Protein AF-A4J841-F1 (afdb_monomer)

Organism: Desulforamulus reducens (strain ATCC BAA-1160 / DSM 100696 / MI-1) (NCBI:txid349161)

Sequence (468 aa):
MHQLLDQSSIVSIKYLPARPPLYDDFPVEVHPYIVDGLKKSGIHRTYTPERRRQLEEQLFTGQLAGVISTNALELGIDIGDLDVCVLCGFPGSIAYTWQQSGRVGRSKQKSLVVLVASDDPLDRYMVHHSEFFFSQPSEKAIVNPHRLQFMVDHLPLAASELPLRKEDLTFWDQESYYNAVQFLRTTGRLRQDPNLRVRAYRSMGEPTKVGLRGEQKRFLLKLTDGRIIEQTTYQDDLGSYYEVVDSAGRIYIYDDYQGGVGLAESSLDVLKDVLQRCLDMVAECSCYIGCPSCIHIPQCKQHNEDLDKEGSILLLASLLNQSIKKLHRPKLAKQTVPTPDGSGNLRIQAREYERQQKILRQQAEAILPEYPRVLALFNEESIPIEAKGLMAKEKLLLSLLMVFQKQHNQGSVSHELIGQAADLLNIERQFFALRLEALVSRSLVYGSKEQGYTLSSTIFQWFASHLF

Structure (mmCIF, N/CA/C/O backbone):
data_AF-A4J841-F1
#
_entry.id   AF-A4J841-F1
#
loop_
_atom_site.group_PDB
_atom_site.id
_atom_site.type_symbol
_atom_site.label_atom_id
_atom_site.label_alt_id
_atom_site.label_comp_id
_atom_site.label_asym_id
_atom_site.label_entity_id
_atom_site.label_seq_id
_atom_site.pdbx_PDB_ins_code
_atom_site.Cartn_x
_atom_site.Cartn_y
_atom_site.Cartn_z
_atom_site.occupancy
_atom_site.B_iso_or_equiv
_atom_site.auth_seq_id
_atom_site.auth_comp_id
_atom_site.auth_asym_id
_atom_site.auth_atom_id
_atom_site.pdbx_PDB_model_num
ATOM 1 N N . MET A 1 1 ? -1.441 -6.713 -32.942 1.00 30.44 1 MET A N 1
ATOM 2 C CA . MET A 1 1 ? -2.254 -5.478 -32.806 1.00 30.44 1 MET A CA 1
ATOM 3 C C . MET A 1 1 ? -2.607 -4.849 -34.150 1.00 30.44 1 MET A C 1
ATOM 5 O O . MET A 1 1 ? -3.790 -4.739 -34.423 1.00 30.44 1 MET A O 1
ATOM 9 N N . HIS A 1 2 ? -1.642 -4.528 -35.023 1.00 28.23 2 HIS A N 1
ATOM 10 C CA . HIS A 1 2 ? -1.926 -3.966 -36.360 1.00 28.23 2 HIS A CA 1
ATOM 11 C C . HIS A 1 2 ? -2.805 -4.857 -37.266 1.00 28.23 2 HIS A C 1
ATOM 13 O O . HIS A 1 2 ? -3.547 -4.338 -38.084 1.00 28.23 2 HIS A O 1
ATOM 19 N N . GLN A 1 3 ? -2.774 -6.184 -37.089 1.00 28.95 3 GLN A N 1
ATOM 20 C CA . GLN A 1 3 ? -3.648 -7.128 -37.809 1.00 28.95 3 GLN A CA 1
ATOM 21 C C . GLN A 1 3 ? -5.068 -7.265 -37.219 1.00 28.95 3 GLN A C 1
ATOM 23 O O . GLN A 1 3 ? -5.936 -7.824 -37.876 1.00 28.95 3 GLN A O 1
ATOM 28 N N . LEU A 1 4 ? -5.313 -6.777 -35.993 1.00 37.88 4 LEU A N 1
ATOM 29 C CA . LEU A 1 4 ? -6.647 -6.752 -35.361 1.00 37.88 4 LEU A CA 1
ATOM 30 C C . LEU A 1 4 ? -7.381 -5.421 -35.600 1.00 37.88 4 LEU A C 1
ATOM 32 O O . LEU A 1 4 ? -8.569 -5.317 -35.315 1.00 37.88 4 LEU A O 1
ATOM 36 N N . LEU A 1 5 ? -6.670 -4.416 -36.113 1.00 35.59 5 LEU A N 1
ATOM 37 C CA . LEU A 1 5 ? -7.186 -3.105 -36.493 1.00 35.59 5 LEU A CA 1
ATOM 38 C C . LEU A 1 5 ? -7.217 -3.029 -38.022 1.00 35.59 5 LEU A C 1
ATOM 40 O O . LEU A 1 5 ? -6.464 -2.275 -38.634 1.00 35.59 5 LEU A O 1
ATOM 44 N N . ASP A 1 6 ? -8.046 -3.862 -38.650 1.00 43.09 6 ASP A N 1
ATOM 45 C CA . ASP A 1 6 ? -8.336 -3.700 -40.073 1.00 43.09 6 ASP A CA 1
ATOM 46 C C . ASP A 1 6 ? -9.056 -2.354 -40.269 1.00 43.09 6 ASP A C 1
ATOM 48 O O . ASP A 1 6 ? -9.958 -2.025 -39.491 1.00 43.09 6 ASP A O 1
ATOM 52 N N . GLN A 1 7 ? -8.666 -1.564 -41.274 1.00 44.12 7 GLN A N 1
ATOM 53 C CA . GLN A 1 7 ? -9.253 -0.241 -41.547 1.00 44.12 7 GLN A CA 1
ATOM 54 C C . GLN A 1 7 ? -10.767 -0.332 -41.820 1.00 44.12 7 GLN A C 1
ATOM 56 O O . GLN A 1 7 ? -11.496 0.630 -41.588 1.00 44.12 7 GLN A O 1
ATOM 61 N N . SER A 1 8 ? -11.247 -1.517 -42.207 1.00 45.53 8 SER A N 1
ATOM 62 C CA . SER A 1 8 ? -12.659 -1.897 -42.347 1.00 45.53 8 SER A CA 1
ATOM 63 C C . SER A 1 8 ? -13.451 -1.942 -41.030 1.00 45.53 8 SER A C 1
ATOM 65 O O . SER A 1 8 ? -14.679 -1.920 -41.051 1.00 45.53 8 SER A O 1
ATOM 67 N N . SER A 1 9 ? -12.774 -2.052 -39.880 1.00 38.97 9 SER A N 1
ATOM 68 C CA . SER A 1 9 ? -13.397 -2.266 -38.557 1.00 38.97 9 SER A CA 1
ATOM 69 C C . SER A 1 9 ? -13.914 -0.972 -37.928 1.00 38.97 9 SER A C 1
ATOM 71 O O . SER A 1 9 ? -14.706 -1.001 -36.987 1.00 38.97 9 SER A O 1
ATOM 73 N N . ILE A 1 10 ? -13.456 0.176 -38.432 1.00 39.88 10 ILE A N 1
ATOM 74 C CA . ILE A 1 10 ? -13.879 1.493 -37.968 1.00 39.88 10 ILE A CA 1
ATOM 75 C C . ILE A 1 10 ? -15.097 1.906 -38.794 1.00 39.88 10 ILE A C 1
ATOM 77 O O . ILE A 1 10 ? -14.992 2.521 -39.850 1.00 39.88 10 ILE A O 1
ATOM 81 N N . VAL A 1 11 ? -16.280 1.548 -38.298 1.00 41.34 11 VAL A N 1
ATOM 82 C CA . VAL A 1 11 ? -17.555 1.723 -39.017 1.00 41.34 11 VAL A CA 1
ATOM 83 C C . VAL A 1 11 ? -18.015 3.194 -39.061 1.00 41.34 11 VAL A C 1
ATOM 85 O O . VAL A 1 11 ? -18.920 3.548 -39.812 1.00 41.34 11 VAL A O 1
ATOM 88 N N . SER A 1 12 ? -17.411 4.076 -38.256 1.00 32.16 12 SER A N 1
ATOM 89 C CA . SER A 1 12 ? -17.718 5.510 -38.221 1.00 32.16 12 SER A CA 1
ATOM 90 C C . SER A 1 12 ? -16.655 6.275 -37.424 1.00 32.16 12 SER A C 1
ATOM 92 O O . SER A 1 12 ? -16.538 6.079 -36.216 1.00 32.16 12 SER A O 1
ATOM 94 N N . ILE A 1 13 ? -15.954 7.217 -38.063 1.00 38.59 13 ILE A N 1
ATOM 95 C CA . ILE A 1 13 ? -15.211 8.285 -37.374 1.00 38.59 13 ILE A CA 1
ATOM 96 C C . ILE A 1 13 ? -16.045 9.560 -37.494 1.00 38.59 13 ILE A C 1
ATOM 98 O O . ILE A 1 13 ? -16.112 10.171 -38.561 1.00 38.59 13 ILE A O 1
ATOM 102 N N . LYS A 1 14 ? -16.709 9.960 -36.407 1.00 32.00 14 LYS A N 1
ATOM 103 C CA . LYS A 1 14 ? -17.408 11.247 -36.335 1.00 32.00 14 LYS A CA 1
ATOM 104 C C . LYS A 1 14 ? -16.520 12.274 -35.652 1.00 32.00 14 LYS A C 1
ATOM 106 O O . LYS A 1 14 ? -16.228 12.165 -34.465 1.00 32.00 14 LYS A O 1
ATOM 111 N N . TYR A 1 15 ? -16.155 13.308 -36.399 1.00 34.91 15 TYR A N 1
ATOM 112 C CA . TYR A 1 15 ? -15.561 14.516 -35.845 1.00 34.91 15 TYR A CA 1
ATOM 113 C C . TYR A 1 15 ? -16.660 15.325 -35.157 1.00 34.91 15 TYR A C 1
ATOM 115 O O . TYR A 1 15 ? -17.446 16.014 -35.808 1.00 34.91 15 TYR A O 1
ATOM 123 N N . LEU A 1 16 ? -16.752 15.197 -33.833 1.00 29.97 16 LEU A N 1
ATOM 124 C CA . LEU A 1 16 ? -17.591 16.074 -33.026 1.00 29.97 16 LEU A CA 1
ATOM 125 C C . LEU A 1 16 ? -16.865 17.421 -32.892 1.00 29.97 16 LEU A C 1
ATOM 127 O O . LEU A 1 16 ? -15.750 17.446 -32.368 1.00 29.97 16 LEU A O 1
ATOM 131 N N . PRO A 1 17 ? -17.445 18.539 -33.365 1.00 31.73 17 PRO A N 1
ATOM 132 C CA . PRO A 1 17 ? -16.841 19.846 -33.157 1.00 31.73 17 PRO A CA 1
ATOM 133 C C . PRO A 1 17 ? -16.728 20.097 -31.655 1.00 31.73 17 PRO A C 1
ATOM 135 O O . PRO A 1 17 ? -17.662 19.794 -30.906 1.00 31.73 17 PRO A O 1
ATOM 138 N N . ALA A 1 18 ? -15.590 20.640 -31.218 1.00 30.86 18 ALA A N 1
ATOM 139 C CA . ALA A 1 18 ? -15.378 21.010 -29.827 1.00 30.86 18 ALA A CA 1
ATOM 140 C C . ALA A 1 18 ? -16.533 21.911 -29.372 1.00 30.86 18 ALA A C 1
ATOM 142 O O . ALA A 1 18 ? -16.680 23.043 -29.836 1.00 30.86 18 ALA A O 1
ATOM 143 N N . ARG A 1 19 ? -17.397 21.388 -28.497 1.00 39.19 19 ARG A N 1
ATOM 144 C CA . ARG A 1 19 ? -18.408 22.209 -27.839 1.00 39.19 19 ARG A CA 1
ATOM 145 C C . ARG A 1 19 ? -17.714 22.953 -26.706 1.00 39.19 19 ARG A C 1
ATOM 147 O O . ARG A 1 19 ? -16.990 22.313 -25.941 1.00 39.19 19 ARG A O 1
ATOM 154 N N . PRO A 1 20 ? -17.906 24.274 -26.590 1.00 36.69 20 PRO A N 1
ATOM 155 C CA . PRO A 1 20 ? -17.335 25.013 -25.483 1.00 36.69 20 PRO A CA 1
ATOM 156 C C . PRO A 1 20 ? -17.866 24.422 -24.165 1.00 36.69 20 PRO A C 1
ATOM 158 O O . PRO A 1 20 ? -19.061 24.119 -24.077 1.00 36.69 20 PRO A O 1
ATOM 161 N N . PRO A 1 21 ? -16.999 24.211 -23.163 1.00 41.31 21 PRO A N 1
ATOM 162 C CA . PRO A 1 21 ? -17.420 23.739 -21.852 1.00 41.31 21 PRO A CA 1
ATOM 163 C C . PRO A 1 21 ? -18.486 24.675 -21.269 1.00 41.31 21 PRO A C 1
ATOM 165 O O . PRO A 1 21 ? -18.337 25.898 -21.278 1.00 41.31 21 PRO A O 1
ATOM 168 N N . LEU A 1 22 ? -19.587 24.083 -20.808 1.00 39.47 22 LEU A N 1
ATOM 169 C CA . LEU A 1 22 ? -20.633 24.773 -20.061 1.00 39.47 22 LEU A CA 1
ATOM 170 C C . LEU A 1 22 ? -20.301 24.680 -18.580 1.00 39.47 22 LEU A C 1
ATOM 172 O O . LEU A 1 22 ? -19.848 23.657 -18.075 1.00 39.47 22 LEU A O 1
ATOM 176 N N . TYR A 1 23 ? -20.515 25.792 -17.918 1.00 54.78 23 TYR A N 1
ATOM 177 C CA . TYR A 1 23 ? -19.821 26.172 -16.717 1.00 54.78 23 TYR A CA 1
ATOM 178 C C . TYR A 1 23 ? -20.801 27.002 -15.882 1.00 54.78 23 TYR A C 1
ATOM 180 O O . TYR A 1 23 ? -21.406 27.920 -16.454 1.00 54.78 23 TYR A O 1
ATOM 188 N N . ASP A 1 24 ? -20.910 26.741 -14.578 1.00 47.81 24 ASP A N 1
ATOM 189 C CA . ASP A 1 24 ? -21.741 27.539 -13.665 1.00 47.81 24 ASP A CA 1
ATOM 190 C C . ASP A 1 24 ? -20.940 28.605 -12.920 1.00 47.81 24 ASP A C 1
ATOM 192 O O . ASP A 1 24 ? -19.739 28.451 -12.672 1.00 47.81 24 ASP A O 1
ATOM 196 N N . ASP A 1 25 ? -21.611 29.702 -12.566 1.00 52.78 25 ASP A N 1
ATOM 197 C CA . ASP A 1 25 ? -21.030 30.677 -11.648 1.00 52.78 25 ASP A CA 1
ATOM 198 C C . ASP A 1 25 ? -20.673 29.992 -10.323 1.00 52.78 25 ASP A C 1
ATOM 200 O O . ASP A 1 25 ? -21.263 28.985 -9.926 1.00 52.78 25 ASP A O 1
ATOM 204 N N . PHE A 1 26 ? -19.662 30.523 -9.641 1.00 53.56 26 PHE A N 1
ATOM 205 C CA . PHE A 1 26 ? -19.256 29.967 -8.358 1.00 53.56 26 PHE A CA 1
ATOM 206 C C . PHE A 1 26 ? -20.451 29.944 -7.391 1.00 53.56 26 PHE A C 1
ATOM 208 O O . PHE A 1 26 ? -21.180 30.940 -7.335 1.00 53.56 26 PHE A O 1
ATOM 215 N N . PRO A 1 27 ? -20.649 28.846 -6.632 1.00 53.78 27 PRO A N 1
ATOM 216 C CA . PRO A 1 27 ? -21.734 28.761 -5.664 1.00 53.78 27 PRO A CA 1
ATOM 217 C C . PRO A 1 27 ? -21.733 29.977 -4.737 1.00 53.78 27 PRO A C 1
ATOM 219 O O . PRO A 1 27 ? -20.667 30.472 -4.362 1.00 53.78 27 PRO A O 1
ATOM 222 N N . VAL A 1 28 ? -22.917 30.470 -4.370 1.00 53.31 28 VAL A N 1
ATOM 223 C CA . VAL A 1 28 ? -23.068 31.727 -3.612 1.00 53.31 28 VAL A CA 1
ATOM 224 C C . VAL A 1 28 ? -22.425 31.626 -2.221 1.00 53.31 28 VAL A C 1
ATOM 226 O O . VAL A 1 28 ? -22.068 32.638 -1.623 1.00 53.31 28 VAL A O 1
ATOM 229 N N . GLU A 1 29 ? -22.222 30.404 -1.717 1.00 49.31 29 GLU A N 1
ATOM 230 C CA . GLU A 1 29 ? -21.527 30.142 -0.456 1.00 49.31 29 GLU A CA 1
ATOM 231 C C . GLU A 1 29 ? -19.997 30.284 -0.566 1.00 49.31 29 GLU A C 1
ATOM 233 O O . GLU A 1 29 ? -19.303 30.340 0.454 1.00 49.31 29 GLU A O 1
ATOM 238 N N . VAL A 1 30 ? -19.441 30.346 -1.783 1.00 50.09 30 VAL A N 1
ATOM 239 C CA . VAL A 1 30 ? -18.002 30.519 -2.004 1.00 50.09 30 VAL A CA 1
ATOM 240 C C . VAL A 1 30 ? -17.624 31.977 -1.784 1.00 50.09 30 VAL A C 1
ATOM 242 O O . VAL A 1 30 ? -18.077 32.887 -2.477 1.00 50.09 30 VAL A O 1
ATOM 245 N N . HIS A 1 31 ? -16.736 32.199 -0.816 1.00 63.84 31 HIS A N 1
ATOM 246 C CA . HIS A 1 31 ? -16.341 33.537 -0.398 1.00 63.84 31 HIS A CA 1
ATOM 247 C C . HIS A 1 31 ? -15.792 34.379 -1.580 1.00 63.84 31 HIS A C 1
ATOM 249 O O . HIS A 1 31 ? -14.909 33.899 -2.300 1.00 63.84 31 HIS A O 1
ATOM 255 N N . PRO A 1 32 ? -16.215 35.651 -1.765 1.00 63.38 32 PRO A N 1
ATOM 256 C CA . PRO A 1 32 ? -15.871 36.470 -2.941 1.00 63.38 32 PRO A CA 1
ATOM 257 C C . PRO A 1 32 ? -14.368 36.632 -3.206 1.00 63.38 32 PRO A C 1
ATOM 259 O O . PRO A 1 32 ? -13.938 36.721 -4.352 1.00 63.38 32 PRO A O 1
ATOM 262 N N . TYR A 1 33 ? -13.555 36.610 -2.147 1.00 59.34 33 TYR A N 1
ATOM 263 C CA . TYR A 1 33 ? -12.091 36.643 -2.247 1.00 59.34 33 TYR A CA 1
ATOM 264 C C . TYR A 1 33 ? -11.511 35.419 -2.986 1.00 59.34 33 TYR A C 1
ATOM 266 O O . TYR A 1 33 ? -10.545 35.536 -3.735 1.00 59.34 33 TYR A O 1
ATOM 274 N N . ILE A 1 34 ? -12.132 34.247 -2.819 1.00 44.88 34 ILE A N 1
ATOM 275 C CA . ILE A 1 34 ? -11.749 32.999 -3.494 1.00 44.88 34 ILE A CA 1
ATOM 276 C C . ILE A 1 34 ? -12.179 33.054 -4.965 1.00 44.88 34 ILE A C 1
ATOM 278 O O . ILE A 1 34 ? -11.403 32.691 -5.846 1.00 44.88 34 ILE A O 1
ATOM 282 N N . VAL A 1 35 ? -13.375 33.584 -5.240 1.00 51.75 35 VAL A N 1
ATOM 283 C CA . VAL A 1 35 ? -13.892 33.793 -6.603 1.00 51.75 35 VAL A CA 1
ATOM 284 C C . VAL A 1 35 ? -12.996 34.735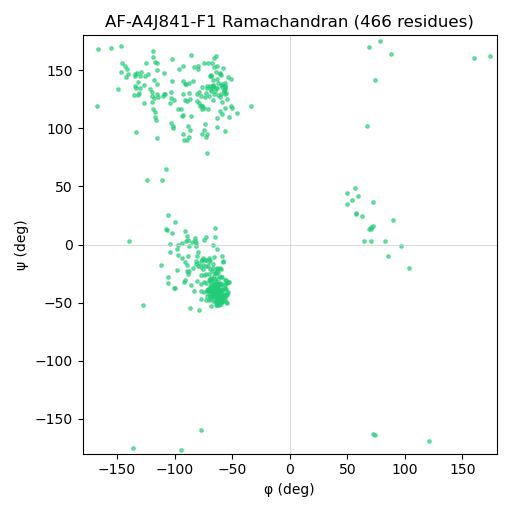 -7.415 1.00 51.75 35 VAL A C 1
ATOM 286 O O . VAL A 1 35 ? -12.694 34.452 -8.574 1.00 51.75 35 VAL A O 1
ATOM 289 N N . ASP A 1 36 ? -12.531 35.834 -6.815 1.00 61.88 36 ASP A N 1
ATOM 290 C CA . ASP A 1 36 ? -11.646 36.797 -7.484 1.00 61.88 36 ASP A CA 1
ATOM 291 C C . ASP A 1 36 ? -10.248 36.207 -7.755 1.00 61.88 36 ASP A C 1
ATOM 293 O O . ASP A 1 36 ? -9.666 36.416 -8.824 1.00 61.88 36 ASP A O 1
ATOM 297 N N . GLY A 1 37 ? -9.742 35.379 -6.834 1.00 48.69 37 GLY A N 1
ATOM 298 C CA . GLY A 1 37 ? -8.512 34.607 -7.027 1.00 48.69 37 GLY A CA 1
ATOM 299 C C . GLY A 1 37 ? -8.618 33.584 -8.162 1.00 48.69 37 GLY A C 1
ATOM 300 O O . GLY A 1 37 ? -7.731 33.514 -9.014 1.00 48.69 37 GLY A O 1
ATOM 301 N N . LEU A 1 38 ? -9.720 32.833 -8.239 1.00 44.47 38 LEU A N 1
ATOM 302 C CA . LEU A 1 38 ? -9.972 31.859 -9.310 1.00 44.47 38 LEU A CA 1
ATOM 303 C C . LEU A 1 38 ? -10.086 32.543 -10.683 1.00 44.47 38 LEU A C 1
ATOM 305 O O . LEU A 1 38 ? -9.441 32.109 -11.640 1.00 44.47 38 LEU A O 1
ATOM 309 N N . LYS A 1 39 ? -10.778 33.688 -10.766 1.00 56.78 39 LYS A N 1
ATOM 310 C CA . LYS A 1 39 ? -10.890 34.471 -12.011 1.00 56.78 39 LYS A CA 1
ATOM 311 C C . LYS A 1 39 ? -9.541 34.997 -12.511 1.00 56.78 39 LYS A C 1
ATOM 313 O O . LYS A 1 39 ? -9.296 34.962 -13.714 1.00 56.78 39 LYS A O 1
ATOM 318 N N . LYS A 1 40 ? -8.637 35.418 -11.619 1.00 52.09 40 LYS A N 1
ATOM 319 C CA . LYS A 1 40 ? -7.259 35.832 -11.973 1.00 52.09 40 LYS A CA 1
ATOM 320 C C . LYS A 1 40 ? -6.366 34.670 -12.435 1.00 52.09 40 LYS A C 1
ATOM 322 O O . LYS A 1 40 ? -5.313 34.899 -13.017 1.00 52.09 40 LYS A O 1
ATOM 327 N N . SER A 1 41 ? -6.805 33.434 -12.206 1.00 35.19 41 SER A N 1
ATOM 328 C CA . SER A 1 41 ? -6.091 32.186 -12.506 1.00 35.19 41 SER A CA 1
ATOM 329 C C . SER A 1 41 ? -6.488 31.530 -13.823 1.00 35.19 41 SER A C 1
ATOM 331 O O . SER A 1 41 ? -5.999 30.446 -14.126 1.00 35.19 41 SER A O 1
ATOM 333 N N . GLY A 1 42 ? -7.429 32.131 -14.552 1.00 41.06 42 GLY A N 1
ATOM 334 C CA . GLY A 1 42 ? -8.025 31.545 -15.752 1.00 41.06 42 GLY A CA 1
ATOM 335 C C . GLY A 1 42 ? -9.167 30.557 -15.485 1.00 41.06 42 GLY A C 1
ATOM 336 O O . GLY A 1 42 ? -9.713 30.006 -16.438 1.00 41.06 42 GLY A O 1
ATOM 337 N N . ILE A 1 43 ? -9.573 30.340 -14.225 1.00 44.38 43 ILE A N 1
ATOM 338 C CA . ILE A 1 43 ? -10.732 29.503 -13.882 1.00 44.38 43 ILE A CA 1
ATOM 339 C C . ILE A 1 43 ? -11.901 30.423 -13.581 1.00 44.38 43 ILE A C 1
ATOM 341 O O . ILE A 1 43 ? -12.005 31.015 -12.510 1.00 44.38 43 ILE A O 1
ATOM 345 N N . HIS A 1 44 ? -12.798 30.551 -14.547 1.00 57.62 44 HIS A N 1
ATOM 346 C CA . HIS A 1 44 ? -13.901 31.489 -14.422 1.00 57.62 44 HIS A CA 1
ATOM 347 C C . HIS A 1 44 ? -15.163 30.863 -13.796 1.00 57.62 44 HIS A C 1
ATOM 349 O O . HIS A 1 44 ? -16.021 31.648 -13.393 1.00 57.62 44 HIS A O 1
ATOM 355 N N . ARG A 1 45 ? -15.278 29.513 -13.707 1.00 55.31 45 ARG A N 1
ATOM 356 C CA . ARG A 1 45 ? -16.510 28.753 -13.362 1.00 55.31 45 ARG A CA 1
ATOM 357 C C . ARG A 1 45 ? -16.292 27.241 -13.006 1.00 55.31 45 ARG A C 1
ATOM 359 O O . ARG A 1 45 ? -15.200 26.738 -13.264 1.00 55.31 45 ARG A O 1
ATOM 366 N N . THR A 1 46 ? -17.290 26.508 -12.459 1.00 51.03 46 THR A N 1
ATOM 367 C CA . THR A 1 46 ? -17.208 25.081 -11.982 1.00 51.03 46 THR A CA 1
ATOM 368 C C . THR A 1 46 ? -18.153 24.073 -12.699 1.00 51.03 46 THR A C 1
ATOM 370 O O . THR A 1 46 ? -19.070 24.480 -13.411 1.00 51.03 46 THR A O 1
ATOM 373 N N . TYR A 1 47 ? -17.934 22.748 -12.522 1.00 49.78 47 TYR A N 1
ATOM 374 C CA . TYR A 1 47 ? -18.829 21.649 -12.973 1.00 49.78 47 TYR A CA 1
ATOM 375 C C . TYR A 1 47 ? -19.873 21.277 -11.893 1.00 49.78 47 TYR A C 1
ATOM 377 O O . TYR A 1 47 ? -19.513 21.141 -10.724 1.00 49.78 47 TYR A O 1
ATOM 385 N N . THR A 1 48 ? -21.140 21.036 -12.260 1.00 51.78 48 THR A N 1
ATOM 386 C CA . THR A 1 48 ? -22.228 20.719 -11.304 1.00 51.78 48 THR A CA 1
ATOM 387 C C . THR A 1 48 ? -22.455 19.212 -11.053 1.00 51.78 48 THR A C 1
ATOM 389 O O . THR A 1 48 ? -22.216 18.393 -11.947 1.00 51.78 48 THR A O 1
ATOM 392 N N . PRO A 1 49 ? -22.997 18.804 -9.879 1.00 56.38 49 PRO A N 1
ATOM 393 C CA . PRO A 1 49 ? -23.484 17.435 -9.623 1.00 56.38 49 PRO A CA 1
ATOM 394 C C . PRO A 1 49 ? -24.534 16.949 -10.637 1.00 56.38 49 PRO A C 1
ATOM 396 O O . PRO A 1 49 ? -24.609 15.762 -10.954 1.00 56.38 49 PRO A O 1
ATOM 399 N N . GLU A 1 50 ? -25.323 17.872 -11.183 1.00 53.50 50 GLU A N 1
ATOM 400 C CA . GLU A 1 50 ? -26.290 17.614 -12.252 1.00 53.50 50 GLU A CA 1
ATOM 401 C C . GLU A 1 50 ? -25.591 17.273 -13.569 1.00 53.50 50 GLU A C 1
ATOM 403 O O . GLU A 1 50 ? -26.013 16.347 -14.259 1.00 53.50 50 GLU A O 1
ATOM 408 N N . ARG A 1 51 ? -24.464 17.927 -13.891 1.00 58.94 51 ARG A N 1
ATOM 409 C CA . ARG A 1 51 ? -23.660 17.581 -15.068 1.00 58.94 51 ARG A CA 1
ATOM 410 C C . ARG A 1 51 ? -23.033 16.197 -14.953 1.00 58.94 51 ARG A C 1
ATOM 412 O O . ARG A 1 51 ? -22.956 15.500 -15.957 1.00 58.94 51 ARG A O 1
ATOM 419 N N . ARG A 1 52 ? -22.625 15.769 -13.754 1.00 57.91 52 ARG A N 1
ATOM 420 C CA . ARG A 1 52 ? -22.158 14.392 -13.527 1.00 57.91 52 ARG A CA 1
ATOM 421 C C . ARG A 1 52 ? -23.252 13.375 -13.866 1.00 57.91 52 ARG A C 1
ATOM 423 O O . ARG A 1 52 ? -22.994 12.479 -14.657 1.00 57.91 52 ARG A O 1
ATOM 430 N N . ARG A 1 53 ? -24.476 13.571 -13.360 1.00 65.12 53 ARG A N 1
ATOM 431 C CA . ARG A 1 53 ? -25.629 12.718 -13.705 1.00 65.12 53 ARG A CA 1
ATOM 432 C C . ARG A 1 53 ? -25.955 12.756 -15.198 1.00 65.12 53 ARG A C 1
ATOM 434 O O . ARG A 1 53 ? -26.227 11.718 -15.779 1.00 65.12 53 ARG A O 1
ATOM 441 N N . GLN A 1 54 ? -25.865 13.924 -15.835 1.00 67.62 54 GLN A N 1
ATOM 442 C CA . GLN A 1 54 ? -26.039 14.044 -17.286 1.00 67.62 54 GLN A CA 1
ATOM 443 C C . GLN A 1 54 ? -24.943 13.316 -18.070 1.00 67.62 54 GLN A C 1
ATOM 445 O O . GLN A 1 54 ? -25.235 12.748 -19.111 1.00 67.62 54 GLN A O 1
ATOM 450 N N . LEU A 1 55 ? -23.684 13.351 -17.624 1.00 68.00 55 LEU A N 1
ATOM 451 C CA . LEU A 1 55 ? -22.592 12.614 -18.266 1.00 68.00 55 LEU A CA 1
ATOM 452 C C . LEU A 1 55 ? -22.774 11.105 -18.092 1.00 68.00 55 LEU A C 1
ATOM 454 O O . LEU A 1 55 ? -22.572 10.371 -19.051 1.00 68.00 55 LEU A O 1
ATOM 458 N N . GLU A 1 56 ? -23.203 10.660 -16.910 1.00 70.06 56 GLU A N 1
ATOM 459 C CA . GLU A 1 56 ? -23.567 9.264 -16.637 1.00 70.06 56 GLU A CA 1
ATOM 460 C C . GLU A 1 56 ? -24.737 8.818 -17.535 1.00 70.06 56 GLU A C 1
ATOM 462 O O . GLU A 1 56 ? -24.646 7.787 -18.194 1.00 70.06 56 GLU A O 1
ATOM 467 N N . GLU A 1 57 ? -25.789 9.632 -17.665 1.00 72.38 57 GLU A N 1
ATOM 468 C CA . GLU A 1 57 ? -26.935 9.372 -18.548 1.00 72.38 57 GLU A CA 1
ATOM 469 C C . GLU A 1 57 ? -26.545 9.391 -20.037 1.00 72.38 57 GLU A C 1
ATOM 471 O O . GLU A 1 57 ? -26.962 8.527 -20.809 1.00 72.38 57 GLU A O 1
ATOM 476 N N . GLN A 1 58 ? -25.709 10.341 -20.464 1.00 72.31 58 GLN A N 1
ATOM 477 C CA . GLN A 1 58 ? -25.203 10.419 -21.839 1.00 72.31 58 GLN A CA 1
ATOM 478 C C . GLN A 1 58 ? -24.305 9.229 -22.182 1.00 72.31 58 GLN A C 1
ATOM 480 O O . GLN A 1 58 ? -24.318 8.769 -23.323 1.00 72.31 58 GLN A O 1
ATOM 485 N N . LEU A 1 59 ? -23.546 8.719 -21.213 1.00 73.50 59 LEU A N 1
ATOM 486 C CA . LEU A 1 59 ? -22.722 7.527 -21.375 1.00 73.50 59 LEU A CA 1
ATOM 487 C C . LEU A 1 59 ? -23.589 6.264 -21.442 1.00 73.50 59 LEU A C 1
ATOM 489 O O . LEU A 1 59 ? -23.430 5.475 -22.367 1.00 73.50 59 LEU A O 1
ATOM 493 N N . PHE A 1 60 ? -24.587 6.140 -20.561 1.00 72.06 60 PHE A N 1
ATOM 494 C CA . PHE A 1 60 ? -25.539 5.025 -20.559 1.00 72.06 60 PHE A CA 1
ATOM 495 C C . PHE A 1 60 ? -26.382 4.956 -21.843 1.00 72.06 60 PHE A C 1
ATOM 497 O O . PHE A 1 60 ? -26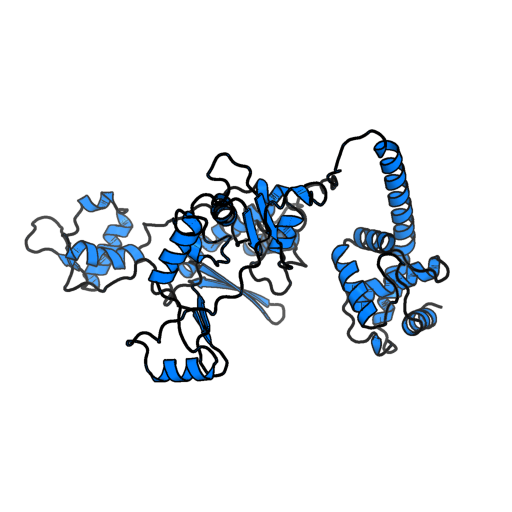.634 3.883 -22.383 1.00 72.06 60 PHE A O 1
ATOM 504 N N . THR A 1 61 ? -26.810 6.108 -22.365 1.00 72.94 61 THR A N 1
ATOM 505 C CA . THR A 1 61 ? -27.611 6.200 -23.600 1.00 72.94 61 THR A CA 1
ATOM 506 C C . THR A 1 61 ? -26.774 6.128 -24.883 1.00 72.94 61 THR A C 1
ATOM 508 O O . THR A 1 61 ? -27.337 6.196 -25.977 1.00 72.94 61 THR A O 1
ATOM 511 N N . GLY A 1 62 ? -25.443 6.018 -24.780 1.00 70.69 62 GLY A N 1
ATOM 512 C CA . GLY A 1 62 ? -24.529 5.980 -25.928 1.00 70.69 62 GLY A CA 1
ATOM 513 C C . GLY A 1 62 ? -24.385 7.313 -26.676 1.00 70.69 62 GLY A C 1
ATOM 514 O O . GLY A 1 62 ? -23.861 7.349 -27.789 1.00 70.69 62 GLY A O 1
ATOM 515 N N . GLN A 1 63 ? -24.846 8.426 -26.093 1.00 71.94 63 GLN A N 1
ATOM 516 C CA . GLN A 1 63 ? -24.641 9.777 -26.636 1.00 71.94 63 GLN A CA 1
ATOM 517 C C . GLN A 1 63 ? -23.200 10.269 -26.437 1.00 71.94 63 GLN A C 1
ATOM 519 O O . GLN A 1 63 ? -22.723 11.112 -27.201 1.00 71.94 63 GLN A O 1
ATOM 524 N N . LEU A 1 64 ? -22.512 9.752 -25.417 1.00 70.88 64 LEU A N 1
ATOM 525 C CA . LEU A 1 64 ? -21.099 9.987 -25.146 1.00 70.88 64 LEU A CA 1
ATOM 526 C C . LEU A 1 64 ? -20.289 8.760 -25.587 1.00 70.88 64 LEU A C 1
ATOM 528 O O . LEU A 1 64 ? -20.556 7.651 -25.139 1.00 70.88 64 LEU A O 1
ATOM 532 N N . ALA A 1 65 ? -19.277 8.958 -26.435 1.00 70.75 65 ALA A N 1
ATOM 533 C CA . ALA A 1 65 ? -18.445 7.859 -26.942 1.00 70.75 65 ALA A CA 1
ATOM 534 C C . ALA A 1 65 ? -17.432 7.317 -25.914 1.00 70.75 65 ALA A C 1
ATOM 536 O O . ALA A 1 65 ? -16.881 6.237 -26.098 1.00 70.75 65 ALA A O 1
ATOM 537 N N . GLY A 1 66 ? -17.146 8.075 -24.856 1.00 72.31 66 GLY A N 1
ATOM 538 C CA . GLY A 1 66 ? -16.188 7.695 -23.827 1.00 72.31 66 GLY A CA 1
ATOM 539 C C . GLY A 1 66 ? -15.964 8.820 -22.826 1.00 72.31 66 GLY A C 1
ATOM 540 O O . GLY A 1 66 ? -16.285 9.979 -23.094 1.00 72.31 66 GLY A O 1
ATOM 541 N N . VAL A 1 67 ? -15.413 8.473 -21.667 1.00 75.06 67 VAL A N 1
ATOM 542 C CA . VAL A 1 67 ? -15.159 9.400 -20.562 1.00 75.06 67 VAL A CA 1
ATOM 543 C C . VAL A 1 67 ? -13.733 9.220 -20.052 1.00 75.06 67 VAL A C 1
ATOM 545 O O . VAL A 1 67 ? -13.249 8.097 -19.942 1.00 75.06 67 VAL A O 1
ATOM 548 N N . ILE A 1 68 ? -13.066 10.330 -19.738 1.00 74.81 68 ILE A N 1
ATOM 549 C CA . ILE A 1 68 ? -11.807 10.333 -18.989 1.00 74.81 68 ILE A CA 1
ATOM 550 C C . ILE A 1 68 ? -12.164 10.699 -17.556 1.00 74.81 68 ILE A C 1
ATOM 552 O O . ILE A 1 68 ? -12.797 11.728 -17.319 1.00 74.81 68 ILE A O 1
ATOM 556 N N . SER A 1 69 ? -11.786 9.852 -16.608 1.00 67.50 69 SER A N 1
ATOM 557 C CA . SER A 1 69 ? -12.083 10.060 -15.198 1.00 67.50 69 SER A CA 1
ATOM 558 C C . SER A 1 69 ? -10.907 9.636 -14.342 1.00 67.50 69 SER A C 1
ATOM 560 O O . SER A 1 69 ? -10.173 8.717 -14.687 1.00 67.50 69 SER A O 1
ATOM 562 N N . THR A 1 70 ? -10.783 10.293 -13.195 1.00 67.50 70 THR A N 1
ATOM 563 C CA . THR A 1 70 ? -10.042 9.765 -12.054 1.00 67.50 70 THR A CA 1
ATOM 564 C C . THR A 1 70 ? -10.889 8.703 -11.347 1.00 67.50 70 THR A C 1
ATOM 566 O O . THR A 1 70 ? -11.907 8.219 -11.859 1.00 67.50 70 THR A O 1
ATOM 569 N N . ASN A 1 71 ? -10.537 8.450 -10.098 1.00 58.00 71 ASN A N 1
ATOM 570 C CA . ASN A 1 71 ? -11.174 7.523 -9.189 1.00 58.00 71 ASN A CA 1
ATOM 571 C C . ASN A 1 71 ? -12.671 7.809 -8.928 1.00 58.00 71 ASN A C 1
ATOM 573 O O . ASN A 1 71 ? -13.441 6.992 -8.426 1.00 58.00 71 ASN A O 1
ATOM 577 N N . ALA A 1 72 ? -13.138 8.999 -9.311 1.00 54.53 72 ALA A N 1
ATOM 578 C CA . ALA A 1 72 ? -14.497 9.458 -9.071 1.00 54.53 72 ALA A CA 1
ATOM 579 C C . ALA A 1 72 ? -15.592 8.568 -9.694 1.00 54.53 72 ALA A C 1
ATOM 581 O O . ALA A 1 72 ? -16.694 8.528 -9.144 1.00 54.53 72 ALA A O 1
ATOM 582 N N . LEU A 1 73 ? -15.321 7.853 -10.792 1.00 55.66 73 LEU A N 1
ATOM 583 C CA . LEU A 1 73 ? -16.290 6.959 -11.448 1.00 55.66 73 LEU A CA 1
ATOM 584 C C . LEU A 1 73 ? -16.282 5.520 -10.907 1.00 55.66 73 LEU A C 1
ATOM 586 O O . LEU A 1 73 ? -16.979 4.667 -11.444 1.00 55.66 73 LEU A O 1
ATOM 590 N N . GLU A 1 74 ? -15.543 5.226 -9.838 1.00 54.53 74 GLU A N 1
ATOM 591 C CA . GLU A 1 74 ? -15.310 3.851 -9.365 1.00 54.53 74 GLU A CA 1
ATOM 592 C C . GLU A 1 74 ? -16.326 3.322 -8.370 1.00 54.53 74 GLU A C 1
ATOM 594 O O . GLU A 1 74 ? -16.509 2.108 -8.262 1.00 54.53 74 GLU A O 1
ATOM 599 N N . LEU A 1 75 ? -17.017 4.207 -7.663 1.00 49.88 75 LEU A N 1
ATOM 600 C CA . LEU A 1 75 ? -17.986 3.818 -6.650 1.00 49.88 75 LEU A CA 1
ATOM 601 C C . LEU A 1 75 ? -19.350 3.581 -7.287 1.00 49.88 75 LEU A C 1
ATOM 603 O O . LEU A 1 75 ? -20.096 4.520 -7.534 1.00 49.88 75 LEU A O 1
ATOM 607 N N . GLY A 1 76 ? -19.670 2.309 -7.539 1.00 49.09 76 GLY A N 1
ATOM 608 C CA . GLY A 1 76 ? -21.049 1.803 -7.624 1.00 49.09 76 GLY A CA 1
ATOM 609 C C . GLY A 1 76 ? -21.942 2.335 -8.750 1.00 49.09 76 GLY A C 1
ATOM 610 O O . GLY A 1 76 ? -23.104 1.950 -8.807 1.00 49.09 76 GLY A O 1
ATOM 611 N N . ILE A 1 77 ? -21.436 3.188 -9.642 1.00 55.12 77 ILE A N 1
ATOM 612 C CA . ILE A 1 77 ? -22.228 3.713 -10.758 1.00 55.12 77 ILE A CA 1
ATOM 613 C C . ILE A 1 77 ? -22.326 2.636 -11.835 1.00 55.12 77 ILE A C 1
ATOM 615 O O . ILE A 1 77 ? -21.308 2.074 -12.263 1.00 55.12 77 ILE A O 1
ATOM 619 N N . ASP A 1 78 ? -23.556 2.351 -12.248 1.00 54.88 78 ASP A N 1
ATOM 620 C CA . ASP A 1 78 ? -23.851 1.550 -13.425 1.00 54.88 78 ASP A CA 1
ATOM 621 C C . ASP A 1 78 ? -23.622 2.409 -14.671 1.00 54.88 78 ASP A C 1
ATOM 623 O O . ASP A 1 78 ? -24.461 3.218 -15.053 1.00 54.88 78 ASP A O 1
ATOM 627 N N . ILE A 1 79 ? -22.428 2.299 -15.252 1.00 59.34 79 ILE A N 1
ATOM 628 C CA . ILE A 1 79 ? -22.005 3.124 -16.394 1.00 59.34 79 ILE A CA 1
ATOM 629 C C . ILE A 1 79 ? -22.537 2.548 -17.731 1.00 59.34 79 ILE A C 1
ATOM 631 O O . ILE A 1 79 ? -22.255 3.074 -18.804 1.00 59.34 79 ILE A O 1
ATOM 635 N N . GLY A 1 80 ? -23.367 1.502 -17.681 1.00 58.59 80 GLY A N 1
ATOM 636 C CA . GLY A 1 80 ? -23.811 0.781 -18.869 1.00 58.59 80 GLY A CA 1
ATOM 637 C C . GLY A 1 80 ? -22.704 -0.101 -19.456 1.00 58.59 80 GLY A C 1
ATOM 638 O O . GLY A 1 80 ? -21.710 -0.412 -18.793 1.00 58.59 80 GLY A O 1
ATOM 639 N N . ASP A 1 81 ? -22.897 -0.532 -20.700 1.00 66.19 81 ASP A N 1
ATOM 640 C CA . ASP A 1 81 ? -21.984 -1.433 -21.403 1.00 66.19 81 ASP A CA 1
ATOM 641 C C . ASP A 1 81 ? -20.876 -0.650 -22.112 1.00 66.19 81 ASP A C 1
ATOM 643 O O . ASP A 1 81 ? -21.020 -0.222 -23.255 1.00 66.19 81 ASP A O 1
ATOM 647 N N . LEU A 1 82 ? -19.750 -0.465 -21.427 1.00 75.00 82 LEU A N 1
ATOM 648 C CA . LEU A 1 82 ? -18.531 0.023 -22.060 1.00 75.00 82 LEU A CA 1
ATOM 649 C C . LEU A 1 82 ? -17.762 -1.136 -22.715 1.00 75.00 82 LEU A C 1
ATOM 651 O O . LEU A 1 82 ? -17.631 -2.218 -22.139 1.00 75.00 82 LEU A O 1
ATOM 655 N N . ASP A 1 83 ? -17.197 -0.885 -23.895 1.00 78.25 83 ASP A N 1
ATOM 656 C CA . ASP A 1 83 ? -16.422 -1.886 -24.642 1.00 78.25 83 ASP A CA 1
ATOM 657 C C . ASP A 1 83 ? -14.925 -1.841 -24.331 1.00 78.25 83 ASP A C 1
ATOM 659 O O . ASP A 1 83 ? -14.249 -2.871 -24.369 1.00 78.25 83 ASP A O 1
ATOM 663 N N . VAL A 1 84 ? -14.393 -0.650 -24.038 1.00 82.44 84 VAL A N 1
ATOM 664 C CA . VAL A 1 84 ? -12.949 -0.416 -23.910 1.00 82.44 84 VAL A CA 1
ATOM 665 C C . VAL A 1 84 ? -12.623 0.359 -22.639 1.00 82.44 84 VAL A C 1
ATOM 667 O O . VAL A 1 84 ? -13.199 1.414 -22.380 1.00 82.44 84 VAL A O 1
ATOM 670 N N . CYS A 1 85 ? -11.679 -0.162 -21.855 1.00 83.12 85 CYS A N 1
ATOM 671 C CA . CYS A 1 85 ? -11.116 0.489 -20.677 1.00 83.12 85 CYS A CA 1
ATOM 672 C C . CYS A 1 85 ? -9.641 0.769 -20.943 1.00 83.12 85 CYS A C 1
ATOM 674 O O . CYS A 1 85 ? -8.905 -0.137 -21.337 1.00 83.12 85 CYS A O 1
ATOM 676 N N . VAL A 1 86 ? -9.207 2.007 -20.719 1.00 83.81 86 VAL A N 1
ATOM 677 C CA . VAL A 1 86 ? -7.793 2.383 -20.783 1.00 83.81 86 VAL A CA 1
ATOM 678 C C . VAL A 1 86 ? -7.371 2.853 -19.400 1.00 83.81 86 VAL A C 1
ATOM 680 O O . VAL A 1 86 ? -7.862 3.867 -18.911 1.00 83.81 86 VAL A O 1
ATOM 683 N N . LEU A 1 87 ? -6.479 2.091 -18.777 1.00 83.25 87 LEU A N 1
ATOM 684 C CA 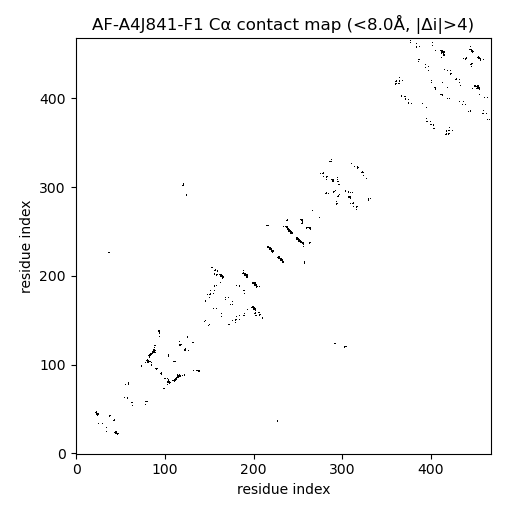. LEU A 1 87 ? -5.859 2.400 -17.498 1.00 83.25 87 LEU A CA 1
ATOM 685 C C . LEU A 1 87 ? -4.530 3.104 -17.770 1.00 83.25 87 LEU A C 1
ATOM 687 O O . LEU A 1 87 ? -3.641 2.524 -18.392 1.00 83.25 87 LEU A O 1
ATOM 691 N N . CYS A 1 88 ? -4.405 4.356 -17.339 1.00 85.25 88 CYS A N 1
ATOM 692 C CA . CYS A 1 88 ? -3.174 5.132 -17.471 1.00 85.25 88 CYS A CA 1
ATOM 693 C C . CYS A 1 88 ? -2.320 4.944 -16.210 1.00 85.25 88 CYS A C 1
ATOM 695 O O . CYS A 1 88 ? -2.467 5.696 -15.250 1.00 85.25 88 CYS A O 1
ATOM 697 N N . GLY A 1 89 ? -1.450 3.937 -16.233 1.00 83.25 89 GLY A N 1
ATOM 698 C CA . GLY A 1 89 ? -0.632 3.485 -15.108 1.00 83.25 89 GLY A CA 1
ATOM 699 C C . GLY A 1 89 ? -1.326 2.451 -14.220 1.00 83.25 89 GLY A C 1
ATOM 700 O O . GLY A 1 89 ? -2.543 2.258 -14.308 1.00 83.25 89 GLY A O 1
ATOM 701 N N . PHE A 1 90 ? -0.553 1.744 -13.386 1.00 82.94 90 PHE A N 1
ATOM 702 C CA . PHE A 1 90 ? -1.108 0.808 -12.412 1.00 82.94 90 PHE A CA 1
ATOM 703 C C . PHE A 1 90 ? -1.903 1.592 -11.359 1.00 82.94 90 PHE A C 1
ATOM 705 O O . PHE A 1 90 ? -1.342 2.460 -10.690 1.00 82.94 90 PHE A O 1
ATOM 712 N N . PRO A 1 91 ? -3.191 1.271 -11.146 1.00 77.12 91 PRO A N 1
ATOM 713 C CA . PRO A 1 91 ? -4.048 1.999 -10.207 1.00 77.12 91 PRO A CA 1
ATOM 714 C C . PRO A 1 91 ? -3.613 1.949 -8.726 1.00 77.12 91 PRO A C 1
ATOM 716 O O . PRO A 1 91 ? -4.242 2.575 -7.878 1.00 77.12 91 PRO A O 1
ATOM 719 N N . GLY A 1 92 ? -2.563 1.194 -8.394 1.00 77.88 92 GLY A N 1
ATOM 720 C CA . GLY A 1 92 ? -1.980 1.100 -7.053 1.00 77.88 92 GLY A CA 1
ATOM 721 C C . GLY A 1 92 ? -2.335 -0.186 -6.306 1.00 77.88 92 GLY A C 1
ATOM 722 O O . GLY A 1 92 ? -1.592 -0.583 -5.413 1.00 77.88 92 GLY A O 1
ATOM 723 N N . SER A 1 93 ? -3.404 -0.889 -6.699 1.00 81.31 93 SER A N 1
ATOM 724 C CA . SER A 1 93 ? -3.765 -2.194 -6.131 1.00 81.31 93 SER A CA 1
ATOM 725 C C . SER A 1 93 ? -4.407 -3.140 -7.153 1.00 81.31 93 SER A C 1
ATOM 727 O O . SER A 1 93 ? -4.978 -2.723 -8.172 1.00 81.31 93 SER A O 1
ATOM 729 N N . ILE A 1 94 ? -4.312 -4.443 -6.885 1.00 85.12 94 ILE A N 1
ATOM 730 C CA . ILE A 1 94 ? -4.855 -5.503 -7.740 1.00 85.12 94 ILE A CA 1
ATOM 731 C C . ILE A 1 94 ? -6.380 -5.438 -7.740 1.00 85.12 94 ILE A C 1
ATOM 733 O O . ILE A 1 94 ? -6.995 -5.426 -8.808 1.00 85.12 94 ILE A O 1
ATOM 737 N N . ALA A 1 95 ? -7.004 -5.343 -6.561 1.00 83.69 95 ALA A N 1
ATOM 738 C CA . ALA A 1 95 ? -8.454 -5.224 -6.431 1.00 83.69 95 ALA A CA 1
ATOM 739 C C . ALA A 1 95 ? -8.995 -4.047 -7.247 1.00 83.69 95 ALA A C 1
ATOM 741 O O . ALA A 1 95 ? -10.012 -4.162 -7.930 1.00 83.69 95 ALA A O 1
ATOM 742 N N . TYR A 1 96 ? -8.287 -2.927 -7.211 1.00 81.00 96 TYR A N 1
ATOM 743 C CA . TYR A 1 96 ? -8.707 -1.716 -7.881 1.00 81.00 96 TYR A CA 1
ATOM 744 C C . TYR A 1 96 ? -8.577 -1.786 -9.400 1.00 81.00 96 TYR A C 1
ATOM 746 O O . TYR A 1 96 ? -9.499 -1.408 -10.125 1.00 81.00 96 TYR A O 1
ATOM 754 N N . THR A 1 97 ? -7.496 -2.401 -9.879 1.00 85.19 97 THR A N 1
ATOM 755 C CA . THR A 1 97 ? -7.322 -2.728 -11.298 1.00 85.19 97 THR A CA 1
ATOM 756 C C . THR A 1 97 ? -8.480 -3.586 -11.815 1.00 85.19 97 THR A C 1
ATOM 758 O O . THR A 1 97 ? -9.049 -3.304 -12.874 1.00 85.19 97 THR A O 1
ATOM 761 N N . TRP A 1 98 ? -8.896 -4.604 -11.053 1.00 85.69 98 TRP A N 1
ATOM 762 C CA . TRP A 1 98 ? -10.037 -5.451 -11.413 1.00 85.69 98 TRP A CA 1
ATOM 763 C C . TRP A 1 98 ? -11.380 -4.723 -11.335 1.00 85.69 98 TRP A C 1
ATOM 765 O O . TRP A 1 98 ? -12.246 -4.949 -12.176 1.00 85.69 98 TRP A O 1
ATOM 775 N N . GLN A 1 99 ? -11.565 -3.817 -10.375 1.00 80.75 99 GLN A N 1
ATOM 776 C CA . GLN A 1 99 ? -12.789 -3.017 -10.286 1.00 80.75 99 GLN A CA 1
ATOM 777 C C . GLN A 1 99 ? -12.934 -2.050 -11.462 1.00 80.75 99 GLN A C 1
ATOM 779 O O . GLN A 1 99 ? -14.021 -1.948 -12.029 1.00 80.75 99 GLN A O 1
ATOM 784 N N . GLN A 1 100 ? -11.859 -1.356 -11.845 1.00 78.88 100 GLN A N 1
ATOM 785 C CA . GLN A 1 100 ? -11.878 -0.428 -12.976 1.00 78.88 100 GLN A CA 1
ATOM 786 C C . GLN A 1 100 ? -12.065 -1.174 -14.304 1.00 78.88 100 GLN A C 1
ATOM 788 O O . GLN A 1 100 ? -12.912 -0.792 -15.111 1.00 78.88 100 GLN A O 1
ATOM 793 N N . SER A 1 101 ? -11.343 -2.280 -14.506 1.00 82.56 101 SER A N 1
ATOM 794 C CA . SER A 1 101 ? -11.475 -3.110 -15.710 1.00 82.56 101 SER A CA 1
ATOM 795 C C . SER A 1 101 ? -12.816 -3.849 -15.791 1.00 82.56 101 SER A C 1
ATOM 797 O O . SER A 1 101 ? -13.380 -3.971 -16.873 1.00 82.56 101 SER A O 1
ATOM 799 N N . GLY A 1 102 ? -13.406 -4.250 -14.663 1.00 78.19 102 GLY A N 1
ATOM 800 C CA . GLY A 1 102 ? -14.742 -4.858 -14.597 1.00 78.19 102 GLY A CA 1
ATOM 801 C C . GLY A 1 102 ? -15.898 -3.920 -14.978 1.00 78.19 102 GLY A C 1
ATOM 802 O O . GLY A 1 102 ? -17.064 -4.323 -14.957 1.00 78.19 102 GLY A O 1
ATOM 803 N N . ARG A 1 103 ? -15.607 -2.657 -15.320 1.00 73.50 103 ARG A N 1
ATOM 804 C CA . ARG A 1 103 ? -16.582 -1.712 -15.887 1.00 73.50 103 ARG A CA 1
ATOM 805 C C . ARG A 1 103 ? -16.843 -1.941 -17.370 1.00 73.50 103 ARG A C 1
ATOM 807 O O . ARG A 1 103 ? -17.838 -1.425 -17.867 1.00 73.50 103 ARG A O 1
ATOM 814 N N . VAL A 1 104 ? -15.987 -2.699 -18.055 1.00 77.38 104 VAL A N 1
ATOM 815 C CA . VAL A 1 104 ? -16.153 -3.019 -19.476 1.00 77.38 104 VAL A CA 1
ATOM 816 C C . VAL A 1 104 ? -16.535 -4.477 -19.689 1.00 77.38 104 VAL A C 1
ATOM 818 O O . VAL A 1 104 ? -16.111 -5.353 -18.940 1.00 77.38 104 VAL A O 1
ATOM 821 N N . GLY A 1 105 ? -17.330 -4.750 -20.724 1.00 74.44 105 GLY A N 1
ATOM 822 C CA . GLY A 1 105 ? -17.755 -6.112 -21.073 1.00 74.44 105 GLY A CA 1
ATOM 823 C C . GLY A 1 105 ? -18.784 -6.727 -20.122 1.00 74.44 105 GLY A C 1
ATOM 824 O O . GLY A 1 105 ? -18.716 -7.922 -19.837 1.00 74.44 105 GLY A O 1
ATOM 825 N N . ARG A 1 106 ? -19.720 -5.918 -19.606 1.00 72.00 106 ARG A N 1
ATOM 826 C CA . ARG A 1 106 ? -20.858 -6.405 -18.803 1.00 72.00 106 ARG A CA 1
ATOM 827 C C . ARG A 1 106 ? -21.874 -7.165 -19.658 1.00 72.00 106 ARG A C 1
ATOM 829 O O . ARG A 1 106 ? -22.392 -8.199 -19.231 1.00 72.00 106 ARG A O 1
ATOM 836 N N . SER A 1 107 ? -22.121 -6.709 -20.880 1.00 67.50 107 SER A N 1
ATOM 837 C CA . SER A 1 107 ? -22.812 -7.484 -21.905 1.00 67.50 107 SER A CA 1
ATOM 838 C C . SER A 1 107 ? -21.904 -8.575 -22.478 1.00 67.50 107 SER A C 1
ATOM 840 O O . SER A 1 107 ? -20.681 -8.484 -22.452 1.00 67.50 107 SER A O 1
ATOM 842 N N . LYS A 1 108 ? -22.497 -9.639 -23.037 1.00 68.44 108 LYS A N 1
ATOM 843 C CA . LYS A 1 108 ? -21.784 -10.802 -23.618 1.00 68.44 108 LYS A CA 1
ATOM 844 C C . LYS A 1 108 ? -20.932 -10.474 -24.864 1.00 68.44 108 LYS A C 1
ATOM 846 O O . LYS A 1 108 ? -20.574 -11.384 -25.613 1.00 68.44 108 LYS A O 1
ATOM 851 N N . GLN A 1 109 ? -20.666 -9.200 -25.133 1.00 72.88 109 GLN A N 1
ATOM 852 C CA . GLN A 1 109 ? -19.853 -8.741 -26.249 1.00 72.88 109 GLN A CA 1
ATOM 853 C C . GLN A 1 109 ? -18.365 -8.742 -25.896 1.00 72.88 109 GLN A C 1
ATOM 855 O O . GLN A 1 109 ? -17.971 -8.857 -24.737 1.00 72.88 109 GLN A O 1
ATOM 860 N N . LYS A 1 110 ? -17.517 -8.675 -26.924 1.00 80.00 110 LYS A N 1
ATOM 861 C CA . LYS A 1 110 ? -16.067 -8.609 -26.727 1.00 80.00 110 LYS A CA 1
ATOM 862 C C . LYS A 1 110 ? -15.711 -7.266 -26.096 1.00 80.00 110 LYS A C 1
ATOM 864 O O . LYS A 1 110 ? -16.127 -6.238 -26.614 1.00 80.00 110 LYS A O 1
ATOM 869 N N . SER A 1 111 ? -14.893 -7.291 -25.052 1.00 83.38 111 SER A N 1
ATOM 870 C CA . SER A 1 111 ? -14.339 -6.096 -24.420 1.00 83.38 111 SER A CA 1
ATOM 871 C C . SER A 1 111 ? -12.813 -6.078 -24.488 1.00 83.38 111 SER A C 1
ATOM 873 O O . SER A 1 111 ? -12.168 -7.105 -24.725 1.00 83.38 111 SER A O 1
ATOM 875 N N . LEU A 1 112 ? -12.235 -4.893 -24.304 1.00 84.62 112 LEU A N 1
ATOM 876 C CA . LEU A 1 112 ? -10.795 -4.668 -24.284 1.00 84.62 112 LEU A CA 1
ATOM 877 C C . LEU A 1 112 ? -10.406 -3.835 -23.063 1.00 84.62 112 LEU A C 1
ATOM 879 O O . LEU A 1 112 ? -10.958 -2.767 -22.818 1.00 84.62 112 LEU A O 1
ATOM 883 N N . VAL A 1 113 ? -9.399 -4.298 -22.332 1.00 85.31 113 VAL A N 1
ATOM 884 C CA . VAL A 1 113 ? -8.765 -3.545 -21.248 1.00 85.31 113 VAL A CA 1
ATOM 885 C C . VAL A 1 113 ? -7.311 -3.323 -21.636 1.00 85.31 113 VAL A C 1
ATOM 887 O O . VAL A 1 113 ? -6.604 -4.279 -21.956 1.00 85.31 113 VAL A O 1
ATOM 890 N N . VAL A 1 114 ? -6.871 -2.068 -21.629 1.00 85.88 114 VAL A N 1
ATOM 891 C CA . VAL A 1 114 ? -5.499 -1.671 -21.949 1.00 85.88 114 VAL A CA 1
ATOM 892 C C . VAL A 1 114 ? -4.892 -1.002 -20.728 1.00 85.88 114 VAL A C 1
ATOM 894 O O . VAL A 1 114 ? -5.359 0.055 -20.319 1.00 85.88 114 VAL A O 1
ATOM 897 N N . LEU A 1 115 ? -3.839 -1.594 -20.168 1.00 85.00 115 LEU A N 1
ATOM 898 C CA . LEU A 1 115 ? -2.990 -0.940 -19.176 1.00 85.00 115 LEU A CA 1
ATOM 899 C C . LEU A 1 115 ? -1.822 -0.264 -19.897 1.00 85.00 115 LEU A C 1
ATOM 901 O O . LEU A 1 115 ? -0.962 -0.938 -20.464 1.00 85.00 115 LEU A O 1
ATOM 905 N N . VAL A 1 116 ? -1.808 1.065 -19.894 1.00 86.38 116 VAL A N 1
ATOM 906 C CA . VAL A 1 116 ? -0.715 1.886 -20.415 1.00 86.38 116 VAL A CA 1
ATOM 907 C C . VAL A 1 116 ? 0.220 2.191 -19.253 1.00 86.38 116 VAL A C 1
ATOM 909 O O . VAL A 1 116 ? -0.035 3.109 -18.481 1.00 86.38 116 VAL A O 1
ATOM 912 N N . ALA A 1 117 ? 1.268 1.385 -19.108 1.00 81.94 117 ALA A N 1
ATOM 913 C CA . ALA A 1 117 ? 2.282 1.582 -18.080 1.00 81.94 117 ALA A CA 1
ATOM 914 C C . ALA A 1 117 ? 3.041 2.901 -18.269 1.00 81.94 117 ALA A C 1
ATOM 916 O O . ALA A 1 117 ? 3.340 3.307 -19.394 1.00 81.94 117 ALA A O 1
ATOM 917 N N . SER A 1 118 ? 3.353 3.539 -17.148 1.00 79.44 118 SER A N 1
ATOM 918 C CA . SER A 1 118 ? 4.237 4.694 -17.050 1.00 79.44 118 SER A CA 1
ATOM 919 C C . SER A 1 118 ? 5.674 4.269 -16.714 1.00 79.44 118 SER A C 1
ATOM 921 O O . SER A 1 118 ? 5.977 3.080 -16.595 1.00 79.44 118 SER A O 1
ATOM 923 N N . ASP A 1 119 ? 6.558 5.251 -16.530 1.00 73.81 119 ASP A N 1
ATOM 924 C CA . ASP A 1 119 ? 7.937 5.031 -16.077 1.00 73.81 119 ASP A CA 1
ATOM 925 C C . ASP A 1 119 ? 8.033 4.699 -14.572 1.00 73.81 119 ASP A C 1
ATOM 927 O O . ASP A 1 119 ? 9.134 4.563 -14.032 1.00 73.81 119 ASP A O 1
ATOM 931 N N . ASP A 1 120 ? 6.896 4.569 -13.875 1.00 75.44 120 ASP A N 1
ATOM 932 C CA . ASP A 1 120 ? 6.866 4.160 -12.475 1.00 75.44 120 ASP A CA 1
ATOM 933 C C . ASP A 1 120 ? 7.452 2.737 -12.291 1.00 75.44 120 ASP A C 1
ATOM 935 O O . ASP A 1 120 ? 7.183 1.832 -13.090 1.00 75.44 120 ASP A O 1
ATOM 939 N N . PRO A 1 121 ? 8.254 2.488 -11.237 1.00 74.44 121 PRO A N 1
ATOM 940 C CA . PRO A 1 121 ? 8.866 1.179 -11.004 1.00 74.44 121 PRO A CA 1
ATOM 941 C C . PRO A 1 121 ? 7.862 0.045 -10.848 1.00 74.44 121 PRO A C 1
ATOM 943 O O . PRO A 1 121 ? 8.151 -1.093 -11.221 1.00 74.44 121 PRO A O 1
ATOM 946 N N . LEU A 1 122 ? 6.702 0.336 -10.257 1.00 80.25 122 LEU A N 1
ATOM 947 C CA . LEU A 1 122 ? 5.649 -0.640 -10.047 1.00 80.25 122 LEU A CA 1
ATOM 948 C C . LEU A 1 122 ? 5.023 -1.020 -11.387 1.00 80.25 122 LEU A C 1
ATOM 950 O O . LEU A 1 122 ? 4.943 -2.208 -11.692 1.00 80.25 122 LEU A O 1
ATOM 954 N N . ASP A 1 123 ? 4.687 -0.033 -12.219 1.00 81.88 123 ASP A N 1
ATOM 955 C CA . ASP A 1 123 ? 4.191 -0.238 -13.585 1.00 81.88 123 ASP A CA 1
ATOM 956 C C . ASP A 1 123 ? 5.166 -1.085 -14.406 1.00 81.88 123 ASP A C 1
ATOM 958 O O . ASP A 1 123 ? 4.794 -2.100 -15.005 1.00 81.88 123 ASP A O 1
ATOM 962 N N . ARG A 1 124 ? 6.445 -0.703 -14.383 1.00 78.50 124 ARG A N 1
ATOM 963 C CA . ARG A 1 124 ? 7.516 -1.401 -15.092 1.00 78.50 124 ARG A CA 1
ATOM 964 C C . ARG A 1 124 ? 7.666 -2.843 -14.618 1.00 78.50 124 ARG A C 1
ATOM 966 O O . ARG A 1 124 ? 7.789 -3.744 -15.450 1.00 78.50 124 ARG A O 1
ATOM 973 N N . TYR A 1 125 ? 7.626 -3.076 -13.305 1.00 79.56 125 TYR A N 1
ATOM 974 C CA . TYR A 1 125 ? 7.675 -4.425 -12.747 1.00 79.56 125 TYR A CA 1
ATOM 975 C C . TYR A 1 125 ? 6.477 -5.257 -13.213 1.00 79.56 125 TYR A C 1
ATOM 977 O O . TYR A 1 125 ? 6.663 -6.370 -13.698 1.00 79.56 125 TYR A O 1
ATOM 985 N N . MET A 1 126 ? 5.259 -4.715 -13.126 1.00 81.00 126 MET A N 1
ATOM 986 C CA . MET A 1 126 ? 4.032 -5.418 -13.516 1.00 81.00 126 MET A CA 1
ATOM 987 C C . MET A 1 126 ? 4.028 -5.802 -15.000 1.00 81.00 126 MET A C 1
ATOM 989 O O . MET A 1 126 ? 3.613 -6.908 -15.342 1.00 81.00 126 MET A O 1
ATOM 993 N N . VAL A 1 127 ? 4.527 -4.935 -15.889 1.00 81.88 127 VAL A N 1
ATOM 994 C CA . VAL A 1 127 ? 4.605 -5.233 -17.330 1.00 81.88 127 VAL A CA 1
ATOM 995 C C . VAL A 1 127 ? 5.685 -6.268 -17.647 1.00 81.88 127 VAL A C 1
ATOM 997 O O . VAL A 1 127 ? 5.458 -7.150 -18.477 1.00 81.88 127 VAL A O 1
ATOM 1000 N N . HIS A 1 128 ? 6.849 -6.202 -16.995 1.00 76.69 128 HIS A N 1
ATOM 1001 C CA . HIS A 1 128 ? 7.920 -7.184 -17.203 1.00 76.69 128 HIS A CA 1
ATOM 1002 C C . HIS A 1 128 ? 7.656 -8.536 -16.526 1.00 76.69 128 HIS A C 1
ATOM 1004 O O . HIS A 1 128 ? 8.213 -9.543 -16.962 1.00 76.69 128 HIS A O 1
ATOM 1010 N N . HIS A 1 129 ? 6.790 -8.560 -15.514 1.00 74.44 129 HIS A N 1
ATOM 1011 C CA . HIS A 1 129 ? 6.379 -9.742 -14.761 1.00 74.44 129 HIS A CA 1
ATOM 1012 C C . HIS A 1 129 ? 4.855 -9.899 -14.802 1.00 74.44 129 HIS A C 1
ATOM 1014 O O . HIS A 1 129 ? 4.190 -9.963 -13.770 1.00 74.44 129 HIS A O 1
ATOM 1020 N N . SER A 1 130 ? 4.267 -9.948 -15.998 1.00 82.62 130 SER A N 1
ATOM 1021 C CA . SER A 1 130 ? 2.805 -10.029 -16.149 1.00 82.62 130 SER A CA 1
ATOM 1022 C C . SER A 1 130 ? 2.181 -11.219 -15.401 1.00 82.62 130 SER A C 1
ATOM 1024 O O . SER A 1 130 ? 1.088 -11.111 -14.847 1.00 82.62 130 SER A O 1
ATOM 1026 N N . GLU A 1 131 ? 2.895 -12.343 -15.302 1.00 79.75 131 GLU A N 1
ATOM 1027 C CA . GLU A 1 131 ? 2.490 -13.514 -14.526 1.00 79.75 131 GLU A CA 1
ATOM 1028 C C . GLU A 1 131 ? 2.357 -13.218 -13.029 1.00 79.75 131 GLU A C 1
ATOM 1030 O O . GLU A 1 131 ? 1.467 -13.758 -12.370 1.00 79.75 131 GLU A O 1
ATOM 1035 N N . PHE A 1 132 ? 3.195 -12.326 -12.493 1.00 79.38 132 PHE A N 1
ATOM 1036 C CA . PHE A 1 132 ? 3.081 -11.868 -11.117 1.00 79.38 132 PHE A CA 1
ATOM 1037 C C . PHE A 1 132 ? 1.736 -11.167 -10.928 1.00 79.38 132 PHE A C 1
ATOM 1039 O O . PHE A 1 132 ? 0.967 -11.609 -10.079 1.00 79.38 132 PHE A O 1
ATOM 1046 N N . PHE A 1 133 ? 1.404 -10.186 -11.776 1.00 83.62 133 PHE A N 1
ATOM 1047 C CA . PHE A 1 133 ? 0.136 -9.450 -11.714 1.00 83.62 133 PHE A CA 1
ATOM 1048 C C . PHE A 1 133 ? -1.089 -10.381 -11.736 1.00 83.62 133 PHE A C 1
ATOM 1050 O O . PHE A 1 133 ? -1.944 -10.294 -10.858 1.00 83.62 133 PHE A O 1
ATOM 1057 N N . PHE A 1 134 ? -1.157 -11.318 -12.689 1.00 83.50 134 PHE A N 1
ATOM 1058 C CA . PHE A 1 134 ? -2.313 -12.218 -12.823 1.00 83.50 134 PHE A CA 1
ATOM 1059 C C . PHE A 1 134 ? -2.397 -13.304 -11.741 1.00 83.50 134 PHE A C 1
ATOM 1061 O O . PHE A 1 134 ? -3.459 -13.896 -11.555 1.00 83.50 134 PHE A O 1
ATOM 1068 N N . SER A 1 135 ? -1.295 -13.594 -11.045 1.00 82.38 135 SER A N 1
ATOM 1069 C CA . SER A 1 135 ? -1.260 -14.599 -9.973 1.00 82.38 135 SER A CA 1
ATOM 1070 C C . SER A 1 135 ? -1.587 -14.037 -8.588 1.00 82.38 135 SER A C 1
ATOM 1072 O O . SER A 1 135 ? -1.900 -14.816 -7.685 1.00 82.38 135 SER A O 1
ATOM 1074 N N . GLN A 1 136 ? -1.520 -12.713 -8.400 1.00 80.62 136 GLN A N 1
ATOM 1075 C CA . GLN A 1 136 ? -1.780 -12.109 -7.097 1.00 80.62 136 GLN A CA 1
ATOM 1076 C C . GLN A 1 136 ? -3.274 -12.170 -6.732 1.00 80.62 136 GLN A C 1
ATOM 1078 O O . GLN A 1 136 ? -4.129 -11.831 -7.556 1.00 80.62 136 GLN A O 1
ATOM 1083 N N . PRO A 1 137 ? -3.620 -12.551 -5.488 1.00 83.38 137 PRO A N 1
ATOM 1084 C CA . PRO A 1 137 ? -4.976 -12.381 -4.989 1.00 83.38 137 PRO A CA 1
ATOM 1085 C C . PRO A 1 137 ? -5.280 -10.895 -4.754 1.00 83.38 137 PRO A C 1
ATOM 1087 O O . PRO A 1 137 ? -4.381 -10.096 -4.501 1.00 83.38 137 PRO A O 1
ATOM 1090 N N . SER A 1 138 ? -6.565 -10.536 -4.770 1.00 86.75 138 SER A N 1
ATOM 1091 C CA . SER A 1 138 ? -7.006 -9.218 -4.305 1.00 86.75 138 SER A CA 1
ATOM 1092 C C . SER A 1 138 ? -6.645 -8.994 -2.834 1.00 86.75 138 SER A C 1
ATOM 1094 O O . SER A 1 138 ? -6.659 -9.925 -2.022 1.00 86.75 138 SER A O 1
ATOM 1096 N N . GLU A 1 139 ? -6.352 -7.742 -2.497 1.00 84.19 139 GLU A N 1
ATOM 1097 C CA . GLU A 1 139 ? -6.000 -7.307 -1.151 1.00 84.19 139 GLU A CA 1
ATOM 1098 C C . GLU A 1 139 ? -7.128 -7.614 -0.152 1.00 84.19 139 GLU A C 1
ATOM 1100 O O . GLU A 1 139 ? -8.319 -7.567 -0.475 1.00 84.19 139 GLU A O 1
ATOM 1105 N N . LYS A 1 140 ? -6.758 -7.939 1.092 1.00 79.81 140 LYS A N 1
ATOM 1106 C CA . LYS A 1 140 ? -7.723 -8.241 2.156 1.00 79.81 140 LYS A CA 1
ATOM 1107 C C . LYS A 1 140 ? -8.149 -6.958 2.862 1.00 79.81 140 LYS A C 1
ATOM 1109 O O . LYS A 1 140 ? -7.300 -6.209 3.333 1.00 79.81 140 LYS A O 1
ATOM 1114 N N . ALA A 1 141 ? -9.455 -6.762 3.023 1.00 78.88 141 ALA A N 1
ATOM 1115 C CA . ALA A 1 141 ? -9.983 -5.736 3.915 1.00 78.88 141 ALA A CA 1
ATOM 1116 C C . ALA A 1 141 ? -9.810 -6.186 5.375 1.00 78.88 141 ALA A C 1
ATOM 1118 O O . ALA A 1 141 ? -10.369 -7.206 5.784 1.00 78.88 141 ALA A O 1
ATOM 1119 N N . ILE A 1 142 ? -9.027 -5.436 6.150 1.00 74.75 142 ILE A N 1
ATOM 1120 C CA . ILE A 1 142 ? -8.778 -5.698 7.571 1.00 74.75 142 ILE A CA 1
ATOM 1121 C C . ILE A 1 142 ? -9.514 -4.633 8.382 1.00 74.75 142 ILE A C 1
ATOM 1123 O O . ILE A 1 142 ? -9.379 -3.444 8.116 1.00 74.75 142 ILE A O 1
ATOM 1127 N N . VAL A 1 143 ? -10.297 -5.059 9.373 1.00 74.06 143 VAL A N 1
ATOM 1128 C CA . VAL A 1 143 ? -11.026 -4.164 10.282 1.00 74.06 143 VAL A CA 1
ATOM 1129 C C . VAL A 1 143 ? -10.752 -4.606 11.713 1.00 74.06 143 VAL A C 1
ATOM 1131 O O . VAL A 1 143 ? -10.829 -5.797 12.012 1.00 74.06 143 VAL A O 1
ATOM 1134 N N . ASN A 1 144 ? -10.461 -3.654 12.603 1.00 70.19 144 ASN A N 1
ATOM 1135 C CA . ASN A 1 144 ? -10.334 -3.907 14.037 1.00 70.19 144 ASN A CA 1
ATOM 1136 C C . ASN A 1 144 ? -11.437 -3.165 14.819 1.00 70.19 144 ASN A C 1
ATOM 1138 O O . ASN A 1 144 ? -11.239 -2.011 15.208 1.00 70.19 144 ASN A O 1
ATOM 1142 N N . PRO A 1 145 ? -12.593 -3.808 15.070 1.00 67.88 145 PRO A N 1
ATOM 1143 C CA . PRO A 1 145 ? -13.699 -3.187 15.798 1.00 67.88 145 PRO A CA 1
ATOM 1144 C C . PRO A 1 145 ? -13.457 -3.093 17.316 1.00 67.88 145 PRO A C 1
ATOM 1146 O O . PRO A 1 145 ? -14.196 -2.398 18.006 1.00 67.88 145 PRO A O 1
ATOM 1149 N N . HIS A 1 146 ? -12.426 -3.763 17.841 1.00 66.44 146 HIS A N 1
ATOM 1150 C CA . HIS A 1 146 ? -12.143 -3.870 19.280 1.00 66.44 146 HIS A CA 1
ATOM 1151 C C . HIS A 1 146 ? -11.239 -2.760 19.813 1.00 66.44 146 HIS A C 1
ATOM 1153 O O . HIS A 1 146 ? -10.853 -2.751 20.979 1.00 66.44 146 HIS A O 1
ATOM 1159 N N . ARG A 1 147 ? -10.859 -1.803 18.971 1.00 70.06 147 ARG A N 1
ATOM 1160 C CA . ARG A 1 147 ? -9.964 -0.736 19.396 1.00 70.06 147 ARG A CA 1
ATOM 1161 C C . ARG A 1 147 ? -10.675 0.211 20.367 1.00 70.06 147 ARG A C 1
ATOM 1163 O O . ARG A 1 147 ? -11.727 0.776 20.066 1.00 70.06 147 ARG A O 1
ATOM 1170 N N . LEU A 1 1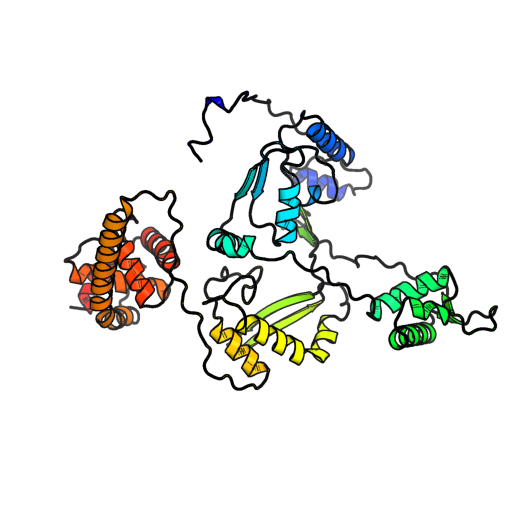48 ? -10.035 0.427 21.516 1.00 69.25 148 LEU A N 1
ATOM 1171 C CA . LEU A 1 148 ? -10.586 1.199 22.630 1.00 69.25 148 LEU A CA 1
ATOM 1172 C C . LEU A 1 148 ? -11.003 2.619 22.233 1.00 69.25 148 LEU A C 1
ATOM 1174 O O . LEU A 1 148 ? -12.044 3.084 22.683 1.00 69.25 148 LEU A O 1
ATOM 1178 N N . GLN A 1 149 ? -10.251 3.275 21.344 1.00 70.38 149 GLN A N 1
ATOM 1179 C CA . GLN A 1 149 ? -10.583 4.616 20.857 1.00 70.38 149 GLN A CA 1
ATOM 1180 C C . GLN A 1 149 ? -11.968 4.673 20.191 1.00 70.38 149 GLN A C 1
ATOM 1182 O O . GLN A 1 149 ? -12.768 5.540 20.535 1.00 70.38 149 GLN A O 1
ATOM 1187 N N . PHE A 1 150 ? -12.308 3.707 19.325 1.00 75.19 150 PHE A N 1
ATOM 1188 C CA . PHE A 1 150 ? -13.644 3.658 18.716 1.00 75.19 150 PHE A CA 1
ATOM 1189 C C . PHE A 1 150 ? -14.728 3.489 19.778 1.00 75.19 150 PHE A C 1
ATOM 1191 O O . PHE A 1 150 ? -15.759 4.151 19.715 1.00 75.19 150 PHE A O 1
ATOM 1198 N N . MET A 1 151 ? -14.496 2.655 20.792 1.00 77.31 151 MET A N 1
ATOM 1199 C CA . MET A 1 151 ? -15.447 2.506 21.896 1.00 77.31 151 MET A CA 1
ATOM 1200 C C . MET A 1 151 ? -15.594 3.796 22.711 1.00 77.31 151 MET A C 1
ATOM 1202 O O . MET A 1 151 ? -16.712 4.193 23.024 1.00 77.31 151 MET A O 1
ATOM 1206 N N . VAL A 1 152 ? -14.501 4.492 23.021 1.00 80.00 152 VAL A N 1
ATOM 1207 C CA . VAL A 1 152 ? -14.526 5.771 23.754 1.00 80.00 152 VAL A CA 1
ATOM 1208 C C . VAL A 1 152 ? -15.313 6.848 22.997 1.00 80.00 152 VAL A C 1
ATOM 1210 O O . VAL A 1 152 ? -15.994 7.669 23.617 1.00 80.00 152 VAL A O 1
ATOM 1213 N N . ASP A 1 153 ? -15.271 6.822 21.670 1.00 81.44 153 ASP A N 1
ATOM 1214 C CA . ASP A 1 153 ? -15.967 7.783 20.819 1.00 81.44 153 ASP A CA 1
ATOM 1215 C C . ASP A 1 153 ? -17.439 7.413 20.581 1.00 81.44 153 ASP A C 1
ATOM 1217 O O . ASP A 1 153 ? -18.315 8.278 20.645 1.00 81.44 153 ASP A O 1
ATOM 1221 N N . HIS A 1 154 ? -17.737 6.126 20.390 1.00 86.69 154 HIS A N 1
ATOM 1222 C CA . HIS A 1 154 ? -19.075 5.650 20.032 1.00 86.69 154 HIS A CA 1
ATOM 1223 C C . HIS A 1 154 ? -19.969 5.283 21.216 1.00 86.69 154 HIS A C 1
ATOM 1225 O O . HIS A 1 154 ? -21.186 5.446 21.122 1.00 86.69 154 HIS A O 1
ATOM 1231 N N . LEU A 1 155 ? -19.420 4.818 22.341 1.00 89.50 155 LEU A N 1
ATOM 1232 C CA . LEU A 1 155 ? -20.240 4.431 23.494 1.00 89.50 155 LEU A CA 1
ATOM 1233 C C . LEU A 1 155 ? -21.049 5.602 24.074 1.00 89.50 155 LEU A C 1
ATOM 1235 O O . LEU A 1 155 ? -22.208 5.378 24.410 1.00 89.50 155 LEU A O 1
ATOM 1239 N N . PRO A 1 156 ? -20.545 6.850 24.165 1.00 91.06 156 PRO A N 1
ATOM 1240 C CA . PRO A 1 156 ? -21.371 7.988 24.576 1.00 91.06 156 PRO A CA 1
ATOM 1241 C C . PRO A 1 156 ? -22.520 8.284 23.605 1.00 91.06 156 PRO A C 1
ATOM 1243 O O . PRO A 1 156 ? -23.611 8.629 24.051 1.00 91.06 156 PRO A O 1
ATOM 1246 N N . LEU A 1 157 ? -22.303 8.108 22.295 1.00 92.31 157 LEU A N 1
ATOM 1247 C CA . LEU A 1 157 ? -23.354 8.244 21.281 1.00 92.31 157 LEU A CA 1
ATOM 1248 C C . LEU A 1 157 ? -24.428 7.170 21.488 1.00 92.31 157 LEU A C 1
ATOM 1250 O O . LEU A 1 157 ? -25.593 7.508 21.690 1.00 92.31 157 LEU A O 1
ATOM 1254 N N . ALA A 1 158 ? -24.028 5.901 21.576 1.00 92.19 158 ALA A N 1
ATOM 1255 C CA . ALA A 1 158 ? -24.936 4.791 21.860 1.00 92.19 158 ALA A CA 1
ATOM 1256 C C . ALA A 1 158 ? -25.705 5.004 23.178 1.00 92.19 158 ALA A C 1
ATOM 1258 O O . ALA A 1 158 ? -26.924 4.867 23.220 1.00 92.19 158 ALA A O 1
ATOM 1259 N N . ALA A 1 159 ? -25.014 5.453 24.232 1.00 93.56 159 ALA A N 1
ATOM 1260 C CA . ALA A 1 159 ? -25.586 5.746 25.546 1.00 93.56 159 ALA A CA 1
ATOM 1261 C C . ALA A 1 159 ? -26.554 6.945 25.560 1.00 93.56 159 ALA A C 1
ATOM 1263 O O . ALA A 1 159 ? -27.279 7.143 26.545 1.00 93.56 159 ALA A O 1
ATOM 1264 N N . SER A 1 160 ? -26.520 7.792 24.526 1.00 92.94 160 SER A N 1
ATOM 1265 C CA . SER A 1 160 ? -27.473 8.888 24.334 1.00 92.94 160 SER A CA 1
ATOM 1266 C C . SER A 1 160 ? -28.787 8.396 23.720 1.00 92.94 160 SER A C 1
ATOM 1268 O O . SER A 1 160 ? -29.851 8.902 24.078 1.00 92.94 160 SER A O 1
ATOM 1270 N N . GLU A 1 161 ? -28.722 7.353 22.887 1.00 92.75 161 GLU A N 1
ATOM 1271 C CA . GLU A 1 161 ? -29.877 6.694 22.276 1.00 92.75 161 GLU A CA 1
ATOM 1272 C C . GLU A 1 161 ? -30.551 5.743 23.278 1.00 92.75 161 GLU A C 1
ATOM 1274 O O . GLU A 1 161 ? -31.731 5.894 23.607 1.00 92.75 161 GLU A O 1
ATOM 1279 N N . LEU A 1 162 ? -29.789 4.792 23.829 1.00 92.06 162 LEU A N 1
ATOM 1280 C CA . LEU A 1 162 ? -30.261 3.787 24.782 1.00 92.06 162 LEU A CA 1
ATOM 1281 C C . LEU A 1 162 ? -29.228 3.542 25.893 1.00 92.06 162 LEU A C 1
ATOM 1283 O O . LEU A 1 162 ? -28.031 3.601 25.640 1.00 92.06 162 LEU A O 1
ATOM 1287 N N . PRO A 1 163 ? -29.648 3.245 27.140 1.00 94.06 163 PRO A N 1
ATOM 1288 C CA . PRO A 1 163 ? -28.703 2.921 28.201 1.00 94.06 163 PRO A CA 1
ATOM 1289 C C . PRO A 1 163 ? -27.858 1.703 27.845 1.00 94.06 163 PRO A C 1
ATOM 1291 O O . PRO A 1 163 ? -28.426 0.652 27.556 1.00 94.06 163 PRO A O 1
ATOM 1294 N N . LEU A 1 164 ? -26.542 1.834 27.983 1.00 94.44 164 LEU A N 1
ATOM 1295 C CA . LEU A 1 164 ? -25.580 0.742 27.876 1.00 94.44 164 LEU A CA 1
ATOM 1296 C C . LEU A 1 164 ? -25.746 -0.228 29.044 1.00 94.44 164 LEU A C 1
ATOM 1298 O O . LEU A 1 164 ? -25.863 0.214 30.190 1.00 94.44 164 LEU A O 1
ATOM 1302 N N . ARG A 1 165 ? -25.740 -1.534 28.788 1.00 93.38 165 ARG A N 1
ATOM 1303 C CA . ARG A 1 165 ? -25.992 -2.601 29.768 1.00 93.38 165 ARG A CA 1
ATOM 1304 C C . ARG A 1 165 ? -24.997 -3.748 29.628 1.00 93.38 165 ARG A C 1
ATOM 1306 O O . ARG A 1 165 ? -24.035 -3.685 28.871 1.00 93.38 165 ARG A O 1
ATOM 1313 N N . LYS A 1 166 ? -25.201 -4.812 30.408 1.00 91.06 166 LYS A N 1
ATOM 1314 C CA . LYS A 1 166 ? -24.397 -6.036 30.308 1.00 91.06 166 LYS A CA 1
ATOM 1315 C C . LYS A 1 166 ? -24.694 -6.800 29.014 1.00 91.06 166 LYS A C 1
ATOM 1317 O O . LYS A 1 166 ? -23.810 -7.471 28.501 1.00 91.06 166 LYS A O 1
ATOM 1322 N N . GLU A 1 167 ? -25.917 -6.717 28.501 1.00 91.25 167 GLU A N 1
ATOM 1323 C CA . GLU A 1 167 ? -26.333 -7.442 27.296 1.00 91.25 167 GLU A CA 1
ATOM 1324 C C . GLU A 1 167 ? -25.564 -6.984 26.044 1.00 91.25 167 GLU A C 1
ATOM 1326 O O . GLU A 1 167 ? -25.360 -7.775 25.128 1.00 91.25 167 GLU A O 1
ATOM 1331 N N . ASP A 1 168 ? -25.044 -5.756 26.057 1.00 90.25 168 ASP A N 1
ATOM 1332 C CA . ASP A 1 168 ? -24.222 -5.173 24.991 1.00 90.25 168 ASP A CA 1
ATOM 1333 C C . ASP A 1 168 ? -22.863 -5.867 24.793 1.00 90.25 168 ASP A C 1
ATOM 1335 O O . ASP A 1 168 ? -22.208 -5.674 23.770 1.00 90.25 168 ASP A O 1
ATOM 1339 N N . LEU A 1 169 ? -22.469 -6.756 25.713 1.00 88.81 169 LEU A N 1
ATOM 1340 C CA . LEU A 1 169 ? -21.327 -7.664 25.546 1.00 88.81 169 LEU A CA 1
ATOM 1341 C C . LEU A 1 169 ? -21.456 -8.601 24.331 1.00 88.81 169 LEU A C 1
ATOM 1343 O O . LEU A 1 169 ? -20.506 -9.290 23.977 1.00 88.81 169 LEU A O 1
ATOM 1347 N N . THR A 1 170 ? -22.621 -8.649 23.682 1.00 90.88 170 THR A N 1
ATOM 1348 C CA . THR A 1 170 ? -22.772 -9.312 22.381 1.00 90.88 170 THR A CA 1
ATOM 1349 C C . THR A 1 170 ? -22.061 -8.585 21.233 1.00 90.88 170 THR A C 1
ATOM 1351 O O . THR A 1 170 ? -21.828 -9.211 20.201 1.00 90.88 170 THR A O 1
ATOM 1354 N N . PHE A 1 171 ? -21.759 -7.290 21.370 1.00 85.06 171 PHE A N 1
ATOM 1355 C CA . PHE A 1 171 ? -21.147 -6.475 20.312 1.00 85.06 171 PHE A CA 1
ATOM 1356 C C . PHE A 1 171 ? -19.668 -6.174 20.569 1.00 85.06 171 PHE A C 1
ATOM 1358 O O . PHE A 1 171 ? -18.908 -5.988 19.621 1.00 85.06 171 PHE A O 1
ATOM 1365 N N . TRP A 1 172 ? -19.261 -6.139 21.840 1.00 83.44 172 TRP A N 1
ATOM 1366 C CA . TRP A 1 172 ? -17.906 -5.793 22.264 1.00 83.44 172 TRP A CA 1
ATOM 1367 C C . TRP A 1 172 ? -17.347 -6.840 23.215 1.00 83.44 172 TRP A C 1
ATOM 1369 O O . TRP A 1 172 ? -18.075 -7.441 24.006 1.00 83.44 172 TRP A O 1
ATOM 1379 N N . ASP A 1 173 ? -16.032 -7.034 23.163 1.00 84.44 173 ASP A N 1
ATOM 1380 C CA . ASP A 1 173 ? -15.347 -7.902 24.108 1.00 84.44 173 ASP A CA 1
ATOM 1381 C C . ASP A 1 173 ? -15.454 -7.350 25.537 1.00 84.44 173 ASP A C 1
ATOM 1383 O O . ASP A 1 173 ? -15.526 -6.142 25.776 1.00 84.44 173 ASP A O 1
ATOM 1387 N N . GLN A 1 174 ? -15.486 -8.264 26.505 1.00 87.38 174 GLN A N 1
ATOM 1388 C CA . GLN A 1 174 ? -15.811 -7.926 27.886 1.00 87.38 174 GLN A CA 1
ATOM 1389 C C . GLN A 1 174 ? -14.817 -6.955 28.521 1.00 87.38 174 GLN A C 1
ATOM 1391 O O . GLN A 1 174 ? -15.222 -6.036 29.235 1.00 87.38 174 GLN A O 1
ATOM 1396 N N . GLU A 1 175 ? -13.528 -7.176 28.289 1.00 82.62 175 GLU A N 1
ATOM 1397 C CA . GLU A 1 175 ? -12.470 -6.386 28.902 1.00 82.62 175 GLU A CA 1
ATOM 1398 C C . GLU A 1 175 ? -12.482 -4.953 28.366 1.00 82.62 175 GLU A C 1
ATOM 1400 O O . GLU A 1 175 ? -12.604 -4.004 29.145 1.00 82.62 175 GLU A O 1
ATOM 1405 N N . SER A 1 176 ? -12.454 -4.784 27.043 1.00 80.25 176 SER A N 1
ATOM 1406 C CA . SER A 1 176 ? -12.404 -3.462 26.422 1.00 80.25 176 SER A CA 1
ATOM 1407 C C . SER A 1 176 ? -13.684 -2.667 26.649 1.00 80.25 176 SER A C 1
ATOM 1409 O O . SER A 1 176 ? -13.617 -1.470 26.934 1.00 80.25 176 SER A O 1
ATOM 1411 N N . TYR A 1 177 ? -14.846 -3.327 26.616 1.00 86.44 177 TYR A N 1
ATOM 1412 C CA . TYR A 1 177 ? -16.126 -2.694 26.924 1.00 86.44 177 TYR A CA 1
ATOM 1413 C C . TYR A 1 177 ? -16.159 -2.132 28.348 1.00 86.44 177 TYR A C 1
ATOM 1415 O O . TYR A 1 177 ? -16.472 -0.956 28.550 1.00 86.44 177 TYR A O 1
ATOM 1423 N N . TYR A 1 178 ? -15.809 -2.940 29.355 1.00 88.00 178 TYR A N 1
ATOM 1424 C CA . TYR A 1 178 ? -15.830 -2.470 30.740 1.00 88.00 178 TYR A CA 1
ATOM 1425 C C . TYR A 1 178 ? -14.753 -1.422 31.022 1.00 88.00 178 TYR A C 1
ATOM 1427 O O . TYR A 1 178 ? -15.042 -0.460 31.739 1.00 88.00 178 TYR A O 1
ATOM 1435 N N . ASN A 1 179 ? -13.569 -1.547 30.420 1.00 81.25 179 ASN A N 1
ATOM 1436 C CA . ASN A 1 179 ? -12.515 -0.539 30.516 1.00 81.25 179 ASN A CA 1
ATOM 1437 C C . ASN A 1 179 ? -12.969 0.798 29.912 1.00 81.25 179 ASN A C 1
ATOM 1439 O O . ASN A 1 179 ? -12.823 1.841 30.554 1.00 81.25 179 ASN A O 1
ATOM 1443 N N . ALA A 1 180 ? -13.601 0.779 28.733 1.00 84.50 180 ALA A N 1
ATOM 1444 C CA . ALA A 1 180 ? -14.144 1.973 28.090 1.00 84.50 180 ALA A CA 1
ATOM 1445 C C . ALA A 1 180 ? -15.254 2.613 28.932 1.00 84.50 180 ALA A C 1
ATOM 1447 O O . ALA A 1 180 ? -15.217 3.813 29.200 1.00 84.50 180 ALA A O 1
ATOM 1448 N N . VAL A 1 181 ? -16.216 1.821 29.416 1.00 88.69 181 VAL A N 1
ATOM 1449 C CA . VAL A 1 181 ? -17.296 2.312 30.284 1.00 88.69 181 VAL A CA 1
ATOM 1450 C C . VAL A 1 181 ? -16.728 2.921 31.566 1.00 88.69 181 VAL A C 1
ATOM 1452 O O . VAL A 1 181 ? -17.152 4.002 31.972 1.00 88.69 181 VAL A O 1
ATOM 1455 N N . GLN A 1 182 ? -15.759 2.268 32.211 1.00 84.19 182 GLN A N 1
ATOM 1456 C CA . GLN A 1 182 ? -15.121 2.792 33.416 1.00 84.19 182 GLN A CA 1
ATOM 1457 C C . GLN A 1 182 ? -14.379 4.103 33.136 1.00 84.19 182 GLN A C 1
ATOM 1459 O O . GLN A 1 182 ? -14.567 5.071 33.873 1.00 84.19 182 GLN A O 1
ATOM 1464 N N . PHE A 1 183 ? -13.593 4.166 32.062 1.00 81.75 183 PHE A N 1
ATOM 1465 C CA . PHE A 1 183 ? -12.895 5.378 31.640 1.00 81.75 183 PHE A CA 1
ATOM 1466 C C . PHE A 1 183 ? -13.868 6.535 31.370 1.00 81.75 183 PHE A C 1
ATOM 1468 O O . PHE A 1 183 ? -13.704 7.635 31.902 1.00 81.75 183 PHE A O 1
ATOM 1475 N N . LEU A 1 184 ? -14.932 6.280 30.609 1.00 86.12 184 LEU A N 1
ATOM 1476 C CA . LEU A 1 184 ? -15.950 7.273 30.269 1.00 86.12 184 LEU A CA 1
ATOM 1477 C C . LEU A 1 184 ? -16.742 7.754 31.490 1.00 86.12 184 LEU A C 1
ATOM 1479 O O . LEU A 1 184 ? -17.160 8.909 31.544 1.00 86.12 184 LEU A O 1
ATOM 1483 N N . ARG A 1 185 ? -16.935 6.899 32.499 1.00 89.38 185 ARG A N 1
ATOM 1484 C CA . ARG A 1 185 ? -17.534 7.306 33.777 1.00 89.38 185 ARG A CA 1
ATOM 1485 C C . ARG A 1 185 ? -16.610 8.210 34.577 1.00 89.38 185 ARG A C 1
ATOM 1487 O O . ARG A 1 185 ? -17.056 9.238 35.075 1.00 89.38 185 ARG A O 1
ATOM 1494 N N . THR A 1 186 ? -15.338 7.837 34.694 1.00 80.12 186 THR A N 1
ATOM 1495 C CA . THR A 1 186 ? -14.339 8.616 35.439 1.00 80.12 186 THR A CA 1
ATOM 1496 C C . THR A 1 186 ? -14.105 9.985 34.801 1.00 80.12 186 THR A C 1
ATOM 1498 O O . THR A 1 186 ? -13.945 10.973 35.508 1.00 80.12 186 THR A O 1
ATOM 1501 N N . THR A 1 187 ? -14.160 10.067 33.470 1.00 81.50 187 THR A N 1
ATOM 1502 C CA . THR A 1 187 ? -14.041 11.324 32.710 1.00 81.50 187 THR A CA 1
ATOM 1503 C C . THR A 1 187 ? -15.352 12.113 32.613 1.00 81.50 187 THR A C 1
ATOM 1505 O O . THR A 1 187 ? -15.396 13.154 31.965 1.00 81.50 187 THR A O 1
ATOM 1508 N N . GLY A 1 188 ? -16.432 11.643 33.248 1.00 88.00 188 GLY A N 1
ATOM 1509 C CA . GLY A 1 188 ? -17.712 12.351 33.294 1.00 88.00 188 GLY A CA 1
ATOM 1510 C C . GLY A 1 188 ? -18.500 12.356 31.981 1.00 88.00 188 GLY A C 1
ATOM 1511 O O . GLY A 1 188 ? -19.434 13.139 31.854 1.00 88.00 188 GLY A O 1
ATOM 1512 N N . ARG A 1 189 ? -18.162 11.488 31.018 1.00 86.88 189 ARG A N 1
ATOM 1513 C CA . ARG A 1 189 ? -18.875 11.315 29.736 1.00 86.88 189 ARG A CA 1
ATOM 1514 C C . ARG A 1 189 ? -20.031 10.313 29.821 1.00 86.88 189 ARG A C 1
ATOM 1516 O O . ARG A 1 189 ? -20.972 10.391 29.036 1.00 86.88 189 ARG A O 1
ATOM 1523 N N . LEU A 1 190 ? -19.994 9.399 30.791 1.00 92.81 190 LEU A N 1
ATOM 1524 C CA . LEU A 1 190 ? -21.096 8.493 31.122 1.00 92.81 190 LEU A CA 1
ATOM 1525 C C . LEU A 1 190 ? -21.508 8.637 32.588 1.00 92.81 190 LEU A C 1
ATOM 1527 O O . LEU A 1 190 ? -20.677 8.821 33.475 1.00 92.81 190 LEU A O 1
ATOM 1531 N N . ARG A 1 191 ? -22.800 8.451 32.860 1.00 92.56 191 ARG A N 1
ATOM 1532 C CA . ARG A 1 191 ? -23.347 8.299 34.216 1.00 92.56 191 ARG A CA 1
ATOM 1533 C C . ARG A 1 191 ? -24.146 7.022 34.339 1.00 92.56 191 ARG A C 1
ATOM 1535 O O . ARG A 1 191 ? -24.681 6.522 33.356 1.00 92.56 191 ARG A O 1
ATOM 1542 N N . GLN A 1 192 ? -24.270 6.518 35.560 1.00 92.25 192 GLN A N 1
ATOM 1543 C CA . GLN A 1 192 ? -25.222 5.449 35.837 1.00 92.25 192 GLN A CA 1
ATOM 1544 C C . GLN A 1 192 ? -26.654 5.975 35.659 1.00 92.25 192 GLN A C 1
ATOM 1546 O O . GLN A 1 192 ? -26.957 7.086 36.094 1.00 92.25 192 GLN A O 1
ATOM 1551 N N . ASP A 1 193 ? -27.513 5.196 35.003 1.00 89.31 193 ASP A N 1
ATOM 1552 C CA . ASP A 1 193 ? -28.926 5.530 34.841 1.00 89.31 193 ASP A CA 1
ATOM 1553 C C . ASP A 1 193 ? -29.637 5.391 36.199 1.00 89.31 193 ASP A C 1
ATOM 1555 O O . ASP A 1 193 ? -29.691 4.284 36.740 1.00 89.31 193 ASP A O 1
ATOM 1559 N N . PRO A 1 194 ? -30.181 6.479 36.773 1.00 83.44 194 PRO A N 1
ATOM 1560 C CA . PRO A 1 194 ? -30.849 6.420 38.069 1.00 83.44 194 PRO A CA 1
ATOM 1561 C C . PRO A 1 194 ? -32.197 5.684 38.015 1.00 83.44 194 PRO A C 1
ATOM 1563 O O . PRO A 1 194 ? -32.701 5.262 39.052 1.00 83.44 194 PRO A O 1
ATOM 1566 N N . ASN A 1 195 ? -32.789 5.522 36.827 1.00 85.75 195 ASN A N 1
ATOM 1567 C CA . ASN A 1 195 ? -34.118 4.931 36.659 1.00 85.75 195 ASN A CA 1
ATOM 1568 C C . ASN A 1 195 ? -34.080 3.406 36.507 1.00 85.75 195 ASN A C 1
ATOM 1570 O O . ASN A 1 195 ? -35.123 2.752 36.530 1.00 85.75 195 ASN A O 1
ATOM 1574 N N . LEU A 1 196 ? -32.892 2.824 36.333 1.00 82.19 196 LEU A N 1
ATOM 1575 C CA . LEU A 1 196 ? -32.715 1.391 36.143 1.00 82.19 196 LEU A CA 1
ATOM 1576 C C . LEU A 1 196 ? -32.040 0.779 37.372 1.00 82.19 196 LEU A C 1
ATOM 1578 O O . LEU A 1 196 ? -30.982 1.215 37.812 1.00 82.19 196 LEU A O 1
ATOM 1582 N N . ARG A 1 197 ? -32.653 -0.279 37.919 1.00 73.06 197 ARG A N 1
ATOM 1583 C CA . ARG A 1 197 ? -32.080 -1.051 39.040 1.00 73.06 197 ARG A CA 1
ATOM 1584 C C . ARG A 1 197 ? -30.855 -1.868 38.629 1.00 73.06 197 ARG A C 1
ATOM 1586 O O . ARG A 1 197 ? -30.026 -2.205 39.469 1.00 73.06 197 ARG A O 1
ATOM 1593 N N . VAL A 1 198 ? -30.764 -2.215 37.348 1.00 83.12 198 VAL A N 1
ATOM 1594 C CA . VAL A 1 198 ? -29.604 -2.896 36.769 1.00 83.12 198 VAL A CA 1
ATOM 1595 C C . VAL A 1 198 ? -28.486 -1.892 36.499 1.00 83.12 198 VAL A C 1
ATOM 1597 O O . VAL A 1 198 ? -28.752 -0.713 36.274 1.00 83.12 198 VAL A O 1
ATOM 1600 N N . ARG A 1 199 ? -27.227 -2.351 36.503 1.00 86.06 199 ARG A N 1
ATOM 1601 C CA . ARG A 1 199 ? -26.091 -1.514 36.090 1.00 86.06 199 ARG A CA 1
ATOM 1602 C C . ARG A 1 199 ? -26.266 -1.134 34.621 1.00 86.06 199 ARG A C 1
ATOM 1604 O O . ARG A 1 199 ? -25.998 -1.947 33.742 1.00 86.06 199 ARG A O 1
ATOM 1611 N N . ALA A 1 200 ? -26.732 0.088 34.399 1.00 91.19 200 ALA A N 1
ATOM 1612 C CA . ALA A 1 200 ? -26.921 0.672 33.088 1.00 91.19 200 ALA A CA 1
ATOM 1613 C C . ALA A 1 200 ? -26.334 2.085 33.053 1.00 91.19 200 ALA A C 1
ATOM 1615 O O . ALA A 1 200 ? -26.355 2.782 34.072 1.00 91.19 200 ALA A O 1
ATOM 1616 N N . TYR A 1 201 ? -25.818 2.507 31.902 1.00 93.69 201 TYR A N 1
ATOM 1617 C CA . TYR A 1 201 ? -25.115 3.780 31.755 1.00 93.69 201 TYR A CA 1
ATOM 1618 C C . TYR A 1 201 ? -25.702 4.624 30.624 1.00 93.69 201 TYR A C 1
ATOM 1620 O O . TYR A 1 201 ? -25.993 4.111 29.551 1.00 93.69 201 TYR A O 1
ATOM 1628 N N . ARG A 1 202 ? -25.869 5.927 30.862 1.00 93.56 202 ARG A N 1
ATOM 1629 C CA . ARG A 1 202 ? -26.329 6.914 29.876 1.00 93.56 202 ARG A CA 1
ATOM 1630 C C . ARG A 1 202 ? -25.263 7.964 29.606 1.00 93.56 202 ARG A C 1
ATOM 1632 O O . ARG A 1 202 ? -24.434 8.235 30.479 1.00 93.56 202 ARG A O 1
ATOM 1639 N N . SER A 1 203 ? -25.356 8.597 28.438 1.00 92.75 203 SER A N 1
ATOM 1640 C CA . SER A 1 203 ? -24.549 9.773 28.112 1.00 92.75 203 SER A CA 1
ATOM 1641 C C . SER A 1 203 ? -24.748 10.879 29.148 1.00 92.75 203 SER A C 1
ATOM 1643 O O . SER A 1 203 ? -25.866 11.138 29.616 1.00 92.75 203 SER A O 1
ATOM 1645 N N . MET A 1 204 ? -23.647 11.527 29.515 1.00 88.75 204 MET A N 1
ATOM 1646 C CA . MET A 1 204 ? -23.660 12.770 30.272 1.00 88.75 204 MET A CA 1
ATOM 1647 C C . MET A 1 204 ? -23.739 13.950 29.310 1.00 88.75 204 MET A C 1
ATOM 1649 O O . MET A 1 204 ? -22.739 14.349 28.724 1.00 88.75 204 MET A O 1
ATOM 1653 N N . GLY A 1 205 ? -24.937 14.518 29.174 1.00 85.31 205 GLY A N 1
ATOM 1654 C CA . GLY A 1 205 ? -25.183 15.623 28.249 1.00 85.31 205 GLY A CA 1
ATOM 1655 C C . GLY A 1 205 ? -25.180 15.184 26.784 1.00 85.31 205 GLY A C 1
ATOM 1656 O O . GLY A 1 205 ? -25.339 13.998 26.473 1.00 85.31 205 GLY A O 1
ATOM 1657 N N . GLU A 1 206 ? -25.041 16.165 25.893 1.00 85.81 206 GLU A N 1
ATOM 1658 C CA . GLU A 1 206 ? -24.952 15.930 24.454 1.00 85.81 206 GLU A CA 1
ATOM 1659 C C . GLU A 1 206 ? -23.549 15.399 24.106 1.00 85.81 206 GLU A C 1
ATOM 1661 O O . GLU A 1 206 ? -22.554 16.068 24.396 1.00 85.81 206 GLU A O 1
ATOM 1666 N N . PRO A 1 207 ? -23.440 14.187 23.536 1.00 83.69 207 PRO A N 1
ATOM 1667 C CA . PRO A 1 207 ? -22.152 13.607 23.186 1.00 83.69 207 PRO A CA 1
ATOM 1668 C C . PRO A 1 207 ? -21.487 14.374 22.035 1.00 83.69 207 PRO A C 1
ATOM 1670 O O . PRO A 1 207 ? -22.145 14.833 21.100 1.00 83.69 207 PRO A O 1
ATOM 1673 N N . THR A 1 208 ? -20.157 14.472 22.077 1.00 79.12 208 THR A N 1
ATOM 1674 C CA . THR A 1 208 ? -19.358 15.044 20.987 1.00 79.12 208 THR A CA 1
ATOM 1675 C C . THR A 1 208 ? -19.617 14.289 19.685 1.00 79.12 208 THR A C 1
ATOM 1677 O O . THR A 1 208 ? -19.594 13.059 19.664 1.00 79.12 208 THR A O 1
ATOM 1680 N N . LYS A 1 209 ? -19.843 15.017 18.588 1.00 78.00 209 LYS A N 1
ATOM 1681 C CA . LYS A 1 209 ? -19.999 14.4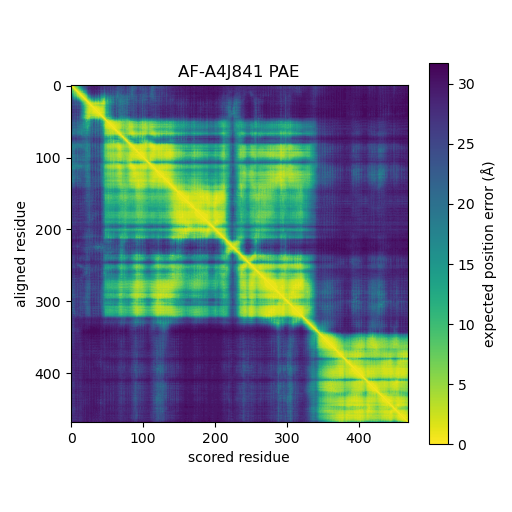15 17.259 1.00 78.00 209 LYS A CA 1
ATOM 1682 C C . LYS A 1 209 ? -18.669 13.836 16.787 1.00 78.00 209 LYS A C 1
ATOM 1684 O O . LYS A 1 209 ? -17.638 14.492 16.896 1.00 78.00 209 LYS A O 1
ATOM 1689 N N . VAL A 1 210 ? -18.722 12.634 16.224 1.00 70.38 210 VAL A N 1
ATOM 1690 C CA . VAL A 1 210 ? -17.550 11.896 15.740 1.00 70.38 210 VAL A CA 1
ATOM 1691 C C . VAL A 1 210 ? -17.714 11.645 14.244 1.00 70.38 210 VAL A C 1
ATOM 1693 O O . VAL A 1 210 ? -18.774 11.209 13.791 1.00 70.38 210 VAL A O 1
ATOM 1696 N N . GLY A 1 211 ? -16.677 11.936 13.460 1.00 68.44 211 GLY A N 1
ATOM 1697 C CA . GLY A 1 211 ? -16.640 11.587 12.043 1.00 68.44 211 GLY A CA 1
ATOM 1698 C C . GLY A 1 211 ? -16.293 10.111 11.856 1.00 68.44 211 GLY A C 1
ATOM 1699 O O . GLY A 1 211 ? -15.215 9.686 12.252 1.00 68.44 211 GLY A O 1
ATOM 1700 N N . LEU A 1 212 ? -17.158 9.338 11.189 1.00 68.38 212 LEU A N 1
ATOM 1701 C CA . LEU A 1 212 ? -16.947 7.896 10.953 1.00 68.38 212 LEU A CA 1
ATOM 1702 C C . LEU A 1 212 ? -15.687 7.560 10.138 1.00 68.38 212 LEU A C 1
ATOM 1704 O O . LEU A 1 212 ? -15.231 6.424 10.156 1.00 68.38 212 LEU A O 1
ATOM 1708 N N . ARG A 1 213 ? -15.149 8.530 9.394 1.00 62.56 213 ARG A N 1
ATOM 1709 C CA . ARG A 1 213 ? -13.928 8.386 8.585 1.00 62.56 213 ARG A CA 1
ATOM 1710 C C . ARG A 1 213 ? -12.723 9.115 9.195 1.00 62.56 213 ARG A C 1
ATOM 1712 O O . ARG A 1 213 ? -11.732 9.316 8.506 1.00 62.56 213 ARG A O 1
ATOM 1719 N N . GLY A 1 214 ? -12.830 9.559 10.451 1.00 57.50 214 GLY A N 1
ATOM 1720 C CA . GLY A 1 214 ? -11.895 10.504 11.065 1.00 57.50 214 GLY A CA 1
ATOM 1721 C C . GLY A 1 214 ? -11.986 11.912 10.459 1.00 57.50 214 GLY A C 1
ATOM 1722 O O . GLY A 1 214 ? -12.634 12.134 9.430 1.00 57.50 214 GLY A O 1
ATOM 1723 N N . GLU A 1 215 ? -11.332 12.890 11.089 1.00 52.06 215 GLU A N 1
ATOM 1724 C CA . GLU A 1 215 ? -11.015 14.162 10.429 1.00 52.06 215 GLU A CA 1
ATOM 1725 C C . GLU A 1 215 ? -9.900 13.906 9.404 1.00 52.06 215 GLU A C 1
ATOM 1727 O O . GLU A 1 215 ? -8.723 14.139 9.668 1.00 52.06 215 GLU A O 1
ATOM 1732 N N . GLN A 1 216 ? -10.249 13.356 8.235 1.00 48.28 216 GLN A N 1
ATOM 1733 C CA . GLN A 1 216 ? -9.277 13.197 7.155 1.00 48.28 216 GLN A CA 1
ATOM 1734 C C . GLN A 1 216 ? -8.726 14.573 6.781 1.00 48.28 216 GLN A C 1
ATOM 1736 O O . GLN A 1 216 ? -9.488 15.473 6.400 1.00 48.28 216 GLN A O 1
ATOM 1741 N N . LYS A 1 217 ? -7.399 14.738 6.852 1.00 40.88 217 LYS A N 1
ATOM 1742 C CA . LYS A 1 217 ? -6.749 15.910 6.270 1.00 40.88 217 LYS A CA 1
ATOM 1743 C C . LYS A 1 217 ? -7.077 15.928 4.785 1.00 40.88 217 LYS A C 1
ATOM 1745 O O . LYS A 1 217 ? -6.637 15.088 4.008 1.00 40.88 217 LYS A O 1
ATOM 1750 N N . ARG A 1 218 ? -7.860 16.927 4.396 1.00 45.22 218 ARG A N 1
ATOM 1751 C CA . ARG A 1 218 ? -7.987 17.345 3.007 1.00 45.22 218 ARG A CA 1
ATOM 1752 C C . ARG A 1 218 ? -6.690 18.061 2.673 1.00 45.22 218 ARG A C 1
ATOM 1754 O O . ARG A 1 218 ? -6.479 19.188 3.121 1.00 45.22 218 ARG A O 1
ATOM 1761 N N . PHE A 1 219 ? -5.806 17.400 1.942 1.00 37.75 219 PHE A N 1
ATOM 1762 C CA . PHE A 1 219 ? -4.623 18.058 1.419 1.00 37.75 219 PHE A CA 1
ATOM 1763 C C . PHE A 1 219 ? -5.067 18.906 0.247 1.00 37.75 219 PHE A C 1
ATOM 1765 O O . PHE A 1 219 ? -5.619 18.422 -0.738 1.00 37.75 219 PHE A O 1
ATOM 1772 N N . LEU A 1 220 ? -4.884 20.203 0.432 1.00 37.22 220 LEU A N 1
ATOM 1773 C CA . LEU A 1 220 ? -5.248 21.226 -0.517 1.00 37.22 220 LEU A CA 1
ATOM 1774 C C . LEU A 1 220 ? -3.942 21.616 -1.204 1.00 37.22 220 LEU A C 1
ATOM 1776 O O . LEU A 1 220 ? -3.127 22.325 -0.611 1.00 37.22 220 LEU A O 1
ATOM 1780 N N . LEU A 1 221 ? -3.703 21.094 -2.407 1.00 30.16 221 LEU A N 1
ATOM 1781 C CA . LEU A 1 221 ? -2.508 21.420 -3.187 1.00 30.16 221 LEU A CA 1
ATOM 1782 C C . LEU A 1 221 ? -2.541 22.907 -3.513 1.00 30.16 221 LEU A C 1
ATOM 1784 O O . LEU A 1 221 ? -3.396 23.335 -4.280 1.00 30.16 221 LEU A O 1
ATOM 1788 N N . LYS A 1 222 ? -1.662 23.699 -2.891 1.00 29.72 222 LYS A N 1
ATOM 1789 C CA . LYS A 1 222 ? -1.646 25.155 -3.047 1.00 29.72 222 LYS A CA 1
ATOM 1790 C C . LYS A 1 222 ? -0.530 25.620 -3.976 1.00 29.72 222 LYS A C 1
ATOM 1792 O O . LYS A 1 222 ? 0.620 25.241 -3.784 1.00 29.72 222 LYS A O 1
ATOM 1797 N N . LEU A 1 223 ? -0.851 26.482 -4.938 1.00 30.41 223 LEU A N 1
ATOM 1798 C CA . LEU A 1 223 ? 0.148 27.252 -5.681 1.00 30.41 223 LEU A CA 1
ATOM 1799 C C . LEU A 1 223 ? 0.893 28.206 -4.739 1.00 30.41 223 LEU A C 1
ATOM 1801 O O . LEU A 1 223 ? 0.415 28.533 -3.651 1.00 30.41 223 LEU A O 1
ATOM 1805 N N . THR A 1 224 ? 2.054 28.689 -5.182 1.00 30.48 224 THR A N 1
ATOM 1806 C CA . THR A 1 224 ? 2.933 29.610 -4.438 1.00 30.48 224 THR A CA 1
ATOM 1807 C C . THR A 1 224 ? 2.272 30.930 -4.030 1.00 30.48 224 THR A C 1
ATOM 1809 O O . THR A 1 224 ? 2.783 31.613 -3.149 1.00 30.48 224 THR A O 1
ATOM 1812 N N . ASP A 1 225 ? 1.119 31.272 -4.603 1.00 37.28 225 ASP A N 1
ATOM 1813 C CA . ASP A 1 225 ? 0.308 32.436 -4.233 1.00 37.28 225 ASP A CA 1
ATOM 1814 C C . ASP A 1 225 ? -0.930 32.099 -3.374 1.00 37.28 225 ASP A C 1
ATOM 1816 O O . ASP A 1 225 ? -1.771 32.960 -3.123 1.00 37.28 225 ASP A O 1
ATOM 1820 N N . GLY A 1 226 ? -1.041 30.854 -2.893 1.00 34.00 226 GLY A N 1
ATOM 1821 C CA . GLY A 1 226 ? -2.034 30.415 -1.908 1.00 34.00 226 GLY A CA 1
ATOM 1822 C C . GLY A 1 226 ? -3.302 29.754 -2.466 1.00 34.00 226 GLY A C 1
ATOM 1823 O O . GLY A 1 226 ? -4.147 29.325 -1.673 1.00 34.00 226 GLY A O 1
ATOM 1824 N N . ARG A 1 227 ? -3.450 29.628 -3.793 1.00 35.62 227 ARG A N 1
ATOM 1825 C CA . ARG A 1 227 ? -4.617 29.010 -4.465 1.00 35.62 227 ARG A CA 1
ATOM 1826 C C . ARG A 1 227 ? -4.621 27.491 -4.386 1.00 35.62 227 ARG A C 1
ATOM 1828 O O . ARG A 1 227 ? -3.607 26.895 -4.700 1.00 35.62 227 ARG A O 1
ATOM 1835 N N . ILE A 1 228 ? -5.761 26.872 -4.080 1.00 34.00 228 ILE A N 1
ATOM 1836 C CA . ILE A 1 228 ? -5.913 25.411 -3.977 1.00 34.00 228 ILE A CA 1
ATOM 1837 C C . ILE A 1 228 ? -6.339 24.808 -5.328 1.00 34.00 228 ILE A C 1
ATOM 1839 O O . ILE A 1 228 ? -7.359 25.216 -5.874 1.00 34.00 228 ILE A O 1
ATOM 1843 N N . ILE A 1 229 ? -5.579 23.837 -5.835 1.00 31.05 229 ILE A N 1
ATOM 1844 C CA . ILE A 1 229 ? -5.714 23.187 -7.149 1.00 31.05 229 ILE A CA 1
ATOM 1845 C C . ILE A 1 229 ? -6.436 21.842 -7.045 1.00 31.05 229 ILE A C 1
ATOM 1847 O O . ILE A 1 229 ? -7.213 21.476 -7.920 1.00 31.05 229 ILE A O 1
ATOM 1851 N N . GLU A 1 230 ? -6.178 21.100 -5.975 1.00 29.44 230 GLU A N 1
ATOM 1852 C CA . GLU A 1 230 ? -6.648 19.730 -5.824 1.00 29.44 230 GLU A CA 1
ATOM 1853 C C . GLU A 1 230 ? -6.937 19.450 -4.354 1.00 29.44 230 GLU A C 1
ATOM 1855 O O . GLU A 1 230 ? -6.295 20.013 -3.462 1.00 29.44 230 GLU A O 1
ATOM 1860 N N . GLN A 1 231 ? -7.925 18.591 -4.123 1.00 33.94 231 GLN A N 1
ATOM 1861 C CA . GLN A 1 231 ? -8.278 18.079 -2.813 1.00 33.94 231 GLN A CA 1
ATOM 1862 C C . GLN A 1 231 ? -8.028 16.571 -2.810 1.00 33.94 231 GLN A C 1
ATOM 1864 O O . GLN A 1 231 ? -8.800 15.824 -3.406 1.00 33.94 231 GLN A O 1
ATOM 1869 N N . THR A 1 232 ? -6.972 16.138 -2.123 1.00 31.94 232 THR A N 1
ATOM 1870 C CA . THR A 1 232 ? -6.649 14.716 -1.957 1.00 31.94 232 THR A CA 1
ATOM 1871 C C . THR A 1 232 ? -6.760 14.291 -0.493 1.00 31.94 232 THR A C 1
ATOM 1873 O O . THR A 1 232 ? -6.690 15.116 0.425 1.00 31.94 232 THR A O 1
ATOM 1876 N N . THR A 1 233 ? -6.985 13.003 -0.276 1.00 39.09 233 THR A N 1
ATOM 1877 C CA . THR A 1 233 ? -7.034 12.345 1.034 1.00 39.09 233 THR A CA 1
ATOM 1878 C C . THR A 1 233 ? -6.061 11.180 0.976 1.00 39.09 233 THR A C 1
ATOM 1880 O O . THR A 1 233 ? -6.238 10.316 0.117 1.00 39.09 233 THR A O 1
ATOM 1883 N N . TYR A 1 234 ? -5.063 11.140 1.860 1.00 41.09 234 TYR A N 1
ATOM 1884 C CA . TYR A 1 234 ? -4.294 9.909 2.039 1.00 41.09 234 TYR A CA 1
ATOM 1885 C C . TYR A 1 234 ? -5.212 8.864 2.681 1.00 41.09 234 TYR A C 1
ATOM 1887 O O . TYR A 1 234 ? -6.038 9.184 3.540 1.00 41.09 234 TYR A O 1
ATOM 1895 N N . GLN A 1 235 ? -5.174 7.657 2.121 1.00 53.25 235 GLN A N 1
ATOM 1896 C CA . GLN A 1 235 ? -6.121 6.577 2.402 1.00 53.25 235 GLN A CA 1
ATOM 1897 C C . GLN A 1 235 ? -5.590 5.569 3.425 1.00 53.25 235 GLN A C 1
ATOM 1899 O O . GLN A 1 235 ? -6.337 4.670 3.807 1.00 53.25 235 GLN A O 1
ATOM 1904 N N . ASP A 1 236 ? -4.343 5.720 3.868 1.00 57.06 236 ASP A N 1
ATOM 1905 C CA . ASP A 1 236 ? -3.687 4.746 4.729 1.00 57.06 236 ASP A CA 1
ATOM 1906 C C . ASP A 1 236 ? -3.871 5.111 6.202 1.00 57.06 236 ASP A C 1
ATOM 1908 O O . ASP A 1 236 ? -3.806 6.275 6.586 1.00 57.06 236 ASP A O 1
ATOM 1912 N N . ASP A 1 237 ? -4.095 4.110 7.055 1.00 58.22 237 ASP A N 1
ATOM 1913 C CA . ASP A 1 237 ? -4.253 4.356 8.490 1.00 58.22 237 ASP A CA 1
ATOM 1914 C C . ASP A 1 237 ? -2.902 4.622 9.192 1.00 58.22 237 ASP A C 1
ATOM 1916 O O . ASP A 1 237 ? -2.845 5.294 10.229 1.00 58.22 237 ASP A O 1
ATOM 1920 N N . LEU A 1 238 ? -1.809 4.096 8.625 1.00 54.12 238 LEU A N 1
ATOM 1921 C CA . LEU A 1 238 ? -0.445 4.166 9.147 1.00 54.12 238 LEU A CA 1
ATOM 1922 C C . LEU A 1 238 ? 0.534 4.518 8.019 1.00 54.12 238 LEU A C 1
ATOM 1924 O O . LEU A 1 238 ? 0.569 3.842 6.993 1.00 54.12 238 LEU A O 1
ATOM 1928 N N . GLY A 1 239 ? 1.362 5.536 8.242 1.00 56.41 239 GLY A N 1
ATOM 1929 C CA . GLY A 1 239 ? 2.429 5.955 7.340 1.00 56.41 239 GLY A CA 1
ATOM 1930 C C . GLY A 1 239 ? 3.808 5.482 7.802 1.00 56.41 239 GLY A C 1
ATOM 1931 O O . GLY A 1 239 ? 4.044 5.186 8.978 1.00 56.41 239 GLY A O 1
ATOM 1932 N N . SER A 1 240 ? 4.757 5.445 6.866 1.00 58.09 240 SER A N 1
ATOM 1933 C CA . SER A 1 240 ? 6.169 5.208 7.171 1.00 58.09 240 SER A CA 1
ATOM 1934 C C . SER A 1 240 ? 7.067 6.186 6.417 1.00 58.09 240 SER A C 1
ATOM 1936 O O . SER A 1 240 ? 6.750 6.626 5.314 1.00 58.09 240 SER A O 1
ATOM 1938 N N . TYR A 1 241 ? 8.179 6.570 7.037 1.00 62.19 241 TYR A N 1
ATOM 1939 C CA . TYR A 1 241 ? 9.199 7.435 6.453 1.00 62.19 241 TYR A CA 1
ATOM 1940 C C . TYR A 1 241 ? 10.575 6.953 6.898 1.00 62.19 241 TYR A C 1
ATOM 1942 O O . TYR A 1 241 ? 10.739 6.510 8.030 1.00 62.19 241 TYR A O 1
ATOM 1950 N N . TYR A 1 242 ? 11.579 7.046 6.036 1.00 62.06 242 TYR A N 1
ATOM 1951 C CA . TYR A 1 242 ? 12.947 6.690 6.392 1.00 62.06 242 TYR A CA 1
ATOM 1952 C C . TYR A 1 242 ? 13.895 7.844 6.086 1.00 62.06 242 TYR A C 1
ATOM 1954 O O . TYR A 1 242 ? 13.728 8.576 5.111 1.00 62.06 242 TYR A O 1
ATOM 1962 N N . GLU A 1 243 ? 14.908 7.994 6.930 1.00 63.59 243 GLU A N 1
ATOM 1963 C CA . GLU A 1 243 ? 15.949 9.003 6.792 1.00 63.59 243 GLU A CA 1
ATOM 1964 C C . GLU A 1 243 ? 17.312 8.356 7.037 1.00 63.59 243 GLU A C 1
ATOM 1966 O O . GLU A 1 243 ? 17.480 7.580 7.976 1.00 63.59 243 GLU A O 1
ATOM 1971 N N . VAL A 1 244 ? 18.299 8.679 6.204 1.00 57.66 244 VAL A N 1
ATOM 1972 C CA . VAL A 1 244 ? 19.687 8.256 6.407 1.00 57.66 244 VAL A CA 1
ATOM 1973 C C . VAL A 1 244 ? 20.524 9.513 6.595 1.00 57.66 244 VAL A C 1
ATOM 1975 O O . VAL A 1 244 ? 20.720 10.270 5.647 1.00 57.66 244 VAL A O 1
ATOM 1978 N N . VAL A 1 245 ? 21.002 9.737 7.820 1.00 56.22 245 VAL A N 1
ATOM 1979 C CA . VAL A 1 245 ? 21.871 10.872 8.172 1.00 56.22 245 VAL A CA 1
ATOM 1980 C C . VAL A 1 245 ? 23.189 10.313 8.689 1.00 56.22 245 VAL A C 1
ATOM 1982 O O . VAL A 1 245 ? 23.188 9.529 9.634 1.00 56.22 245 VAL A O 1
ATOM 1985 N N . ASP A 1 246 ? 24.309 10.684 8.066 1.00 50.94 246 ASP A N 1
ATOM 1986 C CA . ASP A 1 246 ? 25.669 10.339 8.512 1.00 50.94 246 ASP A CA 1
ATOM 1987 C C . ASP A 1 246 ? 25.887 8.843 8.826 1.00 50.94 246 ASP A C 1
ATOM 1989 O O . ASP A 1 246 ? 26.511 8.472 9.817 1.00 50.94 246 ASP A O 1
ATOM 1993 N N . SER A 1 247 ? 25.387 7.956 7.957 1.00 56.31 247 SER A N 1
ATOM 1994 C CA . SER A 1 247 ? 25.434 6.483 8.102 1.00 56.31 247 SER A CA 1
ATOM 1995 C C . SER A 1 247 ? 24.541 5.891 9.204 1.00 56.31 247 SER A C 1
ATOM 1997 O O . SER A 1 247 ? 24.523 4.674 9.381 1.00 56.31 247 SER A O 1
ATOM 1999 N N . ALA A 1 248 ? 23.756 6.709 9.908 1.00 58.47 248 ALA A N 1
ATOM 2000 C CA . ALA A 1 248 ? 22.680 6.247 10.776 1.00 58.47 248 ALA A CA 1
ATOM 2001 C C . ALA A 1 248 ? 21.357 6.231 9.994 1.00 58.47 248 ALA A C 1
ATOM 2003 O O . ALA A 1 248 ? 20.807 7.277 9.645 1.00 58.47 248 ALA A O 1
ATOM 2004 N N . GLY A 1 249 ? 20.848 5.030 9.713 1.00 68.56 249 GLY A N 1
ATOM 2005 C CA . GLY A 1 249 ? 19.509 4.839 9.157 1.00 68.56 249 GLY A CA 1
ATOM 2006 C C . GLY A 1 249 ? 18.447 4.910 10.253 1.00 68.56 249 GLY A C 1
ATOM 2007 O O . GLY A 1 249 ? 18.560 4.232 11.273 1.00 68.56 249 GLY A O 1
ATOM 2008 N N . ARG A 1 250 ? 17.414 5.726 10.047 1.00 73.44 250 ARG A N 1
ATOM 2009 C CA . ARG A 1 250 ? 16.247 5.852 10.926 1.00 73.44 250 ARG A CA 1
ATOM 2010 C C . ARG A 1 250 ? 14.985 5.528 10.141 1.00 73.44 250 ARG A C 1
ATOM 2012 O O . ARG A 1 250 ? 14.799 6.023 9.033 1.00 73.44 250 ARG A O 1
ATOM 2019 N N . ILE A 1 251 ? 14.120 4.714 10.736 1.00 73.94 251 ILE A N 1
ATOM 2020 C CA . ILE A 1 251 ? 12.790 4.401 10.211 1.00 73.94 251 ILE A CA 1
ATOM 2021 C C . ILE A 1 251 ? 11.773 4.980 11.190 1.00 73.94 251 ILE A C 1
ATOM 2023 O O . ILE A 1 251 ? 11.835 4.719 12.390 1.00 73.94 251 ILE A O 1
ATOM 2027 N N . TYR A 1 252 ? 10.857 5.775 10.661 1.00 74.50 252 TYR A N 1
ATOM 2028 C CA . TYR A 1 252 ? 9.759 6.409 11.366 1.00 74.50 252 TYR A CA 1
ATOM 2029 C C . TYR A 1 252 ? 8.459 5.741 10.936 1.00 74.50 252 TYR A C 1
ATOM 2031 O O . TYR A 1 252 ? 8.183 5.610 9.744 1.00 74.50 252 TYR A O 1
ATOM 2039 N N . ILE A 1 253 ? 7.657 5.343 11.916 1.00 71.56 253 ILE A N 1
ATOM 2040 C CA . ILE A 1 253 ? 6.307 4.817 11.726 1.00 71.56 253 ILE A CA 1
ATOM 2041 C C . ILE A 1 253 ? 5.374 5.766 12.471 1.00 71.56 253 ILE A C 1
ATOM 2043 O O . ILE A 1 253 ? 5.632 6.087 13.633 1.00 71.56 253 ILE A O 1
ATOM 2047 N N . TYR A 1 254 ? 4.340 6.261 11.799 1.00 69.88 254 TYR A N 1
ATOM 2048 C CA . TYR A 1 254 ? 3.443 7.269 12.358 1.00 69.88 254 TYR A CA 1
ATOM 2049 C C . TYR A 1 254 ? 1.998 7.036 11.929 1.00 69.88 254 TYR A C 1
ATOM 2051 O O . TYR A 1 254 ? 1.728 6.477 10.870 1.00 69.88 254 TYR A O 1
ATOM 2059 N N . ASP A 1 255 ? 1.064 7.494 12.755 1.00 66.88 255 ASP A N 1
ATOM 2060 C CA . ASP A 1 255 ? -0.353 7.503 12.402 1.00 66.88 255 ASP A CA 1
ATOM 2061 C C . ASP A 1 255 ? -0.613 8.593 11.368 1.00 66.88 255 ASP A C 1
ATOM 2063 O O . ASP A 1 255 ? -0.253 9.751 11.595 1.00 66.88 255 ASP A O 1
ATOM 2067 N N . ASP A 1 256 ? -1.294 8.257 10.273 1.00 65.44 256 ASP A N 1
ATOM 2068 C CA . ASP A 1 256 ? -1.653 9.255 9.254 1.00 65.44 256 ASP A CA 1
ATOM 2069 C C . ASP A 1 256 ? -2.914 10.068 9.645 1.00 65.44 256 ASP A C 1
ATOM 2071 O O . ASP A 1 256 ? -3.362 10.983 8.950 1.00 65.44 256 ASP A O 1
ATOM 2075 N N . TYR A 1 257 ? -3.467 9.789 10.832 1.00 62.22 257 TYR A N 1
ATOM 2076 C CA . TYR A 1 257 ? -4.567 10.538 11.438 1.00 62.22 257 TYR A CA 1
ATOM 2077 C C . TYR A 1 257 ? -4.079 11.724 12.275 1.00 62.22 257 TYR A C 1
ATOM 2079 O O . TYR A 1 257 ? -3.147 11.632 13.077 1.00 62.22 257 TYR A O 1
ATOM 2087 N N . GLN A 1 258 ? -4.783 12.854 12.163 1.00 58.88 258 GLN A N 1
ATOM 2088 C CA . GLN A 1 258 ? -4.523 14.028 12.991 1.00 58.88 258 GLN A CA 1
ATOM 2089 C C . GLN A 1 258 ? -4.762 13.729 14.479 1.00 58.88 258 GLN A C 1
ATOM 2091 O O . GLN A 1 258 ? -5.819 13.239 14.860 1.00 58.88 258 GLN A O 1
ATOM 2096 N N . GLY A 1 259 ? -3.774 14.064 15.315 1.00 58.88 259 GLY A N 1
ATOM 2097 C CA . GLY A 1 259 ? -3.789 13.777 16.754 1.00 58.88 259 GLY A CA 1
ATOM 2098 C C . GLY A 1 259 ? -3.289 12.377 17.119 1.00 58.88 259 GLY A C 1
ATOM 2099 O O . GLY A 1 259 ? -3.018 12.139 18.291 1.00 58.88 259 GLY A O 1
ATOM 2100 N N . GLY A 1 260 ? -3.093 11.499 16.128 1.00 61.50 260 GLY A N 1
ATOM 2101 C CA . GLY A 1 260 ? -2.782 10.094 16.346 1.00 61.50 260 GLY A CA 1
ATOM 2102 C C . GLY A 1 260 ? -4.008 9.312 16.814 1.00 61.50 260 GLY A C 1
ATOM 2103 O O . GLY A 1 260 ? -4.833 9.789 17.588 1.00 61.50 260 GLY A O 1
ATOM 2104 N N . VAL A 1 261 ? -4.138 8.087 16.328 1.00 63.56 261 VAL A N 1
ATOM 2105 C CA . VAL A 1 261 ? -5.156 7.128 16.780 1.00 63.56 261 VAL A CA 1
ATOM 2106 C C . VAL A 1 261 ? -4.549 6.049 17.685 1.00 63.56 261 VAL A C 1
ATOM 2108 O O . VAL A 1 261 ? -5.277 5.235 18.252 1.00 63.56 261 VAL A O 1
ATOM 2111 N N . GLY A 1 262 ? -3.220 6.036 17.824 1.00 66.44 262 GLY A N 1
ATOM 2112 C CA . GLY A 1 262 ? -2.410 5.106 18.603 1.00 66.44 262 GLY A CA 1
ATOM 2113 C C . GLY A 1 262 ? -1.950 3.868 17.827 1.00 66.44 262 GLY A C 1
ATOM 2114 O O . GLY A 1 262 ? -1.698 2.851 18.465 1.00 66.44 262 GLY A O 1
ATOM 2115 N N . LEU A 1 263 ? -1.906 3.870 16.479 1.00 68.19 263 LEU A N 1
ATOM 2116 C CA . LEU A 1 263 ? -1.449 2.672 15.739 1.00 68.19 263 LEU A CA 1
ATOM 2117 C C . LEU A 1 263 ? 0.062 2.509 15.897 1.00 68.19 263 LEU A C 1
ATOM 2119 O O . LEU A 1 263 ? 0.517 1.435 16.282 1.00 68.19 263 LEU A O 1
ATOM 2123 N N . ALA A 1 264 ? 0.820 3.584 15.693 1.00 70.81 264 ALA A N 1
ATOM 2124 C CA . ALA A 1 264 ? 2.262 3.621 15.881 1.00 70.81 264 ALA A CA 1
ATOM 2125 C C . ALA A 1 264 ? 2.657 3.244 17.318 1.00 70.81 264 ALA A C 1
ATOM 2127 O O . ALA A 1 264 ? 3.551 2.424 17.504 1.00 70.81 264 ALA A O 1
ATOM 2128 N N . GLU A 1 265 ? 1.949 3.757 18.330 1.00 72.44 265 GLU A N 1
ATOM 2129 C CA . GLU A 1 265 ? 2.190 3.393 19.734 1.00 7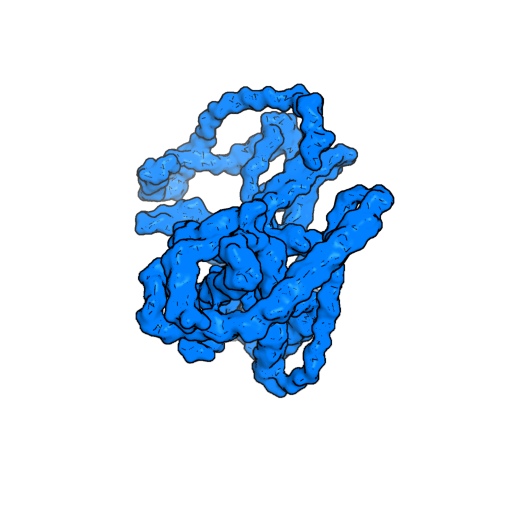2.44 265 GLU A CA 1
ATOM 2130 C C . GLU A 1 265 ? 1.920 1.904 19.981 1.00 72.44 265 GLU A C 1
ATOM 2132 O O . GLU A 1 265 ? 2.812 1.194 20.435 1.00 72.44 265 GLU A O 1
ATOM 2137 N N . SER A 1 266 ? 0.746 1.397 19.583 1.00 70.56 266 SER A N 1
ATOM 2138 C CA . SER A 1 266 ? 0.414 -0.028 19.743 1.00 70.56 266 SER A CA 1
ATOM 2139 C C . SER A 1 266 ? 1.363 -0.960 18.982 1.00 70.56 266 SER A C 1
ATOM 2141 O O . SER A 1 266 ? 1.585 -2.097 19.390 1.00 70.56 266 SER A O 1
ATOM 2143 N N . SER A 1 267 ? 1.965 -0.479 17.887 1.00 73.44 267 SER A N 1
ATOM 2144 C CA . SER A 1 267 ? 2.936 -1.251 17.116 1.00 73.44 267 SER A CA 1
ATOM 2145 C C . SER A 1 267 ? 4.237 -1.496 17.881 1.00 73.44 267 SER A C 1
ATOM 2147 O O . SER A 1 267 ? 4.920 -2.471 17.582 1.00 73.44 267 SER A O 1
ATOM 2149 N N . LEU A 1 268 ? 4.569 -0.670 18.886 1.00 76.12 268 LEU A N 1
ATOM 2150 C CA . LEU A 1 268 ? 5.761 -0.857 19.717 1.00 76.12 268 LEU A CA 1
ATOM 2151 C C . LEU A 1 268 ? 5.657 -2.112 20.586 1.00 76.12 268 LEU A C 1
ATOM 2153 O O . LEU A 1 268 ? 6.636 -2.853 20.698 1.00 76.12 268 LEU A O 1
ATOM 2157 N N . ASP A 1 269 ? 4.472 -2.383 21.137 1.00 77.69 269 ASP A N 1
ATOM 2158 C CA . ASP A 1 269 ? 4.224 -3.551 21.992 1.00 77.69 269 ASP A CA 1
ATOM 2159 C C . ASP A 1 269 ? 4.417 -4.868 21.228 1.00 77.69 269 ASP A C 1
ATOM 2161 O O . ASP A 1 269 ? 4.905 -5.855 21.779 1.00 77.69 269 ASP A O 1
ATOM 2165 N N . VAL A 1 270 ? 4.089 -4.860 19.934 1.00 81.19 270 VAL A N 1
ATOM 2166 C CA . VAL A 1 270 ? 4.190 -6.015 19.027 1.00 81.19 270 VAL A CA 1
ATOM 2167 C C . VAL A 1 270 ? 5.336 -5.884 18.022 1.00 81.19 270 VAL A C 1
ATOM 2169 O O . VAL A 1 270 ? 5.412 -6.649 17.062 1.00 81.19 270 VAL A O 1
ATOM 2172 N N . LEU A 1 271 ? 6.261 -4.937 18.220 1.00 84.31 271 LEU A N 1
ATOM 2173 C CA . LEU A 1 271 ? 7.273 -4.589 17.216 1.00 84.31 271 LEU A CA 1
ATOM 2174 C C . LEU A 1 271 ? 8.138 -5.788 16.830 1.00 84.31 271 LEU A C 1
ATOM 2176 O O . LEU A 1 271 ? 8.471 -5.969 15.662 1.00 84.31 271 LEU A O 1
ATOM 2180 N N . LYS A 1 272 ? 8.484 -6.633 17.805 1.00 86.69 272 LYS A N 1
ATOM 2181 C CA . LYS A 1 272 ? 9.250 -7.859 17.548 1.00 86.69 272 LYS A CA 1
ATOM 2182 C C . LYS A 1 272 ? 8.493 -8.826 16.642 1.00 86.69 272 LYS A C 1
ATOM 2184 O O . LYS A 1 272 ? 9.098 -9.373 15.728 1.00 86.69 272 LYS A O 1
ATOM 2189 N N . ASP A 1 273 ? 7.192 -8.994 16.857 1.00 85.19 273 ASP A N 1
ATOM 2190 C CA . ASP A 1 273 ? 6.353 -9.874 16.040 1.00 85.19 273 ASP A CA 1
ATOM 2191 C C . ASP A 1 273 ? 6.164 -9.302 14.631 1.00 85.19 273 ASP A C 1
ATOM 2193 O O . ASP A 1 273 ? 6.224 -10.039 13.647 1.00 85.19 273 ASP A O 1
ATOM 2197 N N . VAL A 1 274 ? 6.018 -7.977 14.515 1.00 86.44 274 VAL A N 1
ATOM 2198 C CA . VAL A 1 274 ? 5.972 -7.273 13.223 1.00 86.44 274 VAL A CA 1
ATOM 2199 C C . VAL A 1 274 ? 7.279 -7.471 12.458 1.00 86.44 274 VAL A C 1
ATOM 2201 O O . VAL A 1 274 ? 7.254 -7.882 11.300 1.00 86.44 274 VAL A O 1
ATOM 2204 N N . LEU A 1 275 ? 8.429 -7.244 13.099 1.00 87.56 275 LEU A N 1
ATOM 2205 C CA . LEU A 1 275 ? 9.744 -7.447 12.487 1.00 87.56 275 LEU A CA 1
ATOM 2206 C C . LEU A 1 275 ? 9.969 -8.911 12.094 1.00 87.56 275 LEU A C 1
ATOM 2208 O O . LEU A 1 275 ? 10.498 -9.168 11.012 1.00 87.56 275 LEU A O 1
ATOM 2212 N N . GLN A 1 276 ? 9.535 -9.864 12.927 1.00 89.62 276 GLN A N 1
ATOM 2213 C CA . GLN A 1 276 ? 9.584 -11.288 12.596 1.00 89.62 276 GLN A CA 1
ATOM 2214 C C . GLN A 1 276 ? 8.739 -11.586 11.359 1.00 89.62 276 GLN A C 1
ATOM 2216 O O . GLN A 1 276 ? 9.209 -12.243 10.435 1.00 89.62 276 GLN A O 1
ATOM 2221 N N . ARG A 1 277 ? 7.522 -11.042 11.288 1.00 90.25 277 ARG A N 1
ATOM 2222 C CA . ARG A 1 277 ? 6.644 -11.237 10.136 1.00 90.25 277 ARG A CA 1
ATOM 2223 C C . ARG A 1 277 ? 7.210 -10.618 8.860 1.00 90.25 277 ARG A C 1
ATOM 2225 O O . ARG A 1 277 ? 7.072 -11.217 7.796 1.00 90.25 277 ARG A O 1
ATOM 2232 N N . CYS A 1 278 ? 7.852 -9.453 8.956 1.00 91.06 278 CYS A N 1
ATOM 2233 C CA . CYS A 1 278 ? 8.579 -8.846 7.843 1.00 91.06 278 CYS A CA 1
ATOM 2234 C C . CYS A 1 278 ? 9.721 -9.754 7.374 1.00 91.06 278 CYS A C 1
ATOM 2236 O O . CYS A 1 278 ? 9.864 -9.978 6.174 1.00 91.06 278 CYS A O 1
ATOM 2238 N N . LEU A 1 279 ? 10.505 -10.310 8.305 1.00 90.06 279 LEU A N 1
ATOM 2239 C CA . LEU A 1 279 ? 11.586 -11.240 7.984 1.00 90.06 279 LEU A CA 1
ATOM 2240 C C . LEU A 1 279 ? 11.054 -12.484 7.262 1.00 90.06 279 LEU A C 1
ATOM 2242 O O . LEU A 1 279 ? 11.574 -12.827 6.201 1.00 90.06 279 LEU A O 1
ATOM 2246 N N . ASP A 1 280 ? 10.002 -13.106 7.792 1.00 88.88 280 ASP A N 1
ATOM 2247 C CA . ASP A 1 280 ? 9.370 -14.284 7.194 1.00 88.88 280 ASP A CA 1
ATOM 2248 C C . ASP A 1 280 ? 8.848 -13.961 5.785 1.00 88.88 280 ASP A C 1
ATOM 2250 O O . ASP A 1 280 ? 9.171 -14.656 4.825 1.00 88.88 280 ASP A O 1
ATOM 2254 N N . MET A 1 281 ? 8.128 -12.843 5.627 1.00 91.00 281 MET A N 1
ATOM 2255 C CA . MET A 1 281 ? 7.590 -12.391 4.340 1.00 91.00 281 MET A CA 1
ATOM 2256 C C . MET A 1 281 ? 8.686 -12.190 3.287 1.00 91.00 281 MET A C 1
ATOM 2258 O O . MET A 1 281 ? 8.540 -12.629 2.144 1.00 91.00 281 MET A O 1
ATOM 2262 N N . VAL A 1 282 ? 9.791 -11.533 3.651 1.00 90.94 282 VAL A N 1
ATOM 2263 C CA . VAL A 1 282 ? 10.903 -11.303 2.722 1.00 90.94 282 VAL A CA 1
ATOM 2264 C C . VAL A 1 282 ? 11.620 -12.619 2.414 1.00 90.94 282 VAL A C 1
ATOM 2266 O O . VAL A 1 282 ? 11.917 -12.884 1.249 1.00 90.94 282 VAL A O 1
ATOM 2269 N N . ALA A 1 283 ? 11.869 -13.468 3.412 1.00 85.75 283 ALA A N 1
ATOM 2270 C CA . ALA A 1 283 ? 12.576 -14.734 3.239 1.00 85.75 283 ALA A CA 1
ATOM 2271 C C . ALA A 1 283 ? 11.787 -15.763 2.408 1.00 85.75 283 ALA A C 1
ATOM 2273 O O . ALA A 1 283 ? 12.378 -16.450 1.574 1.00 85.75 283 ALA A O 1
ATOM 2274 N N . GLU A 1 284 ? 10.469 -15.849 2.598 1.00 87.44 284 GLU A N 1
ATOM 2275 C CA . GLU A 1 284 ? 9.580 -16.790 1.901 1.00 87.44 284 GLU A CA 1
ATOM 2276 C C . GLU A 1 284 ? 9.214 -16.338 0.482 1.00 87.44 284 GLU A C 1
ATOM 2278 O O . GLU A 1 284 ? 8.795 -17.152 -0.345 1.00 87.44 284 GLU A O 1
ATOM 2283 N N . CYS A 1 285 ? 9.381 -15.050 0.169 1.00 82.62 285 CYS A N 1
ATOM 2284 C CA . CYS A 1 285 ? 9.094 -14.531 -1.160 1.00 82.62 285 CYS A CA 1
ATOM 2285 C C . CYS A 1 285 ? 9.946 -15.250 -2.225 1.00 82.62 285 CYS A C 1
ATOM 2287 O O . CYS A 1 285 ? 11.145 -15.456 -2.048 1.00 82.62 285 CYS A O 1
ATOM 2289 N N . SER A 1 286 ? 9.365 -15.592 -3.375 1.00 77.62 286 SER A N 1
ATOM 2290 C CA . SER A 1 286 ? 10.062 -16.311 -4.455 1.00 77.62 286 SER A CA 1
ATOM 2291 C C . SER A 1 286 ? 10.954 -15.419 -5.332 1.00 77.62 286 SER A C 1
ATOM 2293 O O . SER A 1 286 ? 11.682 -15.927 -6.187 1.00 77.62 286 SER A O 1
ATOM 2295 N N . CYS A 1 287 ? 10.922 -14.097 -5.130 1.00 73.38 287 CYS A N 1
ATOM 2296 C CA . CYS A 1 287 ? 11.706 -13.142 -5.910 1.00 73.38 287 CYS A CA 1
ATOM 2297 C C . CYS A 1 287 ? 13.222 -13.297 -5.678 1.00 73.38 287 CYS A C 1
ATOM 2299 O O . CYS A 1 287 ? 13.669 -13.730 -4.611 1.00 73.38 287 CYS A O 1
ATOM 2301 N N . TYR A 1 288 ? 14.018 -12.923 -6.682 1.00 70.25 288 TYR A N 1
ATOM 2302 C CA . TYR A 1 288 ? 15.478 -13.029 -6.626 1.00 70.25 288 TYR A CA 1
ATOM 2303 C C . TYR A 1 288 ? 16.135 -11.799 -5.975 1.00 70.25 288 TYR A C 1
ATOM 2305 O O . TYR A 1 288 ? 16.861 -11.948 -4.998 1.00 70.25 288 TYR A O 1
ATOM 2313 N N . ILE A 1 289 ? 15.850 -10.597 -6.492 1.00 74.81 289 ILE A N 1
ATOM 2314 C CA . ILE A 1 289 ? 16.440 -9.319 -6.037 1.00 74.81 289 ILE A CA 1
ATOM 2315 C C . ILE A 1 289 ? 15.493 -8.548 -5.110 1.00 74.81 289 ILE A C 1
ATOM 2317 O O . ILE A 1 289 ? 15.936 -7.950 -4.138 1.00 74.81 289 ILE A O 1
ATOM 2321 N N . GLY A 1 290 ? 14.192 -8.601 -5.393 1.00 79.06 290 GLY A N 1
ATOM 2322 C CA . GLY A 1 290 ? 13.140 -7.847 -4.720 1.00 79.06 290 GLY A CA 1
ATOM 2323 C C . GLY A 1 290 ? 11.892 -7.790 -5.599 1.00 79.06 290 GLY A C 1
ATOM 2324 O O . GLY A 1 290 ? 11.967 -8.081 -6.793 1.00 79.06 290 GLY A O 1
ATOM 2325 N N . CYS A 1 291 ? 10.731 -7.500 -5.014 1.00 83.25 291 CYS A N 1
ATOM 2326 C CA . CYS A 1 291 ? 9.482 -7.318 -5.755 1.00 83.25 291 CYS A CA 1
ATOM 2327 C C . CYS A 1 291 ? 8.494 -6.434 -4.974 1.00 83.25 291 CYS A C 1
ATOM 2329 O O . CYS A 1 291 ? 8.708 -6.215 -3.768 1.00 83.25 291 CYS A O 1
ATOM 2331 N N . PRO A 1 292 ? 7.392 -5.993 -5.615 1.00 84.62 292 PRO A N 1
ATOM 2332 C CA . PRO A 1 292 ? 6.329 -5.225 -4.973 1.00 84.62 292 PRO A CA 1
ATOM 2333 C C . PRO A 1 292 ? 5.753 -5.862 -3.706 1.00 84.62 292 PRO A C 1
ATOM 2335 O O . PRO A 1 292 ? 5.386 -5.150 -2.782 1.00 84.62 292 PRO A O 1
ATOM 2338 N N . SER A 1 293 ? 5.718 -7.195 -3.626 1.00 85.12 293 SER A N 1
ATOM 2339 C CA . SER A 1 293 ? 5.164 -7.908 -2.468 1.00 85.12 293 SER A CA 1
ATOM 2340 C C . SER A 1 293 ? 6.106 -8.017 -1.270 1.00 85.12 293 SER A C 1
ATOM 2342 O O . SER A 1 293 ? 5.665 -8.502 -0.232 1.00 85.12 293 SER A O 1
ATOM 2344 N N . CYS A 1 294 ? 7.394 -7.671 -1.394 1.00 87.88 294 CYS A N 1
ATOM 2345 C CA . CYS A 1 294 ? 8.350 -7.908 -0.306 1.00 87.88 294 CYS A CA 1
ATOM 2346 C C . CYS A 1 294 ? 9.168 -6.686 0.116 1.00 87.88 294 CYS A C 1
ATOM 2348 O O . CYS A 1 294 ? 9.231 -6.418 1.309 1.00 87.88 294 CYS A O 1
ATOM 2350 N N . ILE A 1 295 ? 9.826 -5.982 -0.814 1.00 87.75 295 ILE A N 1
ATOM 2351 C CA . ILE A 1 295 ? 10.806 -4.937 -0.453 1.00 87.75 295 ILE A CA 1
ATOM 2352 C C . ILE A 1 295 ? 10.739 -3.678 -1.321 1.00 87.75 295 ILE A C 1
ATOM 2354 O O . ILE A 1 295 ? 11.568 -2.790 -1.144 1.00 87.75 295 ILE A O 1
ATOM 2358 N N . HIS A 1 296 ? 9.794 -3.576 -2.262 1.00 85.81 296 HIS A N 1
ATOM 2359 C CA . HIS A 1 296 ? 9.578 -2.284 -2.915 1.00 85.81 296 HIS A CA 1
ATOM 2360 C C . HIS A 1 296 ? 9.028 -1.292 -1.903 1.00 85.81 296 HIS A C 1
ATOM 2362 O O . HIS A 1 296 ? 8.162 -1.616 -1.090 1.00 85.81 296 HIS A O 1
ATOM 2368 N N . ILE A 1 297 ? 9.494 -0.061 -2.026 1.00 74.00 297 ILE A N 1
ATOM 2369 C CA . ILE A 1 297 ? 9.010 1.058 -1.244 1.00 74.00 297 ILE A CA 1
ATOM 2370 C C . ILE A 1 297 ? 8.105 1.896 -2.155 1.00 74.00 297 ILE A C 1
ATOM 2372 O O . ILE A 1 297 ? 8.557 2.355 -3.216 1.00 74.00 297 ILE A O 1
ATOM 2376 N N . PRO A 1 298 ? 6.832 2.105 -1.776 1.00 62.31 298 PRO A N 1
ATOM 2377 C CA . PRO A 1 298 ? 5.973 3.077 -2.438 1.00 62.31 298 PRO A CA 1
ATOM 2378 C C . PRO A 1 298 ? 6.634 4.459 -2.413 1.00 62.31 298 PRO A C 1
ATOM 2380 O O . PRO A 1 298 ? 7.178 4.864 -1.392 1.00 62.31 298 PRO A O 1
ATOM 2383 N N . GLN A 1 299 ? 6.609 5.185 -3.534 1.00 61.75 299 GLN A N 1
ATOM 2384 C CA . GLN A 1 299 ? 7.181 6.541 -3.641 1.00 61.75 299 GLN A CA 1
ATOM 2385 C C . GLN A 1 299 ? 8.709 6.604 -3.412 1.00 61.75 299 GLN A C 1
ATOM 2387 O O . GLN A 1 299 ? 9.259 7.648 -3.047 1.00 61.75 299 GLN A O 1
ATOM 2392 N N . CYS A 1 300 ? 9.425 5.496 -3.650 1.00 63.81 300 CYS A N 1
ATOM 2393 C CA . CYS A 1 300 ? 10.885 5.477 -3.636 1.00 63.81 300 CYS A CA 1
ATOM 2394 C C . CYS A 1 300 ? 11.451 6.504 -4.633 1.00 63.81 300 CYS A C 1
ATOM 2396 O O . CYS A 1 300 ? 11.284 6.366 -5.845 1.00 63.81 300 CYS A O 1
ATOM 2398 N N . LYS A 1 301 ? 12.196 7.500 -4.137 1.00 61.16 301 LYS A N 1
ATOM 2399 C CA . LYS A 1 301 ? 12.841 8.531 -4.978 1.00 61.16 301 LYS A CA 1
ATOM 2400 C C . LYS A 1 301 ? 13.887 7.971 -5.945 1.00 61.16 301 LYS A C 1
ATOM 2402 O O . LYS A 1 301 ? 14.249 8.641 -6.901 1.00 61.16 301 LYS A O 1
ATOM 2407 N N . GLN A 1 302 ? 14.399 6.776 -5.661 1.00 64.81 302 GLN A N 1
ATOM 2408 C CA . GLN A 1 302 ? 15.366 6.055 -6.491 1.00 64.81 302 GLN A CA 1
ATOM 2409 C C . GLN A 1 302 ? 14.696 4.976 -7.341 1.00 64.81 302 GLN A C 1
ATOM 2411 O O . GLN A 1 302 ? 15.355 4.038 -7.772 1.00 64.81 302 GLN A O 1
ATOM 2416 N N . HIS A 1 303 ? 13.379 5.068 -7.538 1.00 64.06 303 HIS A N 1
ATOM 2417 C CA . HIS A 1 303 ? 12.653 4.207 -8.461 1.00 64.06 303 HIS A CA 1
ATOM 2418 C C . HIS A 1 303 ? 12.800 2.700 -8.163 1.00 64.06 303 HIS A C 1
ATOM 2420 O O . HIS A 1 303 ? 12.686 1.876 -9.062 1.00 64.06 303 HIS A O 1
ATOM 2426 N N . ASN A 1 304 ? 13.041 2.324 -6.898 1.00 69.38 304 ASN A N 1
ATOM 2427 C CA . ASN A 1 304 ? 13.309 0.938 -6.494 1.00 69.38 304 ASN A CA 1
ATOM 2428 C C . ASN A 1 304 ? 14.406 0.254 -7.353 1.00 69.38 304 ASN A C 1
ATOM 2430 O O . ASN A 1 304 ? 14.316 -0.938 -7.623 1.00 69.38 304 ASN A O 1
ATOM 2434 N N . GLU A 1 305 ? 15.426 1.000 -7.800 1.00 63.19 305 GLU A N 1
ATOM 2435 C CA . GLU A 1 305 ? 16.470 0.486 -8.706 1.00 63.19 305 GLU A CA 1
ATOM 2436 C C . GLU A 1 305 ? 17.526 -0.390 -8.009 1.00 63.19 305 GLU A C 1
ATOM 2438 O O . GLU A 1 305 ? 18.025 -1.339 -8.605 1.00 63.19 305 GLU A O 1
ATOM 2443 N N . ASP A 1 306 ? 17.882 -0.097 -6.754 1.00 71.00 306 ASP A N 1
ATOM 2444 C CA . ASP A 1 306 ? 18.961 -0.786 -6.026 1.00 71.00 306 ASP A CA 1
ATOM 2445 C C . ASP A 1 306 ? 18.393 -1.641 -4.871 1.00 71.00 306 ASP A C 1
ATOM 2447 O O . ASP A 1 306 ? 18.733 -1.472 -3.699 1.00 71.00 306 ASP A O 1
ATOM 2451 N N . LEU A 1 307 ? 17.470 -2.548 -5.197 1.00 78.00 307 LEU A N 1
ATOM 2452 C CA . LEU A 1 307 ? 16.869 -3.457 -4.219 1.00 78.00 307 LEU A CA 1
ATOM 2453 C C . LEU A 1 307 ? 17.863 -4.532 -3.771 1.00 78.00 307 LEU A C 1
ATOM 2455 O O . LEU A 1 307 ? 18.528 -5.165 -4.588 1.00 78.00 307 LEU A O 1
ATOM 2459 N N . ASP A 1 308 ? 17.908 -4.793 -2.466 1.00 80.12 308 ASP A N 1
ATOM 2460 C CA . ASP A 1 308 ? 18.726 -5.862 -1.900 1.00 80.12 308 ASP A CA 1
ATOM 2461 C C . ASP A 1 308 ? 17.926 -6.685 -0.889 1.00 80.12 308 ASP A C 1
ATOM 2463 O O . ASP A 1 308 ? 17.783 -6.341 0.291 1.00 80.12 308 ASP A O 1
ATOM 2467 N N . LYS A 1 309 ? 17.398 -7.812 -1.366 1.00 81.88 309 LYS A N 1
ATOM 2468 C CA . LYS A 1 309 ? 16.691 -8.784 -0.534 1.00 81.88 309 LYS A CA 1
ATOM 2469 C C . LYS A 1 309 ? 17.580 -9.410 0.537 1.00 81.88 309 LYS A C 1
ATOM 2471 O O . LYS A 1 309 ? 17.116 -9.602 1.659 1.00 81.88 309 LYS A O 1
ATOM 2476 N N . GLU A 1 310 ? 18.832 -9.738 0.220 1.00 82.81 310 GLU A N 1
ATOM 2477 C CA . GLU A 1 310 ? 19.741 -10.360 1.191 1.00 82.81 310 GLU A CA 1
ATOM 2478 C C . GLU A 1 310 ? 20.125 -9.354 2.276 1.00 82.81 310 GLU A C 1
ATOM 2480 O O . GLU A 1 310 ? 20.034 -9.673 3.463 1.00 82.81 310 GLU A O 1
ATOM 2485 N N . GLY A 1 311 ? 20.454 -8.123 1.881 1.00 85.12 311 GLY A N 1
ATOM 2486 C CA . GLY A 1 311 ? 20.687 -7.004 2.790 1.00 85.12 311 GLY A CA 1
ATOM 2487 C C . GLY A 1 311 ? 19.483 -6.723 3.692 1.00 85.12 311 GLY A C 1
ATOM 2488 O O . GLY A 1 311 ? 19.646 -6.567 4.902 1.00 85.12 311 GLY A O 1
ATOM 2489 N N . SER A 1 312 ? 18.266 -6.758 3.138 1.00 88.56 312 SER A N 1
ATOM 2490 C CA . SER A 1 312 ? 17.020 -6.584 3.902 1.00 88.56 312 SER A CA 1
ATOM 2491 C C . SER A 1 312 ? 16.827 -7.681 4.954 1.00 88.56 312 SER A C 1
ATOM 2493 O O . SER A 1 312 ? 16.505 -7.389 6.105 1.00 88.56 312 SER A O 1
ATOM 2495 N N . ILE A 1 313 ? 17.072 -8.945 4.590 1.00 86.25 313 ILE A N 1
ATOM 2496 C CA . ILE A 1 313 ? 16.995 -10.083 5.518 1.00 86.25 313 ILE A CA 1
ATOM 2497 C C . ILE A 1 313 ? 18.049 -9.959 6.626 1.00 86.25 313 ILE A C 1
ATOM 2499 O O . ILE A 1 313 ? 17.727 -10.145 7.800 1.00 86.25 313 ILE A O 1
ATOM 2503 N N . LEU A 1 314 ? 19.291 -9.615 6.272 1.00 84.94 314 LEU A N 1
ATOM 2504 C CA . LEU A 1 314 ? 20.376 -9.400 7.233 1.00 84.94 314 LEU A CA 1
ATOM 2505 C C . LEU A 1 314 ? 20.039 -8.289 8.231 1.00 84.94 314 LEU A C 1
ATOM 2507 O O . LEU A 1 314 ? 20.230 -8.472 9.433 1.00 84.94 314 LEU A O 1
ATOM 2511 N N . LEU A 1 315 ? 19.496 -7.169 7.748 1.00 86.31 315 LEU A N 1
ATOM 2512 C CA . LEU A 1 315 ? 19.071 -6.056 8.591 1.00 86.31 315 LEU A CA 1
ATOM 2513 C C . LEU A 1 315 ? 17.958 -6.479 9.559 1.00 86.31 315 LEU A C 1
ATOM 2515 O O . LEU A 1 315 ? 18.090 -6.271 10.764 1.00 86.31 315 LEU A O 1
ATOM 2519 N N . LEU A 1 316 ? 16.894 -7.112 9.057 1.00 89.31 316 LEU A N 1
ATOM 2520 C CA . LEU A 1 316 ? 15.757 -7.555 9.873 1.00 89.31 316 LEU A CA 1
ATOM 2521 C C . LEU A 1 316 ? 16.174 -8.574 10.939 1.00 89.31 316 LEU A C 1
ATOM 2523 O O . LEU A 1 316 ? 15.815 -8.434 12.107 1.00 89.31 316 LEU A O 1
ATOM 2527 N N . ALA A 1 317 ? 16.987 -9.564 10.572 1.00 85.75 317 ALA A N 1
ATOM 2528 C CA . ALA A 1 317 ? 17.500 -10.528 11.537 1.00 85.75 317 ALA A CA 1
ATOM 2529 C C . ALA A 1 317 ? 18.427 -9.877 12.569 1.00 85.75 317 ALA A C 1
ATOM 2531 O O . ALA A 1 317 ? 18.366 -10.235 13.745 1.00 85.75 317 ALA A O 1
ATOM 2532 N N . SER A 1 318 ? 19.245 -8.896 12.170 1.00 85.75 318 SER A N 1
ATOM 2533 C CA . SER A 1 318 ? 20.078 -8.150 13.115 1.00 85.75 318 SER A CA 1
ATOM 2534 C C . SER A 1 318 ? 19.234 -7.347 14.105 1.00 85.75 318 SER A C 1
ATOM 2536 O O . SER A 1 318 ? 19.560 -7.333 15.289 1.00 85.75 318 SER A O 1
ATOM 2538 N N . LEU A 1 319 ? 18.142 -6.714 13.659 1.00 85.69 319 LEU A N 1
ATOM 2539 C CA . LEU A 1 319 ? 17.201 -6.013 14.545 1.00 85.69 319 LEU A CA 1
ATOM 2540 C C . LEU A 1 319 ? 16.524 -6.972 15.542 1.00 85.69 319 LEU A C 1
ATOM 2542 O O . LEU A 1 319 ? 16.214 -6.584 16.667 1.00 85.69 319 LEU A O 1
ATOM 2546 N N . LEU A 1 320 ? 16.342 -8.236 15.152 1.00 87.25 320 LEU A N 1
ATOM 2547 C CA . LEU A 1 320 ? 15.795 -9.305 15.993 1.00 87.25 320 LEU A CA 1
ATOM 2548 C C . LEU A 1 320 ? 16.853 -10.053 16.828 1.00 87.25 320 LEU A C 1
ATOM 2550 O O . LEU A 1 320 ? 16.492 -10.946 17.594 1.00 87.25 320 LEU A O 1
ATOM 2554 N N . ASN A 1 321 ? 18.142 -9.708 16.710 1.00 87.81 321 ASN A N 1
ATOM 2555 C CA . ASN A 1 321 ? 19.274 -10.445 17.293 1.00 87.81 321 ASN A CA 1
ATOM 2556 C C . ASN A 1 321 ? 19.311 -11.939 16.907 1.00 87.81 321 ASN A C 1
ATOM 2558 O O . ASN A 1 321 ? 19.655 -12.801 17.718 1.00 87.81 321 ASN A O 1
ATOM 2562 N N . GLN A 1 322 ? 18.955 -12.259 15.663 1.00 83.38 322 GLN A N 1
ATOM 2563 C CA . GLN A 1 322 ? 18.943 -13.622 15.136 1.00 83.38 322 GLN A CA 1
ATOM 2564 C C . GLN A 1 322 ? 20.158 -13.898 14.251 1.00 83.38 322 GLN A C 1
ATOM 2566 O O . GLN A 1 322 ? 20.562 -13.077 13.431 1.00 83.38 322 GLN A O 1
ATOM 2571 N N . SER A 1 323 ? 20.722 -15.101 14.370 1.00 74.38 323 SER A N 1
ATOM 2572 C CA . SER A 1 323 ? 21.765 -15.581 13.462 1.00 74.38 323 SER A CA 1
ATOM 2573 C C . SER A 1 323 ? 21.141 -16.240 12.229 1.00 74.38 323 SER A C 1
ATOM 2575 O O . SER A 1 323 ? 20.385 -17.205 12.367 1.00 74.38 323 SER A O 1
ATOM 2577 N N . ILE A 1 324 ? 21.498 -15.788 11.026 1.00 69.19 324 ILE A N 1
ATOM 2578 C CA . ILE A 1 324 ? 20.976 -16.355 9.775 1.00 69.19 324 ILE A CA 1
ATOM 2579 C C . ILE A 1 324 ? 21.918 -17.453 9.261 1.00 69.19 324 ILE A C 1
ATOM 2581 O O . ILE A 1 324 ? 23.124 -17.247 9.122 1.00 69.19 324 ILE A O 1
ATOM 2585 N N . LYS A 1 325 ? 21.372 -18.634 8.945 1.00 58.97 325 LYS A N 1
ATOM 2586 C CA . LYS A 1 325 ? 22.076 -19.669 8.162 1.00 58.97 325 LYS A CA 1
ATOM 2587 C C . LYS A 1 325 ? 22.003 -19.314 6.671 1.00 58.97 325 LYS A C 1
ATOM 2589 O O . LYS A 1 325 ? 21.037 -18.689 6.260 1.00 58.97 325 LYS A O 1
ATOM 2594 N N . LYS A 1 326 ? 22.996 -19.728 5.866 1.00 56.34 326 LYS A N 1
ATOM 2595 C CA . LYS A 1 326 ? 23.092 -19.451 4.410 1.00 56.34 326 LYS A CA 1
ATOM 2596 C C . LYS A 1 326 ? 21.718 -19.401 3.721 1.00 56.34 326 LYS A C 1
ATOM 2598 O O . LYS A 1 326 ? 21.015 -20.410 3.691 1.00 56.34 326 LYS A O 1
ATOM 2603 N N . LEU A 1 327 ? 21.386 -18.247 3.144 1.00 57.03 327 LEU A N 1
ATOM 2604 C CA . LEU A 1 327 ? 20.149 -18.038 2.398 1.00 57.03 327 LEU A CA 1
ATOM 2605 C C . LEU A 1 327 ?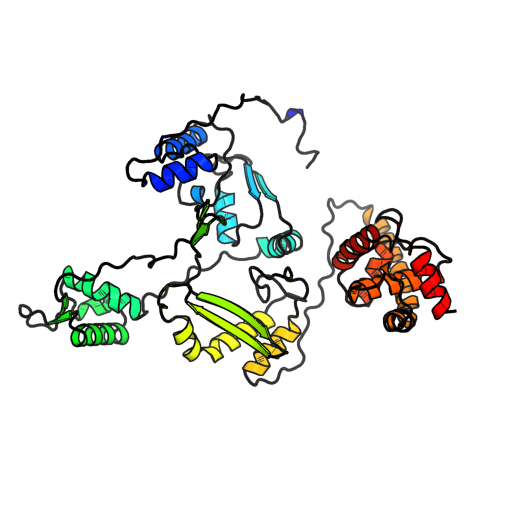 20.126 -18.921 1.144 1.00 57.03 327 LEU A C 1
ATOM 2607 O O . LEU A 1 327 ? 21.107 -18.999 0.401 1.00 57.03 327 LEU A O 1
ATOM 2611 N N . HIS A 1 328 ? 19.009 -19.613 0.919 1.00 50.28 328 HIS A N 1
ATOM 2612 C CA . HIS A 1 328 ? 18.811 -20.407 -0.287 1.00 50.28 328 HIS A CA 1
ATOM 2613 C C . HIS A 1 328 ? 18.262 -19.503 -1.390 1.00 50.28 328 HIS A C 1
ATOM 2615 O O . HIS A 1 328 ? 17.121 -19.055 -1.316 1.00 50.28 328 HIS A O 1
ATOM 2621 N N . ARG A 1 329 ? 19.067 -19.230 -2.420 1.00 51.62 329 ARG A N 1
ATOM 2622 C CA . ARG A 1 329 ? 18.584 -18.497 -3.593 1.00 51.62 329 ARG A CA 1
ATOM 2623 C C . ARG A 1 329 ? 17.692 -19.415 -4.431 1.00 51.62 329 ARG A C 1
ATOM 2625 O O . ARG A 1 329 ? 18.165 -20.489 -4.824 1.00 51.62 329 ARG A O 1
ATOM 2632 N N . PRO A 1 330 ? 16.455 -19.014 -4.777 1.00 46.91 330 PRO A N 1
ATOM 2633 C CA . PRO A 1 330 ? 15.763 -19.669 -5.872 1.00 46.91 330 PRO A CA 1
ATOM 2634 C C . PRO A 1 330 ? 16.649 -19.546 -7.116 1.00 46.91 330 PRO A C 1
ATOM 2636 O O . PRO A 1 330 ? 17.202 -18.480 -7.403 1.00 46.91 330 PRO A O 1
ATOM 2639 N N . LYS A 1 331 ? 16.855 -20.656 -7.835 1.00 43.91 331 LYS A N 1
ATOM 2640 C CA . LYS A 1 331 ? 17.553 -20.606 -9.125 1.00 43.91 331 LYS A CA 1
ATOM 2641 C C . LYS A 1 331 ? 16.795 -19.617 -10.002 1.00 43.91 331 LYS A C 1
ATOM 2643 O O . LYS A 1 331 ? 15.581 -19.766 -10.124 1.00 43.91 331 LYS A O 1
ATOM 2648 N N . LEU A 1 332 ? 17.498 -18.655 -10.611 1.00 41.72 332 LEU A N 1
ATOM 2649 C CA . LEU A 1 332 ? 16.929 -17.819 -11.668 1.00 41.72 332 LEU A CA 1
ATOM 2650 C C . LEU A 1 332 ? 16.199 -18.748 -12.637 1.00 41.72 332 LEU A C 1
ATOM 2652 O O . LEU A 1 332 ? 16.824 -19.604 -13.277 1.00 41.72 332 LEU A O 1
ATOM 2656 N N . ALA A 1 333 ? 14.872 -18.630 -12.684 1.00 40.56 333 ALA A N 1
ATOM 2657 C CA . ALA A 1 333 ? 14.103 -19.275 -13.724 1.00 40.56 333 ALA A CA 1
ATOM 2658 C C . ALA A 1 333 ? 14.721 -18.797 -15.037 1.00 40.56 333 ALA A C 1
ATOM 2660 O O . ALA A 1 333 ? 14.906 -17.594 -15.234 1.00 40.56 333 ALA A O 1
ATOM 2661 N N . LYS A 1 334 ? 15.124 -19.733 -15.906 1.00 37.75 334 LYS A N 1
ATOM 2662 C CA . LYS A 1 334 ? 15.506 -19.368 -17.270 1.00 37.75 334 LYS A CA 1
ATOM 2663 C C . LYS A 1 334 ? 14.358 -18.522 -17.797 1.00 37.75 334 LYS A C 1
ATOM 2665 O O . LYS A 1 334 ? 13.240 -19.027 -17.825 1.00 37.75 334 LYS A O 1
ATOM 2670 N N . GLN A 1 335 ? 14.625 -17.268 -18.154 1.00 35.75 335 GLN A N 1
ATOM 2671 C CA . GLN A 1 335 ? 13.651 -16.438 -18.846 1.00 35.75 335 GLN A CA 1
ATOM 2672 C C . GLN A 1 335 ? 13.246 -17.199 -20.107 1.00 35.75 335 GLN A C 1
ATOM 2674 O O . GLN A 1 335 ? 13.966 -17.220 -21.105 1.00 35.75 335 GLN A O 1
ATOM 2679 N N . THR A 1 336 ? 12.121 -17.901 -20.048 1.00 32.78 336 THR A N 1
ATOM 2680 C CA . THR A 1 336 ? 11.435 -18.350 -21.244 1.00 32.78 336 THR A CA 1
ATOM 2681 C C . THR A 1 336 ? 10.836 -17.090 -21.819 1.00 32.78 336 THR A C 1
ATOM 2683 O O . THR A 1 336 ? 9.781 -16.648 -21.375 1.00 32.78 336 THR A O 1
ATOM 2686 N N . VAL A 1 337 ? 11.555 -16.479 -22.760 1.00 35.84 337 VAL A N 1
ATOM 2687 C CA . VAL A 1 337 ? 10.975 -15.476 -23.648 1.00 35.84 337 VAL A CA 1
ATOM 2688 C C . VAL A 1 337 ? 9.704 -16.115 -24.218 1.00 35.84 337 VAL A C 1
ATOM 2690 O O . VAL A 1 337 ? 9.815 -17.172 -24.853 1.00 35.84 337 VAL A O 1
ATOM 2693 N N . PRO A 1 338 ? 8.503 -15.566 -23.959 1.00 33.16 338 PRO A N 1
ATOM 2694 C CA . PRO A 1 338 ? 7.297 -16.072 -24.586 1.00 33.16 338 PRO A CA 1
ATOM 2695 C C . PRO A 1 338 ? 7.493 -15.901 -26.088 1.00 33.16 338 PRO A C 1
ATOM 2697 O O . PRO A 1 338 ? 7.656 -14.781 -26.570 1.00 33.16 338 PRO A O 1
ATOM 2700 N N . THR A 1 339 ? 7.566 -17.009 -26.820 1.00 39.03 339 THR A N 1
ATOM 2701 C CA . THR A 1 339 ? 7.584 -16.947 -28.279 1.00 39.03 339 THR A CA 1
ATOM 2702 C C . THR A 1 339 ? 6.145 -16.776 -28.738 1.00 39.03 339 THR A C 1
ATOM 2704 O O . THR A 1 339 ? 5.295 -17.602 -28.389 1.00 39.03 339 THR A O 1
ATOM 2707 N N . PRO A 1 340 ? 5.840 -15.720 -29.505 1.00 39.53 340 PRO A N 1
ATOM 2708 C CA . PRO A 1 340 ? 4.666 -15.733 -30.347 1.00 39.53 340 PRO A CA 1
ATOM 27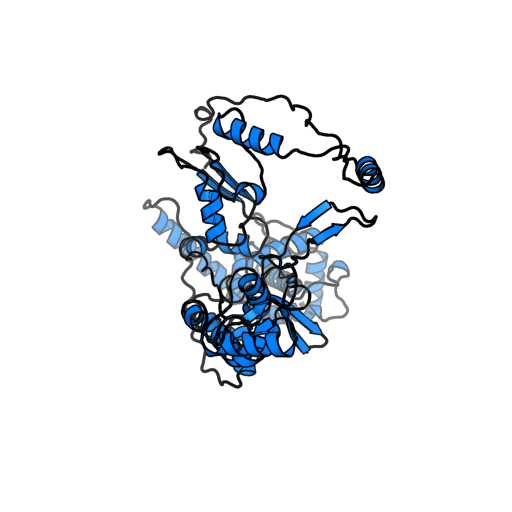09 C C . PRO A 1 340 ? 4.851 -16.902 -31.334 1.00 39.53 340 PRO A C 1
ATOM 2711 O O . PRO A 1 340 ? 5.889 -17.010 -31.983 1.00 39.53 340 PRO A O 1
ATOM 2714 N N . ASP A 1 341 ? 3.858 -17.791 -31.400 1.00 40.75 341 ASP A N 1
ATOM 2715 C CA . ASP A 1 341 ? 3.610 -18.754 -32.487 1.00 40.75 341 ASP A CA 1
ATOM 2716 C C . ASP A 1 341 ? 4.620 -19.909 -32.733 1.00 40.75 341 ASP A C 1
ATOM 2718 O O . ASP A 1 341 ? 5.652 -19.813 -33.395 1.00 40.75 341 ASP A O 1
ATOM 2722 N N . GLY A 1 342 ? 4.232 -21.105 -32.264 1.00 45.34 342 GLY A N 1
ATOM 2723 C CA . GLY A 1 342 ? 4.973 -22.361 -32.408 1.00 45.34 342 GLY A CA 1
ATOM 2724 C C . GLY A 1 342 ? 4.972 -22.973 -33.815 1.00 45.34 342 GLY A C 1
ATOM 2725 O O . GLY A 1 342 ? 4.141 -23.827 -34.124 1.00 45.34 342 GLY A O 1
ATOM 2726 N N . SER A 1 343 ? 5.982 -22.656 -34.630 1.00 41.16 343 SER A N 1
ATOM 2727 C CA . SER A 1 343 ? 6.283 -23.392 -35.870 1.00 41.16 343 SER A CA 1
ATOM 2728 C C . SER A 1 343 ? 7.766 -23.800 -35.980 1.00 41.16 343 SER A C 1
ATOM 2730 O O . SER A 1 343 ? 8.677 -23.130 -35.497 1.00 41.16 343 SER A O 1
ATOM 2732 N N . GLY A 1 344 ? 8.020 -24.972 -36.573 1.00 42.38 344 GLY A N 1
ATOM 2733 C CA . GLY A 1 344 ? 9.258 -25.765 -36.468 1.00 42.38 344 GLY A CA 1
ATOM 2734 C C . GLY A 1 344 ? 10.568 -25.186 -37.033 1.00 42.38 344 GLY A C 1
ATOM 2735 O O . GLY A 1 344 ? 11.575 -25.890 -36.996 1.00 42.38 344 GLY A O 1
ATOM 2736 N N . ASN A 1 345 ? 10.609 -23.931 -37.489 1.00 48.50 345 ASN A N 1
ATOM 2737 C CA . ASN A 1 345 ? 11.849 -23.260 -37.924 1.00 48.50 345 ASN A CA 1
ATOM 2738 C C . ASN A 1 345 ? 12.749 -22.805 -36.753 1.00 48.50 345 ASN A C 1
ATOM 2740 O O . ASN A 1 345 ? 13.935 -22.527 -36.929 1.00 48.50 345 ASN A O 1
ATOM 2744 N N . LEU A 1 346 ? 12.215 -22.799 -35.529 1.00 43.50 346 LEU A N 1
ATOM 2745 C CA . LEU A 1 346 ? 12.865 -22.222 -34.351 1.00 43.50 346 LEU A CA 1
ATOM 2746 C C . LEU A 1 346 ? 13.988 -23.074 -33.745 1.00 43.50 346 LEU A C 1
ATOM 2748 O O . LEU A 1 346 ? 14.819 -22.534 -33.031 1.00 43.50 346 LEU A O 1
ATOM 2752 N N . ARG A 1 347 ? 14.082 -24.388 -34.003 1.00 44.38 347 ARG A N 1
ATOM 2753 C CA . ARG A 1 347 ? 15.180 -25.205 -33.428 1.00 44.38 347 ARG A CA 1
ATOM 2754 C C . ARG A 1 347 ? 16.548 -24.864 -34.021 1.00 44.38 347 ARG A C 1
ATOM 2756 O O . ARG A 1 347 ? 17.553 -25.004 -33.329 1.00 44.38 347 ARG A O 1
ATOM 2763 N N . ILE A 1 348 ? 16.587 -24.447 -35.286 1.00 51.19 348 ILE A N 1
ATOM 2764 C CA . ILE A 1 348 ? 17.820 -24.016 -35.955 1.00 51.19 348 ILE A CA 1
ATOM 2765 C C . ILE A 1 348 ? 18.176 -22.603 -35.480 1.00 51.19 348 ILE A C 1
ATOM 2767 O O . ILE A 1 348 ? 19.283 -22.402 -34.992 1.00 51.19 348 ILE A O 1
ATOM 2771 N N . GLN A 1 349 ? 17.203 -21.686 -35.462 1.00 46.62 349 GLN A N 1
ATOM 2772 C CA . GLN A 1 349 ? 17.385 -20.318 -34.961 1.00 46.62 349 GLN A CA 1
ATOM 2773 C C . GLN A 1 349 ? 17.735 -20.265 -33.464 1.00 46.62 349 GLN A C 1
ATOM 2775 O O . GLN A 1 349 ? 18.591 -19.487 -33.063 1.00 46.62 349 GLN A O 1
ATOM 2780 N N . ALA A 1 350 ? 17.154 -21.133 -32.631 1.00 46.75 350 ALA A N 1
ATOM 2781 C CA . ALA A 1 350 ? 17.493 -21.242 -31.213 1.00 46.75 350 ALA A CA 1
ATOM 2782 C C . ALA A 1 350 ? 18.919 -21.771 -31.006 1.00 46.75 350 ALA A C 1
ATOM 2784 O O . ALA A 1 350 ? 19.627 -21.267 -30.143 1.00 46.75 350 ALA A O 1
ATOM 2785 N N . ARG A 1 351 ? 19.378 -22.734 -31.820 1.00 58.03 351 ARG A N 1
ATOM 2786 C CA . ARG A 1 351 ? 20.771 -23.216 -31.780 1.00 58.03 351 ARG A CA 1
ATOM 2787 C C . ARG A 1 351 ? 21.761 -22.159 -32.263 1.00 58.03 351 ARG A C 1
ATOM 2789 O O . ARG A 1 351 ? 22.853 -22.053 -31.710 1.00 58.03 351 ARG A O 1
ATOM 2796 N N . GLU A 1 352 ? 21.400 -21.390 -33.285 1.00 56.19 352 GLU A N 1
ATOM 2797 C CA . GLU A 1 352 ? 22.199 -20.264 -33.777 1.00 56.19 352 GLU A CA 1
ATOM 2798 C C . GLU A 1 352 ? 22.278 -19.144 -32.737 1.00 56.19 352 GLU A C 1
ATOM 2800 O O . GLU A 1 352 ? 23.375 -18.675 -32.441 1.00 56.19 352 GLU A O 1
ATOM 2805 N N . TYR A 1 353 ? 21.155 -18.804 -32.103 1.00 57.62 353 TYR A N 1
ATOM 2806 C CA . TYR A 1 353 ? 21.091 -17.852 -30.999 1.00 57.62 353 TYR A CA 1
ATOM 2807 C C . TYR A 1 353 ? 21.904 -18.330 -29.789 1.00 57.62 353 TYR A C 1
ATOM 2809 O O . TYR A 1 353 ? 22.747 -17.594 -29.288 1.00 57.62 353 TYR A O 1
ATOM 2817 N N . GLU A 1 354 ? 21.752 -19.585 -29.354 1.00 61.84 354 GLU A N 1
ATOM 2818 C CA . GLU A 1 354 ? 22.563 -20.172 -28.274 1.00 61.84 354 GLU A CA 1
ATOM 2819 C C . GLU A 1 354 ? 24.064 -20.140 -28.602 1.00 61.84 354 GLU A C 1
ATOM 2821 O O . GLU A 1 354 ? 24.890 -19.846 -27.733 1.00 61.84 354 GLU A O 1
ATOM 2826 N N . ARG A 1 355 ? 24.435 -20.397 -29.863 1.00 68.88 355 ARG A N 1
ATOM 2827 C CA . ARG A 1 355 ? 25.823 -20.308 -30.329 1.00 68.88 355 ARG A CA 1
ATOM 2828 C C . ARG A 1 355 ? 26.336 -18.867 -30.301 1.00 68.88 355 ARG A C 1
ATOM 2830 O O . ARG A 1 355 ? 27.453 -18.653 -29.837 1.00 68.88 355 ARG A O 1
ATOM 2837 N N . GLN A 1 356 ? 25.539 -17.895 -30.746 1.00 64.56 356 GLN A N 1
ATOM 2838 C CA . GLN A 1 356 ? 25.879 -16.469 -30.693 1.00 64.56 356 GLN A CA 1
ATOM 2839 C C . GLN A 1 356 ? 26.040 -15.979 -29.249 1.00 64.56 356 GLN A C 1
ATOM 2841 O O . GLN A 1 356 ? 27.053 -15.370 -28.918 1.00 64.56 356 GLN A O 1
ATOM 2846 N N . GLN A 1 357 ? 25.109 -16.330 -28.359 1.00 65.44 357 GLN A N 1
ATOM 2847 C CA . GLN A 1 357 ? 25.169 -15.997 -26.933 1.00 65.44 357 GLN A CA 1
ATOM 2848 C C . GLN A 1 357 ? 26.421 -16.583 -26.264 1.00 65.44 357 GLN A C 1
ATOM 2850 O O . GLN A 1 357 ? 27.084 -15.906 -25.479 1.00 65.44 357 GLN A O 1
ATOM 2855 N N . LYS A 1 358 ? 26.798 -17.821 -26.613 1.00 70.62 358 LYS A N 1
ATOM 2856 C CA . LYS A 1 358 ? 28.025 -18.458 -26.113 1.00 70.62 358 LYS A CA 1
ATOM 2857 C C . LYS A 1 358 ? 29.291 -17.732 -26.578 1.00 70.62 358 LYS A C 1
ATOM 2859 O O . LYS A 1 358 ? 30.211 -17.579 -25.780 1.00 70.62 358 LYS A O 1
ATOM 2864 N N . ILE A 1 359 ? 29.337 -17.284 -27.834 1.00 71.69 359 ILE A N 1
ATOM 2865 C CA . ILE A 1 359 ? 30.471 -16.518 -28.378 1.00 71.69 359 ILE A CA 1
ATOM 2866 C C . ILE A 1 359 ? 30.589 -15.164 -27.670 1.00 71.69 359 ILE A C 1
ATOM 2868 O O . ILE A 1 359 ? 31.670 -14.829 -27.194 1.00 71.69 359 ILE A O 1
ATOM 2872 N N . LEU A 1 360 ? 29.483 -14.423 -27.534 1.00 66.19 360 LEU A N 1
ATOM 2873 C CA . LEU A 1 360 ? 29.479 -13.120 -26.858 1.00 66.19 360 LEU A CA 1
ATOM 2874 C C . LEU A 1 360 ? 29.915 -13.239 -25.392 1.00 66.19 360 LEU A C 1
ATOM 2876 O O . LEU A 1 360 ? 30.692 -12.426 -24.898 1.00 66.19 360 LEU A O 1
ATOM 2880 N N . ARG A 1 361 ? 29.465 -14.292 -24.704 1.00 72.81 361 ARG A N 1
ATOM 2881 C CA . ARG A 1 361 ? 29.886 -14.577 -23.332 1.00 72.81 361 ARG A CA 1
ATOM 2882 C C . ARG A 1 361 ? 31.384 -14.875 -23.233 1.00 72.81 361 ARG A C 1
ATOM 2884 O O . ARG A 1 361 ? 32.037 -14.341 -22.347 1.00 72.81 361 ARG A O 1
ATOM 2891 N N . GLN A 1 362 ? 31.936 -15.683 -24.140 1.00 74.56 362 GLN A N 1
ATOM 2892 C CA . GLN A 1 362 ? 33.377 -15.973 -24.173 1.00 74.56 362 GLN A CA 1
ATOM 2893 C C . GLN A 1 362 ? 34.213 -14.714 -24.435 1.00 74.56 362 GLN A C 1
ATOM 2895 O O . GLN A 1 362 ? 35.262 -14.538 -23.820 1.00 74.56 362 GLN A O 1
ATOM 2900 N N . GLN A 1 363 ? 33.736 -13.828 -25.313 1.00 69.62 363 GLN A N 1
ATOM 2901 C CA . GLN A 1 363 ? 34.368 -12.531 -25.562 1.00 69.62 363 GLN A CA 1
ATOM 2902 C C . GLN A 1 363 ? 34.357 -11.659 -24.301 1.00 69.62 363 GLN A C 1
ATOM 2904 O O . GLN A 1 363 ? 35.392 -11.116 -23.931 1.00 69.62 363 GLN A O 1
ATOM 2909 N N . ALA A 1 364 ? 33.228 -11.580 -23.594 1.00 69.12 364 ALA A N 1
ATOM 2910 C CA . ALA A 1 364 ? 33.136 -10.818 -22.353 1.00 69.12 364 ALA A CA 1
ATOM 2911 C C . ALA A 1 364 ? 34.014 -11.411 -21.225 1.00 69.12 364 ALA A C 1
ATOM 2913 O O . ALA A 1 364 ? 34.724 -10.672 -20.545 1.00 69.12 364 ALA A O 1
ATOM 2914 N N . GLU A 1 365 ? 34.051 -12.738 -21.062 1.00 72.44 365 GLU A N 1
ATOM 2915 C CA . GLU A 1 365 ? 34.902 -13.423 -20.071 1.00 72.44 365 GLU A CA 1
ATOM 2916 C C . GLU A 1 365 ? 36.407 -13.188 -20.311 1.00 72.44 365 GLU A C 1
ATOM 2918 O O . GLU A 1 365 ? 37.164 -13.051 -19.351 1.00 72.44 365 GLU A O 1
ATOM 2923 N N . ALA A 1 366 ? 36.846 -13.067 -21.569 1.00 71.50 366 ALA A N 1
ATOM 2924 C CA . ALA A 1 366 ? 38.240 -12.774 -21.921 1.00 71.50 366 ALA A CA 1
ATOM 2925 C C . ALA A 1 366 ? 38.685 -11.335 -21.577 1.00 71.50 366 ALA A C 1
ATOM 2927 O O . ALA A 1 366 ? 39.879 -11.036 -21.577 1.00 71.50 366 ALA A O 1
ATOM 2928 N N . ILE A 1 367 ? 37.733 -10.443 -21.298 1.00 66.12 367 ILE A N 1
ATOM 2929 C CA . ILE A 1 367 ? 37.929 -8.989 -21.180 1.00 66.12 367 ILE A CA 1
ATOM 2930 C C . ILE A 1 367 ? 37.884 -8.520 -19.725 1.00 66.12 367 ILE A C 1
ATOM 2932 O O . ILE A 1 367 ? 38.615 -7.607 -19.333 1.00 66.12 367 ILE A O 1
ATOM 2936 N N . LEU A 1 368 ? 37.068 -9.179 -18.900 1.00 66.75 368 LEU A N 1
ATOM 2937 C CA . LEU A 1 368 ? 36.870 -8.846 -17.487 1.00 66.75 368 LEU A CA 1
ATOM 2938 C C . LEU A 1 368 ? 38.151 -8.761 -16.635 1.00 66.75 368 LEU A C 1
ATOM 2940 O O . LEU A 1 368 ? 38.174 -7.920 -15.737 1.00 66.75 368 LEU A O 1
ATOM 2944 N N . PRO A 1 369 ? 39.230 -9.534 -16.882 1.00 75.75 369 PRO A N 1
ATOM 2945 C CA . PRO A 1 369 ? 40.466 -9.397 -16.109 1.00 75.75 369 PRO A CA 1
ATOM 2946 C C . PRO A 1 369 ? 41.180 -8.043 -16.272 1.00 75.75 369 PRO A C 1
ATOM 2948 O O . PRO A 1 369 ? 41.839 -7.599 -15.334 1.00 75.75 369 PRO A O 1
ATOM 2951 N N . GLU A 1 370 ? 41.057 -7.365 -17.423 1.00 71.38 370 GLU A N 1
ATOM 2952 C CA . GLU A 1 370 ? 41.690 -6.047 -17.637 1.00 71.38 370 GLU A CA 1
ATOM 2953 C C . GLU A 1 370 ? 40.848 -4.886 -17.084 1.00 71.38 370 GLU A C 1
ATOM 2955 O O . GLU A 1 370 ? 41.378 -3.809 -16.802 1.00 71.38 370 GLU A O 1
ATOM 2960 N N . TYR A 1 371 ? 39.546 -5.097 -16.882 1.00 71.94 371 TYR A N 1
ATOM 2961 C CA . TYR A 1 371 ? 38.600 -4.049 -16.499 1.00 71.94 371 TYR A CA 1
ATOM 2962 C C . TYR A 1 371 ? 38.956 -3.300 -15.189 1.00 71.94 371 TYR A C 1
ATOM 2964 O O . TYR A 1 371 ? 38.930 -2.065 -15.206 1.00 71.94 371 TYR A O 1
ATOM 2972 N N . PRO A 1 372 ? 39.346 -3.960 -14.074 1.00 75.50 372 PRO A N 1
ATOM 2973 C CA . PRO A 1 372 ? 39.689 -3.261 -12.830 1.00 75.50 372 PRO A CA 1
ATOM 2974 C C . PRO A 1 372 ? 40.873 -2.300 -12.981 1.00 75.50 372 PRO A C 1
ATOM 2976 O O . PRO A 1 372 ? 40.889 -1.234 -12.367 1.00 75.50 372 PRO A O 1
ATOM 2979 N N . ARG A 1 373 ? 41.844 -2.652 -13.835 1.00 80.31 373 ARG A N 1
ATOM 2980 C CA . ARG A 1 373 ? 43.011 -1.812 -14.128 1.00 80.31 373 ARG A CA 1
ATOM 2981 C C . ARG A 1 373 ? 42.604 -0.533 -14.860 1.00 80.31 373 ARG A C 1
ATOM 2983 O O . ARG A 1 373 ? 43.108 0.532 -14.534 1.00 80.31 373 ARG A O 1
ATOM 2990 N N . VAL A 1 374 ? 41.676 -0.635 -15.812 1.00 79.06 374 VAL A N 1
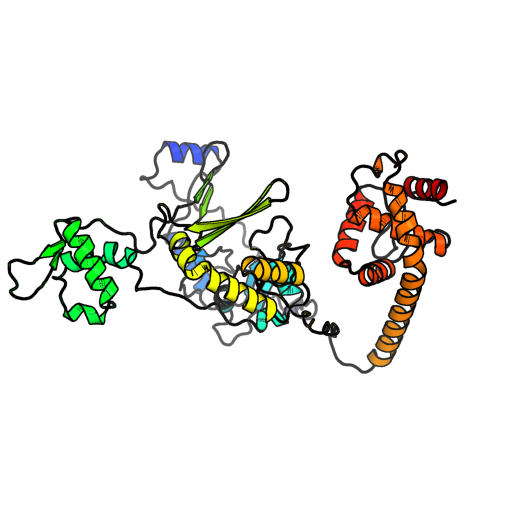ATOM 2991 C CA . VAL A 1 374 ? 41.155 0.521 -16.560 1.00 79.06 374 VAL A CA 1
ATOM 2992 C C . VAL A 1 374 ? 40.270 1.402 -15.677 1.00 79.06 374 VAL A C 1
ATOM 2994 O O . VAL A 1 374 ? 40.366 2.623 -15.732 1.00 79.06 374 VAL A O 1
ATOM 2997 N N . LEU A 1 375 ? 39.446 0.803 -14.812 1.00 79.12 375 LEU A N 1
ATOM 2998 C CA . LEU A 1 375 ? 38.604 1.544 -13.869 1.00 79.12 375 LEU A CA 1
ATOM 2999 C C . LEU A 1 375 ? 39.419 2.383 -12.871 1.00 79.12 375 LEU A C 1
ATOM 3001 O O . LEU A 1 375 ? 38.995 3.480 -12.514 1.00 79.12 375 LEU A O 1
ATOM 3005 N N . ALA A 1 376 ? 40.587 1.893 -12.446 1.00 80.94 376 ALA A N 1
ATOM 3006 C CA . ALA A 1 376 ? 41.450 2.592 -11.495 1.00 80.94 376 ALA A CA 1
ATOM 3007 C C . ALA A 1 376 ? 41.973 3.948 -12.012 1.00 80.94 376 ALA A C 1
ATOM 3009 O O . ALA A 1 376 ? 42.247 4.830 -11.200 1.00 80.94 376 ALA A O 1
ATOM 3010 N N . LEU A 1 377 ? 42.038 4.151 -13.334 1.00 82.12 377 LEU A N 1
ATOM 3011 C CA . LEU A 1 377 ? 42.491 5.406 -13.955 1.00 82.12 377 LEU A CA 1
ATOM 3012 C C . LEU A 1 377 ? 41.579 6.598 -13.649 1.00 82.12 377 LEU A C 1
ATOM 3014 O O . LEU A 1 377 ? 42.016 7.744 -13.638 1.00 82.12 377 LEU A O 1
ATOM 3018 N N . PHE A 1 378 ? 40.309 6.348 -13.325 1.00 79.25 378 PHE A N 1
ATOM 3019 C CA . PHE A 1 378 ? 39.373 7.399 -12.916 1.00 79.25 378 PHE A CA 1
ATOM 3020 C C . PHE A 1 378 ? 39.634 7.970 -11.510 1.00 79.25 378 PHE A C 1
ATOM 3022 O O . PHE A 1 378 ? 38.804 8.744 -11.017 1.00 79.25 378 PHE A O 1
ATOM 3029 N N . ASN A 1 379 ? 40.734 7.574 -10.865 1.00 74.19 379 ASN A N 1
ATOM 3030 C CA . ASN A 1 379 ? 41.227 8.146 -9.613 1.00 74.19 379 ASN A CA 1
ATOM 3031 C C . ASN A 1 379 ? 42.436 9.082 -9.817 1.00 74.19 379 ASN A C 1
ATOM 3033 O O . ASN A 1 379 ? 42.952 9.608 -8.835 1.00 74.19 379 ASN A O 1
ATOM 3037 N N . GLU A 1 380 ? 42.896 9.295 -11.055 1.00 66.69 380 GLU A N 1
ATOM 3038 C CA . GLU A 1 380 ? 44.011 10.199 -11.361 1.00 66.69 380 GLU A CA 1
ATOM 3039 C C . GLU A 1 380 ? 43.565 11.670 -11.481 1.00 66.69 380 GLU A C 1
ATOM 3041 O O . GLU A 1 380 ? 42.426 11.970 -11.840 1.00 66.69 380 GLU A O 1
ATOM 3046 N N . GLU A 1 381 ? 44.467 12.622 -11.211 1.00 61.97 381 GLU A N 1
ATOM 3047 C CA . GLU A 1 381 ? 44.172 14.067 -11.302 1.00 61.97 381 GLU A CA 1
ATOM 3048 C C . GLU A 1 381 ? 43.990 14.569 -12.755 1.00 61.97 381 GLU A C 1
ATOM 3050 O O . GLU A 1 381 ? 43.489 15.674 -12.975 1.00 61.97 381 GLU A O 1
ATOM 3055 N N . SER A 1 382 ? 44.347 13.754 -13.756 1.00 72.31 382 SER A N 1
ATOM 3056 C CA . SER A 1 382 ? 44.413 14.090 -15.189 1.00 72.31 382 SER A CA 1
ATOM 3057 C C . SER A 1 382 ? 43.121 13.825 -15.989 1.00 72.31 382 SER A C 1
ATOM 3059 O O . SER A 1 382 ? 43.149 13.853 -17.221 1.00 72.31 382 SER A O 1
ATOM 3061 N N . ILE A 1 383 ? 41.985 13.552 -15.333 1.00 81.12 383 ILE A N 1
ATOM 3062 C CA . ILE A 1 383 ? 40.723 13.192 -16.013 1.00 81.12 383 ILE A CA 1
ATOM 3063 C C . ILE A 1 383 ? 40.216 14.357 -16.893 1.00 81.12 383 ILE A C 1
ATOM 3065 O O . ILE A 1 383 ? 40.144 15.495 -16.406 1.00 81.12 383 ILE A O 1
ATOM 3069 N N . PRO A 1 384 ? 39.790 14.094 -18.150 1.00 82.56 384 PRO A N 1
ATOM 3070 C CA . PRO A 1 384 ? 39.206 15.103 -19.032 1.00 82.56 384 PRO A CA 1
ATOM 3071 C C . PRO A 1 384 ? 38.033 15.834 -18.372 1.00 82.56 384 PRO A C 1
ATOM 3073 O O . PRO A 1 384 ? 37.255 15.239 -17.624 1.00 82.56 384 PRO A O 1
ATOM 3076 N N . ILE A 1 385 ? 37.883 17.132 -18.650 1.00 80.94 385 ILE A N 1
ATOM 3077 C CA . ILE A 1 385 ? 36.859 17.988 -18.022 1.00 80.94 385 ILE A CA 1
ATOM 3078 C C . ILE A 1 385 ? 35.457 17.411 -18.261 1.00 80.94 385 ILE A C 1
ATOM 3080 O O . ILE A 1 385 ? 34.630 17.395 -17.352 1.00 80.94 385 ILE A O 1
ATOM 3084 N N . GLU A 1 386 ? 35.217 16.865 -19.449 1.00 79.75 386 GLU A N 1
ATOM 3085 C CA . GLU A 1 386 ? 33.957 16.256 -19.872 1.00 79.75 386 GLU A CA 1
ATOM 3086 C C . GLU A 1 386 ? 33.620 14.985 -19.069 1.00 79.75 386 GLU A C 1
ATOM 3088 O O . GLU A 1 386 ? 32.445 14.659 -18.875 1.00 79.75 386 GLU A O 1
ATOM 3093 N N . ALA A 1 387 ? 34.645 14.296 -18.555 1.00 79.94 387 ALA A N 1
ATOM 3094 C CA . ALA A 1 387 ? 34.544 13.098 -17.722 1.00 79.94 387 ALA A CA 1
ATOM 3095 C C . ALA A 1 387 ? 34.547 13.398 -16.207 1.00 79.94 387 ALA A C 1
ATOM 3097 O O . ALA A 1 387 ? 34.445 12.477 -15.389 1.00 79.94 387 ALA A O 1
ATOM 3098 N N . LYS A 1 388 ? 34.611 14.672 -15.793 1.00 81.06 388 LYS A N 1
ATOM 3099 C CA . LYS A 1 388 ? 34.419 15.041 -14.383 1.00 81.06 388 LYS A CA 1
ATOM 3100 C C . LYS A 1 388 ? 32.959 14.823 -13.962 1.00 81.06 388 LYS A C 1
ATOM 3102 O O . LYS A 1 388 ? 32.023 14.974 -14.749 1.00 81.06 388 LYS A O 1
ATOM 3107 N N . GLY A 1 389 ? 32.766 14.420 -12.705 1.00 81.00 389 GLY A N 1
ATOM 3108 C CA . GLY A 1 389 ? 31.436 14.169 -12.136 1.00 81.00 389 GLY A CA 1
ATOM 3109 C C . GLY A 1 389 ? 30.723 12.920 -12.670 1.00 81.00 389 GLY A C 1
ATOM 3110 O O . GLY A 1 389 ? 29.515 12.804 -12.496 1.00 81.00 389 GLY A O 1
ATOM 3111 N N . LEU A 1 390 ? 31.432 12.002 -13.337 1.00 83.44 390 LEU A N 1
ATOM 3112 C CA . LEU A 1 390 ? 30.857 10.718 -13.745 1.00 83.44 390 LEU A CA 1
ATOM 3113 C C . LEU A 1 390 ? 30.533 9.839 -12.534 1.00 83.44 390 LEU A C 1
ATOM 3115 O O . LEU A 1 390 ? 31.353 9.677 -11.624 1.00 83.44 390 LEU A O 1
ATOM 3119 N N . MET A 1 391 ? 29.360 9.214 -12.574 1.00 78.25 391 MET A N 1
ATOM 3120 C CA . MET A 1 391 ? 28.927 8.224 -11.590 1.00 78.25 391 MET A CA 1
ATOM 3121 C C . MET A 1 391 ? 29.784 6.954 -11.686 1.00 78.25 391 MET A C 1
ATOM 3123 O O . MET A 1 391 ? 30.321 6.627 -12.746 1.00 78.25 391 MET A O 1
ATOM 3127 N N . ALA A 1 392 ? 29.863 6.169 -10.606 1.00 75.38 392 ALA A N 1
ATOM 3128 C CA . ALA A 1 392 ? 30.629 4.914 -10.588 1.00 75.38 392 ALA A CA 1
ATOM 3129 C C . ALA A 1 392 ? 30.239 3.961 -11.736 1.00 75.38 392 ALA A C 1
ATOM 3131 O O . ALA A 1 392 ? 31.106 3.385 -12.392 1.00 75.38 392 ALA A O 1
ATOM 3132 N N . LYS A 1 393 ? 28.936 3.858 -12.032 1.00 73.94 393 LYS A N 1
ATOM 3133 C CA . LYS A 1 393 ? 28.413 3.007 -13.107 1.00 73.94 393 LYS A CA 1
ATOM 3134 C C . LYS A 1 393 ? 28.712 3.568 -14.524 1.00 73.94 393 LYS A C 1
ATOM 3136 O O . LYS A 1 393 ? 28.843 2.797 -15.467 1.00 73.94 393 LYS A O 1
ATOM 3141 N N . GLU A 1 394 ? 28.903 4.883 -14.678 1.00 83.56 394 GLU A N 1
ATOM 3142 C CA . GLU A 1 394 ? 29.314 5.521 -15.948 1.00 83.56 394 GLU A CA 1
ATOM 3143 C C . GLU A 1 394 ? 30.813 5.335 -16.218 1.00 83.56 394 GLU A C 1
ATOM 3145 O O . GLU A 1 394 ? 31.208 5.018 -17.338 1.00 83.56 394 GLU A O 1
ATOM 3150 N N . LYS A 1 395 ? 31.646 5.447 -15.174 1.00 85.12 395 LYS A N 1
ATOM 3151 C CA . LYS A 1 395 ? 33.080 5.110 -15.230 1.00 85.12 395 LYS A CA 1
ATOM 3152 C C . LYS A 1 395 ? 33.287 3.651 -15.652 1.00 85.12 395 LYS A C 1
ATOM 3154 O O . LYS A 1 395 ? 34.073 3.362 -16.546 1.00 85.12 395 LYS A O 1
ATOM 3159 N N . LEU A 1 396 ? 32.509 2.749 -15.056 1.00 80.56 396 LEU A N 1
ATOM 3160 C CA . LEU A 1 396 ? 32.440 1.324 -15.392 1.00 80.56 396 LEU A CA 1
ATOM 3161 C C . LEU A 1 396 ? 32.105 1.083 -16.874 1.00 80.56 396 LEU A C 1
ATOM 3163 O O . LEU A 1 396 ? 32.794 0.318 -17.546 1.00 80.56 396 LEU A O 1
ATOM 3167 N N . LEU A 1 397 ? 31.100 1.777 -17.402 1.00 84.38 397 LEU A N 1
ATOM 3168 C CA . LEU A 1 397 ? 30.705 1.722 -18.811 1.00 84.38 397 LEU A CA 1
ATOM 3169 C C . LEU A 1 397 ? 31.820 2.162 -19.767 1.00 84.38 397 LEU A C 1
ATOM 3171 O O . LEU A 1 397 ? 32.125 1.456 -20.728 1.00 84.38 397 LEU A O 1
ATOM 3175 N N . LEU A 1 398 ? 32.451 3.305 -19.489 1.00 87.56 398 LEU A N 1
ATOM 3176 C CA . LEU A 1 398 ? 33.554 3.823 -20.300 1.00 87.56 398 LEU A CA 1
ATOM 3177 C C . LEU A 1 398 ? 34.773 2.893 -20.266 1.00 87.56 398 LEU A C 1
ATOM 3179 O O . LEU A 1 398 ? 35.377 2.642 -21.308 1.00 87.56 398 LEU A O 1
ATOM 3183 N N . SER A 1 399 ? 35.096 2.326 -19.099 1.00 85.38 399 SER A N 1
ATOM 3184 C CA . SER A 1 399 ? 36.160 1.327 -18.962 1.00 85.38 399 SER A CA 1
ATOM 3185 C C . SER A 1 399 ? 35.877 0.067 -19.773 1.00 85.38 399 SER A C 1
ATOM 3187 O O . SER A 1 399 ? 36.774 -0.436 -20.445 1.00 85.38 399 SER A O 1
ATOM 3189 N N . LEU A 1 400 ? 34.642 -0.443 -19.743 1.00 83.12 400 LEU A N 1
ATOM 3190 C CA . LEU A 1 400 ? 34.256 -1.603 -20.548 1.00 83.12 400 LEU A CA 1
ATOM 3191 C C . LEU A 1 400 ? 34.406 -1.302 -22.039 1.00 83.12 400 LEU A C 1
ATOM 3193 O O . LEU A 1 400 ? 35.079 -2.057 -22.740 1.00 83.12 400 LEU A O 1
ATOM 3197 N N . LEU A 1 401 ? 33.852 -0.179 -22.510 1.00 87.62 401 LEU A N 1
ATOM 3198 C CA . LEU A 1 401 ? 33.988 0.251 -23.904 1.00 87.62 401 LEU A CA 1
ATOM 3199 C C . LEU A 1 401 ? 35.461 0.345 -24.321 1.00 87.62 401 LEU A C 1
ATOM 3201 O O . LEU A 1 401 ? 35.812 -0.168 -25.378 1.00 87.62 401 LEU A O 1
ATOM 3205 N N . MET A 1 402 ? 36.339 0.897 -23.478 1.00 87.25 402 MET A N 1
ATOM 3206 C CA . MET A 1 402 ? 37.769 0.990 -23.783 1.00 87.25 402 MET A CA 1
ATOM 3207 C C . MET A 1 402 ? 38.413 -0.383 -24.000 1.00 87.25 402 MET A C 1
ATOM 3209 O O . MET A 1 402 ? 39.105 -0.590 -24.999 1.00 87.25 402 MET A O 1
ATOM 3213 N N . VAL A 1 403 ? 38.190 -1.338 -23.089 1.00 80.81 403 VAL A N 1
ATOM 3214 C CA . VAL A 1 403 ? 38.793 -2.676 -23.217 1.00 80.81 403 VAL A CA 1
ATOM 3215 C C . VAL A 1 403 ? 38.249 -3.394 -24.459 1.00 80.81 403 VAL A C 1
ATOM 3217 O O . VAL A 1 403 ? 39.026 -3.995 -25.204 1.00 80.81 403 VAL A O 1
ATOM 3220 N N . PHE A 1 404 ? 36.948 -3.264 -24.741 1.00 82.50 404 PHE A N 1
ATOM 3221 C CA . PHE A 1 404 ? 36.332 -3.821 -25.947 1.00 82.50 404 PHE A CA 1
ATOM 3222 C C . PHE A 1 404 ? 36.914 -3.218 -27.232 1.00 82.50 404 PHE A C 1
ATOM 3224 O O . PHE A 1 404 ? 37.328 -3.953 -28.129 1.00 82.50 404 PHE A O 1
ATOM 3231 N N . GLN A 1 405 ? 37.001 -1.891 -27.325 1.00 83.38 405 GLN A N 1
ATOM 3232 C CA . GLN A 1 405 ? 37.536 -1.221 -28.510 1.00 83.38 405 GLN A CA 1
ATOM 3233 C C . GLN A 1 405 ? 39.021 -1.513 -28.726 1.00 83.38 405 GLN A C 1
ATOM 3235 O O . GLN A 1 405 ? 39.463 -1.647 -29.866 1.00 83.38 405 GLN A O 1
ATOM 3240 N N . LYS A 1 406 ? 39.793 -1.665 -27.647 1.00 79.69 406 LYS A N 1
ATOM 3241 C CA . LYS A 1 406 ? 41.203 -2.059 -27.704 1.00 79.69 406 LYS A CA 1
ATOM 3242 C C . LYS A 1 406 ? 41.382 -3.466 -28.277 1.00 79.69 406 LYS A C 1
ATOM 3244 O O . LYS A 1 406 ? 42.208 -3.650 -29.166 1.00 79.69 406 LYS A O 1
ATOM 3249 N N . GLN A 1 407 ? 40.622 -4.453 -27.798 1.00 74.38 407 GLN A N 1
ATOM 3250 C CA . GLN A 1 407 ? 40.742 -5.830 -28.294 1.00 74.38 407 GLN A CA 1
ATOM 3251 C C . GLN A 1 407 ? 40.258 -5.990 -29.742 1.00 74.38 407 GLN A C 1
ATOM 3253 O O . GLN A 1 407 ? 40.774 -6.835 -30.471 1.00 74.38 407 GLN A O 1
ATOM 3258 N N . HIS A 1 408 ? 39.308 -5.159 -30.175 1.00 70.00 408 HIS A N 1
ATOM 3259 C CA . HIS A 1 408 ? 38.703 -5.223 -31.507 1.00 70.00 408 HIS A CA 1
ATOM 3260 C C . HIS A 1 408 ? 39.174 -4.116 -32.466 1.00 70.00 408 HIS A C 1
ATOM 3262 O O . HIS A 1 408 ? 38.471 -3.787 -33.420 1.00 70.00 408 HIS A O 1
ATOM 3268 N N . ASN A 1 409 ? 40.376 -3.568 -32.253 1.00 67.25 409 ASN A N 1
ATOM 3269 C CA . ASN A 1 409 ? 41.046 -2.655 -33.187 1.00 67.25 409 ASN A CA 1
ATOM 3270 C C . ASN A 1 409 ? 40.211 -1.397 -33.542 1.00 67.25 409 ASN A C 1
ATOM 3272 O O . ASN A 1 409 ? 40.056 -1.043 -34.707 1.00 67.25 409 ASN A O 1
ATOM 3276 N N . GLN A 1 410 ? 39.676 -0.724 -32.516 1.00 63.59 410 GLN A N 1
ATOM 3277 C CA . GLN A 1 410 ? 38.885 0.520 -32.579 1.00 63.59 410 GLN A CA 1
ATOM 3278 C C . GLN A 1 410 ? 37.480 0.410 -33.209 1.00 63.59 410 GLN A C 1
ATOM 3280 O O . GLN A 1 410 ? 36.844 1.432 -33.464 1.00 63.59 410 GLN A O 1
ATOM 3285 N N . GLY A 1 411 ? 36.953 -0.801 -33.411 1.00 72.50 411 GLY A N 1
ATOM 3286 C CA . GLY A 1 411 ? 35.568 -0.998 -33.858 1.00 72.50 411 GLY A CA 1
ATOM 3287 C C . GLY A 1 411 ? 34.512 -0.542 -32.837 1.00 72.50 411 GLY A C 1
ATOM 3288 O O . GLY A 1 411 ? 34.791 -0.420 -31.644 1.00 72.50 411 GLY A O 1
ATOM 3289 N N . SER A 1 412 ? 33.284 -0.307 -33.304 1.00 82.81 412 SER A N 1
ATOM 3290 C CA . SER A 1 412 ? 32.115 -0.045 -32.455 1.00 82.81 412 SER A CA 1
ATOM 3291 C C . SER A 1 412 ? 31.733 -1.286 -31.642 1.00 82.81 412 SER A C 1
ATOM 3293 O O . SER A 1 412 ? 31.690 -2.401 -32.166 1.00 82.81 412 SER A O 1
ATOM 3295 N N . VAL A 1 413 ? 31.411 -1.103 -30.364 1.00 84.75 413 VAL A N 1
ATOM 3296 C CA . VAL A 1 413 ? 31.019 -2.186 -29.452 1.00 84.75 413 VAL A CA 1
ATOM 3297 C C . VAL A 1 413 ? 29.507 -2.386 -29.520 1.00 84.75 413 VAL A C 1
ATOM 3299 O O . VAL A 1 413 ? 28.745 -1.447 -29.287 1.00 84.75 413 VAL A O 1
ATOM 3302 N N . SER A 1 414 ? 29.044 -3.596 -29.840 1.00 84.56 414 SER A N 1
ATOM 3303 C CA . SER A 1 414 ? 27.604 -3.855 -29.959 1.00 84.56 414 SER A CA 1
ATOM 3304 C C . SER A 1 414 ? 26.894 -3.768 -28.604 1.00 84.56 414 SER A C 1
ATOM 3306 O O . SER A 1 414 ? 27.431 -4.166 -27.567 1.00 84.56 414 SER A O 1
ATOM 3308 N N . HIS A 1 415 ? 25.644 -3.296 -28.611 1.00 82.56 415 HIS A N 1
ATOM 3309 C CA . HIS A 1 415 ? 24.806 -3.226 -27.409 1.00 82.56 415 HIS A CA 1
ATOM 3310 C C . HIS A 1 415 ? 24.655 -4.598 -26.719 1.00 82.56 415 HIS A C 1
ATOM 3312 O O . HIS A 1 415 ? 24.592 -4.696 -25.495 1.00 82.56 415 HIS A O 1
ATOM 3318 N N . GLU A 1 416 ? 24.610 -5.678 -27.499 1.00 80.25 416 GLU A N 1
ATOM 3319 C CA . GLU A 1 416 ? 24.483 -7.051 -26.999 1.00 80.25 416 GLU A CA 1
ATOM 3320 C C . GLU A 1 416 ? 25.731 -7.513 -26.245 1.00 80.25 416 GLU A C 1
ATOM 3322 O O . GLU A 1 416 ? 25.609 -8.132 -25.189 1.00 80.25 416 GLU A O 1
ATOM 3327 N N . LEU A 1 417 ? 26.923 -7.179 -26.746 1.00 78.44 417 LEU A N 1
ATOM 3328 C CA . LEU A 1 417 ? 28.188 -7.517 -26.099 1.00 78.44 417 LEU A CA 1
ATOM 3329 C C . LEU A 1 417 ? 28.363 -6.747 -24.783 1.00 78.44 417 LEU A C 1
ATOM 3331 O O . LEU A 1 417 ? 28.761 -7.325 -23.772 1.00 78.44 417 LEU A O 1
ATOM 3335 N N . ILE A 1 418 ? 27.969 -5.471 -24.775 1.00 78.25 418 ILE A N 1
ATOM 3336 C CA . ILE A 1 418 ? 27.924 -4.645 -23.564 1.00 78.25 418 ILE A CA 1
ATOM 3337 C C . ILE A 1 418 ? 26.969 -5.260 -22.528 1.00 78.25 418 ILE A C 1
ATOM 3339 O O . ILE A 1 418 ? 27.323 -5.384 -21.356 1.00 78.25 418 ILE A O 1
ATOM 3343 N N . GLY A 1 419 ? 25.787 -5.714 -22.958 1.00 77.06 419 GLY A N 1
ATOM 3344 C CA . GLY A 1 419 ? 24.819 -6.384 -22.086 1.00 77.06 419 GLY A CA 1
ATOM 3345 C C . GLY A 1 419 ? 25.326 -7.705 -21.492 1.00 77.06 419 GLY A C 1
ATOM 3346 O O . GLY A 1 419 ? 25.027 -8.008 -20.343 1.00 77.06 419 GLY A O 1
ATOM 3347 N N . GLN A 1 420 ? 26.128 -8.481 -22.227 1.00 76.12 420 GLN A N 1
ATOM 3348 C CA . GLN A 1 420 ? 26.743 -9.708 -21.694 1.00 76.12 420 GLN A CA 1
ATOM 3349 C C . GLN A 1 420 ? 27.811 -9.417 -20.640 1.00 76.12 420 GLN A C 1
ATOM 3351 O O . GLN A 1 420 ? 27.896 -10.117 -19.633 1.00 76.12 420 GLN A O 1
ATOM 3356 N N . ALA A 1 421 ? 28.620 -8.377 -20.851 1.00 72.81 421 ALA A N 1
ATOM 3357 C CA . ALA A 1 421 ? 29.591 -7.945 -19.853 1.00 72.81 421 ALA A CA 1
ATOM 3358 C C . ALA A 1 421 ? 28.905 -7.437 -18.577 1.00 72.81 421 ALA A C 1
ATOM 3360 O O . ALA A 1 421 ? 29.366 -7.744 -17.478 1.00 72.81 421 ALA A O 1
ATOM 3361 N N . ALA A 1 422 ? 27.787 -6.718 -18.724 1.00 72.38 422 ALA A N 1
ATOM 3362 C CA . ALA A 1 422 ? 26.959 -6.280 -17.606 1.00 72.38 422 ALA A CA 1
ATOM 3363 C C . ALA A 1 422 ? 26.467 -7.473 -16.771 1.00 72.38 422 ALA A C 1
ATOM 3365 O O . ALA A 1 422 ? 26.684 -7.492 -15.562 1.00 72.38 422 ALA A O 1
ATOM 3366 N N . ASP A 1 423 ? 25.920 -8.512 -17.410 1.00 72.38 423 ASP A N 1
ATOM 3367 C CA . ASP A 1 423 ? 25.454 -9.716 -16.709 1.00 72.38 423 ASP A CA 1
ATOM 3368 C C . ASP A 1 423 ? 26.569 -10.426 -15.933 1.00 72.38 423 ASP A C 1
ATOM 3370 O O . ASP A 1 423 ? 26.360 -10.860 -14.802 1.00 72.38 423 ASP A O 1
ATOM 3374 N N . LEU A 1 424 ? 27.765 -10.547 -16.520 1.00 70.06 424 LEU A N 1
ATOM 3375 C CA . LEU A 1 424 ? 28.904 -11.202 -15.866 1.00 70.06 424 LEU A CA 1
ATOM 3376 C C . LEU A 1 424 ? 29.430 -10.412 -14.663 1.00 70.06 424 LEU A C 1
ATOM 3378 O O . LEU A 1 424 ? 29.939 -11.003 -13.712 1.00 70.06 424 LEU A O 1
ATOM 3382 N N . LEU A 1 425 ? 29.286 -9.088 -14.695 1.00 64.44 425 LEU A N 1
ATOM 3383 C CA . LEU A 1 425 ? 29.573 -8.196 -13.573 1.00 64.44 425 LEU A CA 1
ATOM 3384 C C . LEU A 1 425 ? 28.393 -8.063 -12.601 1.00 64.44 425 LEU A C 1
ATOM 3386 O O . LEU A 1 425 ? 28.499 -7.327 -11.622 1.00 64.44 425 LEU A O 1
ATOM 3390 N N . ASN A 1 426 ? 27.297 -8.786 -12.851 1.00 62.25 426 ASN A N 1
ATOM 3391 C CA . ASN A 1 426 ? 26.062 -8.753 -12.076 1.00 62.25 426 ASN A CA 1
ATOM 3392 C C . ASN A 1 426 ? 25.425 -7.347 -12.027 1.00 62.25 426 ASN A C 1
ATOM 3394 O O . ASN A 1 426 ? 24.970 -6.897 -10.977 1.00 62.25 426 ASN A O 1
ATOM 3398 N N . ILE A 1 427 ? 25.420 -6.652 -13.169 1.00 62.50 427 ILE A N 1
ATOM 3399 C CA . ILE A 1 427 ? 24.833 -5.321 -13.358 1.00 62.50 427 ILE A CA 1
ATOM 3400 C C . ILE A 1 427 ? 23.662 -5.419 -14.340 1.00 62.50 427 ILE A C 1
ATOM 3402 O O . ILE A 1 427 ? 23.755 -6.083 -15.370 1.00 62.50 427 ILE A O 1
ATOM 3406 N N . GLU A 1 428 ? 22.564 -4.722 -14.060 1.00 65.19 428 GLU A N 1
ATOM 3407 C CA . GLU A 1 428 ? 21.364 -4.780 -14.896 1.00 65.19 428 GLU A CA 1
ATOM 3408 C C . GLU A 1 428 ? 21.569 -4.195 -16.307 1.00 65.19 428 GLU A C 1
ATOM 3410 O O . GLU A 1 428 ? 21.984 -3.046 -16.483 1.00 65.19 428 GLU A O 1
ATOM 3415 N N . ARG A 1 429 ? 21.188 -4.954 -17.345 1.00 66.88 429 ARG A N 1
ATOM 3416 C CA . ARG A 1 429 ? 21.314 -4.537 -18.758 1.00 66.88 429 ARG A CA 1
ATOM 3417 C C . ARG A 1 429 ? 20.551 -3.257 -19.102 1.00 66.88 429 ARG A C 1
ATOM 3419 O O . ARG A 1 429 ? 20.996 -2.484 -19.945 1.00 66.88 429 ARG A O 1
ATOM 3426 N N . GLN A 1 430 ? 19.390 -3.039 -18.483 1.00 60.75 430 GLN A N 1
ATOM 3427 C CA . GLN A 1 430 ? 18.554 -1.867 -18.763 1.00 60.75 430 GLN A CA 1
ATOM 3428 C C . GLN A 1 430 ? 19.208 -0.573 -18.250 1.00 60.75 430 GLN A C 1
ATOM 3430 O O . GLN A 1 430 ? 19.071 0.478 -18.873 1.00 60.75 430 GLN A O 1
ATOM 3435 N N . PHE A 1 431 ? 19.999 -0.670 -17.178 1.00 63.09 431 PHE A N 1
ATOM 3436 C CA . PHE A 1 431 ? 20.788 0.437 -16.648 1.00 63.09 431 PHE A CA 1
ATOM 3437 C C . PHE A 1 431 ? 21.898 0.863 -17.623 1.00 63.09 431 PHE A C 1
ATOM 3439 O O . PHE A 1 431 ? 22.158 2.052 -17.810 1.00 63.09 431 PHE A O 1
ATOM 3446 N N . PHE A 1 432 ? 22.525 -0.107 -18.294 1.00 71.25 432 PHE A N 1
ATOM 3447 C CA . PHE A 1 432 ? 23.547 0.155 -19.306 1.00 71.25 432 PHE A CA 1
ATOM 3448 C C . PHE A 1 432 ? 23.004 0.955 -20.496 1.00 71.25 432 PHE A C 1
ATOM 3450 O O . PHE A 1 432 ? 23.672 1.882 -20.942 1.00 71.25 432 PHE A O 1
ATOM 3457 N N . ALA A 1 433 ? 21.793 0.653 -20.973 1.00 67.31 433 ALA A N 1
ATOM 3458 C CA . ALA A 1 433 ? 21.184 1.359 -22.103 1.00 67.31 433 ALA A CA 1
ATOM 3459 C C . ALA A 1 433 ? 20.932 2.848 -21.797 1.00 67.31 433 ALA A C 1
ATOM 3461 O O . ALA A 1 433 ? 21.406 3.715 -22.529 1.00 67.31 433 ALA A O 1
ATOM 3462 N N . LEU A 1 434 ? 20.280 3.145 -20.667 1.00 68.19 434 LEU A N 1
ATOM 3463 C CA . LEU A 1 434 ? 19.986 4.522 -20.244 1.00 68.19 434 LEU A CA 1
ATOM 3464 C C . LEU A 1 434 ? 21.261 5.337 -19.995 1.00 68.19 434 LEU A C 1
ATOM 3466 O O . LEU A 1 434 ? 21.345 6.516 -20.335 1.00 68.19 434 LEU A O 1
ATOM 3470 N N . ARG A 1 435 ? 22.293 4.711 -19.421 1.00 80.81 435 ARG A N 1
ATOM 3471 C CA . ARG A 1 435 ? 23.575 5.389 -19.199 1.00 80.81 435 ARG A CA 1
ATOM 3472 C C . ARG A 1 435 ? 24.389 5.561 -20.467 1.00 80.81 435 ARG A C 1
ATOM 3474 O O . ARG A 1 435 ? 25.076 6.567 -20.575 1.00 80.81 435 ARG A O 1
ATOM 3481 N N . LEU A 1 436 ? 24.308 4.645 -21.428 1.00 82.69 436 LEU A N 1
ATOM 3482 C CA . LEU A 1 436 ? 24.906 4.853 -22.746 1.00 82.69 436 LEU A CA 1
ATOM 3483 C C . LEU A 1 436 ? 24.276 6.061 -23.436 1.00 82.69 436 LEU A C 1
ATOM 3485 O O . LEU A 1 436 ? 25.007 6.893 -23.958 1.00 82.69 436 LEU A O 1
ATOM 3489 N N . GLU A 1 437 ? 22.956 6.220 -23.362 1.00 79.38 437 GLU A N 1
ATOM 3490 C CA . GLU A 1 437 ? 22.276 7.412 -23.880 1.00 79.38 437 GLU A CA 1
ATOM 3491 C C . GLU A 1 437 ? 22.704 8.692 -23.144 1.00 79.38 437 GLU A C 1
ATOM 3493 O O . GLU A 1 437 ? 22.967 9.711 -23.784 1.00 79.38 437 GLU A O 1
ATOM 3498 N N . ALA A 1 438 ? 22.879 8.637 -21.819 1.00 79.50 438 ALA A N 1
ATOM 3499 C CA . ALA A 1 438 ? 23.418 9.754 -21.038 1.00 79.50 438 ALA A CA 1
ATOM 3500 C C . ALA A 1 438 ? 24.889 10.085 -21.375 1.00 79.50 438 ALA A C 1
ATOM 3502 O O . ALA A 1 438 ? 25.296 11.245 -21.366 1.00 79.50 438 ALA A O 1
ATOM 3503 N N . LEU A 1 439 ? 25.712 9.082 -21.690 1.00 86.81 439 LEU A N 1
ATOM 3504 C CA . LEU A 1 439 ? 27.092 9.280 -22.144 1.00 86.81 439 LEU A CA 1
ATOM 3505 C C . LEU A 1 439 ? 27.146 9.832 -23.576 1.00 86.81 439 LEU A C 1
ATOM 3507 O O . LEU A 1 439 ? 28.031 10.633 -23.884 1.00 86.81 439 LEU A O 1
ATOM 3511 N N . VAL A 1 440 ? 26.189 9.445 -24.426 1.00 85.69 440 VAL A N 1
ATOM 3512 C CA . VAL A 1 440 ? 26.012 9.988 -25.780 1.00 85.69 440 VAL A CA 1
ATOM 3513 C C . VAL A 1 440 ? 25.575 11.449 -25.731 1.00 85.69 440 VAL A C 1
ATOM 3515 O O . VAL A 1 440 ? 26.162 12.277 -26.422 1.00 85.69 440 VAL A O 1
ATOM 3518 N N . SER A 1 441 ? 24.623 11.811 -24.866 1.00 81.88 441 SER A N 1
ATOM 3519 C CA . SER A 1 441 ? 24.187 13.207 -24.708 1.00 81.88 441 SER A CA 1
ATOM 3520 C C . SER A 1 441 ? 25.284 14.125 -24.152 1.00 81.88 441 SER A C 1
ATOM 3522 O O . SER A 1 441 ? 25.285 15.323 -24.428 1.00 81.88 441 SER A O 1
ATOM 3524 N N . ARG A 1 442 ? 26.258 13.560 -23.423 1.00 83.88 442 ARG A N 1
ATOM 3525 C CA . ARG A 1 442 ? 27.471 14.244 -22.943 1.00 83.88 442 ARG A CA 1
ATOM 3526 C C . ARG A 1 442 ? 28.646 14.215 -23.931 1.00 83.88 442 ARG A C 1
ATOM 3528 O O . ARG A 1 442 ? 29.727 14.678 -23.577 1.00 83.88 442 ARG A O 1
ATOM 3535 N N . SER A 1 443 ? 28.472 13.662 -25.133 1.00 87.94 443 SER A N 1
ATOM 3536 C CA . SER A 1 443 ? 29.526 13.522 -26.156 1.00 87.94 443 SER A CA 1
ATOM 3537 C C . SER A 1 443 ? 30.764 12.731 -25.694 1.00 87.94 443 SER A C 1
ATOM 3539 O O . SER A 1 443 ? 31.870 12.913 -26.207 1.00 87.94 443 SER A O 1
ATOM 3541 N N . LEU A 1 444 ? 30.594 11.836 -24.717 1.00 88.00 444 LEU A N 1
ATOM 3542 C CA . LEU A 1 444 ? 31.651 10.941 -24.226 1.00 88.00 444 LEU A CA 1
ATOM 3543 C C . LEU A 1 444 ? 31.705 9.632 -25.021 1.00 88.00 444 LEU A C 1
ATOM 3545 O O . LEU A 1 444 ? 32.752 8.989 -25.105 1.00 88.00 444 LEU A O 1
ATOM 3549 N N . VAL A 1 445 ? 30.573 9.258 -25.613 1.00 90.38 445 VAL A N 1
ATOM 3550 C CA . VAL A 1 445 ? 30.376 8.074 -26.447 1.00 90.38 445 VAL A CA 1
ATOM 3551 C C . VAL A 1 445 ? 29.597 8.499 -27.693 1.00 90.38 445 VAL A C 1
ATOM 3553 O O . VAL A 1 445 ? 28.729 9.360 -27.620 1.00 90.38 445 VAL A O 1
ATOM 3556 N N . TYR A 1 446 ? 29.889 7.894 -28.836 1.00 88.69 446 TYR A N 1
ATOM 3557 C CA . TYR A 1 446 ? 29.141 8.047 -30.079 1.00 88.69 446 TYR A CA 1
ATOM 3558 C C . TYR A 1 446 ? 28.502 6.720 -30.475 1.00 88.69 446 TYR A C 1
ATOM 3560 O O . TYR A 1 446 ? 29.061 5.658 -30.201 1.00 88.69 446 TYR A O 1
ATOM 3568 N N . GLY A 1 447 ? 27.361 6.784 -31.158 1.00 86.12 447 GLY A N 1
ATOM 3569 C CA . GLY A 1 447 ? 26.695 5.617 -31.732 1.00 86.12 447 GLY A CA 1
ATOM 3570 C C . GLY A 1 447 ? 25.281 5.396 -31.208 1.00 86.12 447 GLY A C 1
ATOM 3571 O O . GLY A 1 447 ? 24.688 6.264 -30.569 1.00 86.12 447 GLY A O 1
ATOM 3572 N N . SER A 1 448 ? 24.726 4.232 -31.528 1.00 78.19 448 SER A N 1
ATOM 3573 C CA . SER A 1 448 ? 23.347 3.861 -31.210 1.00 78.19 448 SER A CA 1
ATOM 3574 C C . SER A 1 448 ? 23.240 2.364 -30.942 1.00 78.19 448 SER A C 1
ATOM 3576 O O . SER A 1 448 ? 24.161 1.594 -31.218 1.00 78.19 448 SER A O 1
ATOM 3578 N N . LYS A 1 449 ? 22.081 1.923 -30.449 1.00 76.06 449 LYS A N 1
ATOM 3579 C CA . LYS A 1 449 ? 21.805 0.502 -30.206 1.00 76.06 449 LYS A CA 1
ATOM 3580 C C . LYS A 1 449 ? 22.020 -0.376 -31.450 1.00 76.06 449 LYS A C 1
ATOM 3582 O O . LYS A 1 449 ? 22.448 -1.518 -31.312 1.00 76.06 449 LYS A O 1
ATOM 3587 N N . GLU A 1 450 ? 21.750 0.163 -32.638 1.00 74.88 450 GLU A N 1
ATOM 3588 C CA . GLU A 1 450 ? 21.841 -0.538 -33.928 1.00 74.88 450 GLU A CA 1
ATOM 3589 C C . GLU A 1 450 ? 23.255 -0.508 -34.523 1.00 74.88 450 GLU A C 1
ATOM 3591 O O . GLU A 1 450 ? 23.682 -1.476 -35.146 1.00 74.88 450 GLU A O 1
ATOM 3596 N N . GLN A 1 451 ? 23.991 0.590 -34.325 1.00 78.00 451 GLN A N 1
ATOM 3597 C CA . GLN A 1 451 ? 25.323 0.798 -34.911 1.00 78.00 451 GLN A CA 1
ATOM 3598 C C . GLN A 1 451 ? 26.469 0.433 -33.954 1.00 78.00 451 GLN A C 1
ATOM 3600 O O . GLN A 1 451 ? 27.627 0.380 -34.362 1.00 78.00 451 GLN A O 1
ATOM 3605 N N . GLY A 1 452 ? 26.153 0.153 -32.687 1.00 84.25 452 GLY A N 1
ATOM 3606 C CA . GLY A 1 452 ? 27.133 -0.015 -31.622 1.00 84.25 452 GLY A CA 1
ATOM 3607 C C . GLY A 1 452 ? 27.654 1.324 -31.102 1.00 84.25 452 GLY A C 1
ATOM 3608 O O . GLY A 1 452 ? 27.314 2.390 -31.613 1.00 84.25 452 GLY A O 1
ATOM 3609 N N . TYR A 1 453 ? 28.471 1.254 -30.057 1.00 89.50 453 TYR A N 1
ATOM 3610 C CA . TYR A 1 453 ? 28.967 2.406 -29.314 1.00 89.50 453 TYR A CA 1
ATOM 3611 C C . TYR A 1 453 ? 30.490 2.506 -29.390 1.00 89.50 453 TYR A C 1
ATOM 3613 O O . TYR A 1 453 ? 31.199 1.501 -29.313 1.00 89.50 453 TYR A O 1
ATOM 3621 N N . THR A 1 454 ? 30.990 3.730 -29.492 1.00 90.12 454 THR A N 1
ATOM 3622 C CA . THR A 1 454 ? 32.408 4.060 -29.665 1.00 90.12 454 THR A CA 1
ATOM 3623 C C . THR A 1 454 ? 32.760 5.183 -28.698 1.00 90.12 454 THR A C 1
ATOM 3625 O O . THR A 1 454 ? 32.019 6.157 -28.606 1.00 90.12 454 THR A O 1
ATOM 3628 N N . LEU A 1 455 ? 33.878 5.093 -27.980 1.00 90.06 455 LEU A N 1
ATOM 3629 C CA . LEU A 1 455 ? 34.361 6.212 -27.169 1.00 90.06 455 LEU A CA 1
ATOM 3630 C C . LEU A 1 455 ? 34.649 7.437 -28.041 1.00 90.06 455 LEU A C 1
ATOM 3632 O O . LEU A 1 455 ? 35.079 7.316 -29.191 1.00 90.06 455 LEU A O 1
ATOM 3636 N N . SER A 1 456 ? 34.448 8.629 -27.484 1.00 89.88 456 SER A N 1
ATOM 3637 C CA . SER A 1 456 ? 34.902 9.848 -28.144 1.00 89.88 456 SER A CA 1
ATOM 3638 C C . SER A 1 456 ? 36.427 9.864 -28.273 1.00 89.88 456 SER A C 1
ATOM 3640 O O . SER A 1 456 ? 37.138 9.259 -27.467 1.00 89.88 456 SER A O 1
ATOM 3642 N N . SER A 1 457 ? 36.952 10.572 -29.278 1.00 85.12 457 SER A N 1
ATOM 3643 C CA . SER A 1 457 ? 38.398 10.656 -29.523 1.00 85.12 457 SER A CA 1
ATOM 3644 C C . SER A 1 457 ? 39.169 11.140 -28.295 1.00 85.12 457 SER A C 1
ATOM 3646 O O . SER A 1 457 ? 40.231 10.605 -27.996 1.00 85.12 457 SER A O 1
ATOM 3648 N N . THR A 1 458 ? 38.608 12.098 -27.553 1.00 86.44 458 THR A N 1
ATOM 3649 C CA . THR A 1 458 ? 39.195 12.650 -26.325 1.00 86.44 458 THR A CA 1
ATOM 3650 C C . THR A 1 458 ? 39.302 11.596 -25.225 1.00 86.44 458 THR A C 1
ATOM 3652 O O . THR A 1 458 ? 40.368 11.419 -24.640 1.00 86.44 458 THR A O 1
ATOM 3655 N N . ILE A 1 459 ? 38.219 10.854 -24.962 1.00 88.50 459 ILE A N 1
ATOM 3656 C CA . ILE A 1 459 ? 38.198 9.819 -23.919 1.00 88.50 459 ILE A CA 1
ATOM 3657 C C . ILE A 1 459 ? 39.069 8.626 -24.311 1.00 88.50 459 ILE A C 1
ATOM 3659 O O . ILE A 1 459 ? 39.807 8.101 -23.480 1.00 88.50 459 ILE A O 1
ATOM 3663 N N . PHE A 1 460 ? 39.038 8.233 -25.584 1.00 87.25 460 PHE A N 1
ATOM 3664 C CA . PHE A 1 460 ? 39.877 7.161 -26.101 1.00 87.25 460 PHE A CA 1
ATOM 3665 C C . PHE A 1 460 ? 41.371 7.502 -25.995 1.00 87.25 460 PHE A C 1
ATOM 3667 O O . PHE A 1 460 ? 42.150 6.685 -25.511 1.00 87.25 460 PHE A O 1
ATOM 3674 N N . GLN A 1 461 ? 41.779 8.711 -26.403 1.00 84.31 461 GLN A N 1
ATOM 3675 C CA . GLN A 1 461 ? 43.173 9.162 -26.301 1.00 84.31 461 GLN A CA 1
ATOM 3676 C C . GLN A 1 461 ? 43.639 9.274 -24.849 1.00 84.31 461 GLN A C 1
ATOM 3678 O O . GLN A 1 461 ? 44.767 8.888 -24.556 1.00 84.31 461 GLN A O 1
ATOM 3683 N N . TRP A 1 462 ? 42.771 9.732 -23.941 1.00 88.19 462 TRP A N 1
ATOM 3684 C CA . TRP A 1 462 ? 43.078 9.767 -22.513 1.00 88.19 462 TRP A CA 1
ATOM 3685 C C . TRP A 1 462 ? 43.319 8.364 -21.948 1.00 88.19 462 TRP A C 1
ATOM 3687 O O . TRP A 1 462 ? 44.344 8.131 -21.315 1.00 88.19 462 TRP A O 1
ATOM 3697 N N . PHE A 1 463 ? 42.440 7.396 -22.218 1.00 86.94 463 PHE A N 1
ATOM 3698 C CA . PHE A 1 463 ? 42.703 6.016 -21.807 1.00 86.94 463 PHE A CA 1
ATOM 3699 C C . PHE A 1 463 ? 43.982 5.467 -22.443 1.00 86.94 463 PHE A C 1
ATOM 3701 O O . PHE A 1 463 ? 44.749 4.770 -21.781 1.00 86.94 463 PHE A O 1
ATOM 3708 N N . ALA A 1 464 ? 44.226 5.781 -23.718 1.00 81.69 464 ALA A N 1
ATOM 3709 C CA . ALA A 1 464 ? 45.398 5.301 -24.427 1.00 81.69 464 ALA A CA 1
ATOM 3710 C C . ALA A 1 464 ? 46.708 5.831 -23.821 1.00 81.69 464 ALA A C 1
ATOM 3712 O O . ALA A 1 464 ? 47.635 5.049 -23.679 1.00 81.69 464 ALA A O 1
ATOM 3713 N N . SER A 1 465 ? 46.773 7.099 -23.402 1.00 82.50 465 SER A N 1
ATOM 3714 C CA . SER A 1 465 ? 47.991 7.696 -22.831 1.00 82.50 465 SER A CA 1
ATOM 3715 C C . SER A 1 465 ? 48.338 7.224 -21.415 1.00 82.50 465 SER A C 1
ATOM 3717 O O . SER A 1 465 ? 49.419 7.537 -20.928 1.00 82.50 465 SER A O 1
ATOM 3719 N N . HIS A 1 466 ? 47.410 6.550 -20.727 1.00 79.00 466 HIS A N 1
ATOM 3720 C CA . HIS A 1 466 ? 47.607 6.054 -19.358 1.00 79.00 466 HIS A CA 1
ATOM 3721 C C . HIS A 1 466 ? 47.678 4.516 -19.286 1.00 79.00 466 HIS A C 1
ATOM 3723 O O . HIS A 1 466 ? 48.155 3.954 -18.299 1.00 79.00 466 HIS A O 1
ATOM 3729 N N . LEU A 1 467 ? 47.209 3.811 -20.322 1.00 74.75 467 LEU A N 1
ATOM 3730 C CA . LEU A 1 467 ? 47.273 2.346 -20.418 1.00 74.75 467 LEU A CA 1
ATOM 3731 C C . LEU A 1 467 ? 48.450 1.833 -21.257 1.00 74.75 467 LEU A C 1
ATOM 3733 O O . LEU A 1 467 ? 48.822 0.666 -21.085 1.00 74.75 467 LEU A O 1
ATOM 3737 N N . PHE A 1 468 ? 48.993 2.667 -22.148 1.00 66.06 468 PHE A N 1
ATOM 3738 C CA . PHE A 1 468 ? 50.094 2.383 -23.072 1.00 66.06 468 PHE A CA 1
ATOM 3739 C C . PHE A 1 468 ? 51.136 3.493 -23.002 1.00 66.06 468 PHE A C 1
ATOM 3741 O O . PHE A 1 468 ? 52.318 3.165 -23.252 1.00 66.06 468 PHE A O 1
#

Foldseek 3Di:
DVVVPDVVVCPDDDDDPDDPDDFDADPPPPDVVLQVVCVVVVNNGHDDPVVVVVVLVCQQVVVDVDDDDDCVPQPDRLSHADAEAEAAADNPFLVSLCSRQVSHCPDVDHHYYHYRHDPFLQSVQCVVPVVVSVPDDGDDDDDDPAQLLNCLQCVQVVLAVPWDAPVCCVPYPPPSNVVSQVVCVVVQQWDADPVDPGRTIHGRPDGDDADPQAPFPQDFDADPVGRGDDTDGDPDQKDKDWDQDPNDIDIDIAGNHVPGPCPSVVCVVCVLVVLVVLLCQLLVDLDQQDHPRHDDDPPPPVSCQRGHSPVSNVVSCVVNVHDDDDRDGDPPDPPPPPDPDDDDPVVVVVVVVVVVLVVLLVVLVVQVVCLVVLLCLVVDPPDDPLCPPDDSVLSSLLSSQLSVCVVVVQAAAALSSSQSNCVVVVHHSVVSQVSLVVCVVSQQWDDDNVRHIGGHPVSNVSSVVVVD

Mean predicted aligned error: 19.41 Å

Nearest PDB structures (foldseek):
  6znp-assembly2_B  TM=7.594E-01  e=2.914E-13  Bacillus subtilis subsp. subtilis str. 168
  6znq-assembly2_B  TM=8.089E-01  e=1.653E-11  Bacillus subtilis subsp. subtilis str. 168
  6znp-assembly1_A  TM=7.588E-01  e=2.664E-12  Bacillus subtilis subsp. subtilis str. 168
  6kta-assembly1_A  TM=7.337E-01  e=2.039E-01  Halalkalibacterium halodurans C-125
  3tqn-assembly2_B  TM=5.369E-01  e=2.689E-01  Coxiella burnetii

InterPro domains:
  IPR001650 Helicase, C-terminal domain-like [PF00271] (39-107)
  IPR001650 Helicase, C-terminal domain-like [PS51194] (1-170)
  IPR001650 Helicase, C-terminal domain-like [SM00490] (32-108)
  IPR018973 MrfA-like Zn-binding domain [PF09369] (236-295)
  IPR027417 P-loop containing nucleoside triphosphate hydrolase [G3DSA:3.40.50.300] (29-193)
  IPR027417 P-loop containing nucleoside triphosphate hydrolase [SSF52540] (36-169)

Radius of gyration: 31.41 Å; Cα contacts (8 Å, |Δi|>4): 446; chains: 1; bounding box: 84×63×81 Å

Solvent-accessible surface area (backbone atoms only — not comparable to full-atom values): 28676 Å² total; per-residue (Å²): 108,79,84,78,59,48,81,83,72,65,87,73,88,78,87,74,75,87,71,79,87,80,65,41,72,71,58,89,85,56,56,68,72,58,55,53,52,36,46,76,68,76,45,78,55,48,85,54,78,66,54,52,53,50,50,47,49,31,37,50,72,62,77,38,95,75,83,89,77,68,78,83,71,67,73,86,62,83,57,51,75,36,46,70,38,78,37,86,32,69,79,83,45,63,48,54,44,51,56,62,48,63,51,31,41,75,51,101,56,87,53,49,74,44,77,46,63,49,92,47,48,66,27,47,47,40,67,78,37,47,67,56,61,77,66,57,74,61,77,81,90,81,83,76,89,78,43,58,67,59,46,60,59,44,48,32,50,49,15,62,78,46,66,43,49,73,77,54,52,80,82,39,59,68,65,56,48,51,51,36,53,52,53,33,36,76,72,56,41,30,40,73,39,88,90,48,96,57,81,29,30,24,34,46,70,84,58,77,88,77,60,96,76,55,78,67,63,70,45,58,48,56,50,98,87,69,51,70,78,44,80,46,65,85,87,58,73,63,44,77,51,74,49,75,55,97,89,45,76,46,80,46,67,39,39,62,44,79,91,52,82,52,57,44,63,57,42,60,83,44,37,68,60,51,46,49,50,52,38,50,50,47,68,71,45,84,60,83,48,56,41,83,92,59,67,53,55,88,88,39,91,66,52,65,69,86,58,52,46,66,61,49,45,53,51,43,31,54,77,68,74,48,86,83,71,87,80,81,74,70,75,79,72,77,81,74,73,83,73,84,77,98,60,90,70,49,68,60,53,50,51,51,49,53,50,51,53,52,51,40,44,54,56,32,64,74,45,56,82,56,37,66,67,52,47,55,57,79,74,50,94,81,66,54,78,84,64,56,89,60,50,75,72,52,47,49,50,54,27,50,51,50,56,52,21,62,78,54,77,71,44,59,46,44,51,67,48,54,35,44,39,28,52,77,70,73,40,65,51,70,58,52,54,59,49,48,52,53,33,37,76,62,62,48,28,46,74,42,76,90,72,8,42,33,67,22,71,68,58,46,51,54,51,46,72,75,76,106

pLDDT: mean 70.18, std 16.94, range [28.23, 94.44]

Secondary structure (DSSP, 8-state):
-TTT--GGG---------PPPP-BPPPTTS-HHHHHHHHHTT---B--HHHHHHHHHHHHTT-SS----SGGG-SS-----B-EEEEES--SSHHHHHHHHTTB--SSS--EEEEE--S-HHHHHHHHTHHHHHHPPPPPP---TT-HHHHHHHHHHHHHHS-B-SGGGGTS-HHHHHHHHHHHHHTTSEEE-TT-SS--EEESSSPPP--TT-----EEEE-TTS-EEEEE----SEEEEEEEETTEEEEEEEESSTT--SHHHHHHHTHHHHHHHHHHHHHH---SS--TTTTPPTT-TTTT-S--HHHHHHHHHHHTTPPPP---PPP--------SS--TTHHHHHHHHHHHHHHHHHHHHTTTTTHHHHHGGGGSTT--GGGTT--HHHHHHHHHHHHHHHHTTTPPBPHHHHHHHHHHTT--HHHHHHHHHHHHHTTSEEEETTTEEEE-HHHHHHHHHHH-